Protein AF-0000000087361160 (afdb_homodimer)

InterPro domains:
  IPR002110 Ankyrin repeat [PF12796] (3-65)
  IPR002110 Ankyrin repeat [PF12796] (71-126)
  IPR002110 Ankyrin repeat [PS50088] (37-69)
  IPR002110 Ankyrin repeat [PS50088] (69-101)
  IPR002110 Ankyrin repeat [SM00248] (5-33)
  IPR002110 Ankyrin repeat [SM00248] (37-68)
  IPR002110 Ankyrin repeat [SM00248] (69-98)
  IPR002110 Ankyrin repeat [SM00248] (101-130)
  IPR011990 Tetratricopeptide-like helical domain superfamily [G3DSA:1.25.40.10] (140-247)
  IPR011990 Tetratricopeptide-like helical domain superfamily [SSF48452] (138-245)
  IPR019734 Tetratricopeptide repeat [PS50005] (136-169)
  IPR019734 Tetratricopeptide repeat [SM00028] (136-169)
  IPR019734 Tetratricopeptide repeat [SM00028] (170-203)
  IPR019734 Tetratricopeptide repeat [SM00028] (204-237)
  IPR036770 Ankyrin repeat-containing domain superfamily [G3DSA:1.25.40.20] (1-139)
  IPR036770 Ankyrin repeat-containing domain superfamily [SSF48403] (11-124)
  IPR051616 Cul2-RING E3 ligase substrate-recognition [PTHR46224] (4-124)

Radius of gyration: 32.35 Å; Cα contacts (8 Å, |Δi|>4): 793; chains: 2; bounding box: 73×97×70 Å

Nearest PDB structures (foldseek):
  2vyi-assembly2_B  TM=9.680E-01  e=2.340E-06  Homo sapiens
  4cgv-assembly3_C  TM=9.394E-01  e=8.529E-06  Homo sapiens
  6fd7-assembly1_A  TM=9.484E-01  e=1.775E-05  Homo sapiens
  6fdp-assembly1_A  TM=9.068E-01  e=1.700E-05  Homo sapiens
  6fdt-assembly1_A  TM=9.274E-01  e=2.852E-05  Homo sapiens

Structure (mmCIF, N/CA/C/O backbone):
data_AF-0000000087361160-model_v1
#
loop_
_entity.id
_entity.type
_entity.pdbx_description
1 polymer 'Uncharacterized protein'
#
loop_
_atom_site.group_PDB
_atom_site.id
_atom_site.type_symbol
_atom_site.label_atom_id
_atom_site.label_alt_id
_atom_site.label_comp_id
_atom_site.label_asym_id
_atom_site.label_entity_id
_atom_site.label_seq_id
_atom_site.pdbx_PDB_ins_code
_atom_site.Cartn_x
_atom_site.Cartn_y
_atom_site.Cartn_z
_atom_site.occupancy
_atom_site.B_iso_or_equiv
_atom_site.auth_seq_id
_atom_site.auth_comp_id
_atom_site.auth_asym_id
_atom_site.auth_atom_id
_atom_site.pdbx_PDB_model_num
ATOM 1 N N . MET A 1 1 ? 11.656 -35.938 -23.641 1 30.91 1 MET A N 1
ATOM 2 C CA . MET A 1 1 ? 12.805 -36.844 -23.531 1 30.91 1 MET A CA 1
ATOM 3 C C . MET A 1 1 ? 13.547 -36.625 -22.219 1 30.91 1 MET A C 1
ATOM 5 O O . MET A 1 1 ? 14.125 -35.562 -21.984 1 30.91 1 MET A O 1
ATOM 9 N N . VAL A 1 2 ? 13.07 -37.062 -21.062 1 40.62 2 VAL A N 1
ATOM 10 C CA . VAL A 1 2 ? 13.812 -37.25 -19.828 1 40.62 2 VAL A CA 1
ATOM 11 C C . VAL A 1 2 ? 14.984 -38.219 -20.062 1 40.62 2 VAL A C 1
ATOM 13 O O . VAL A 1 2 ? 14.945 -39.031 -20.969 1 40.62 2 VAL A O 1
ATOM 16 N N . ASP A 1 3 ? 16.234 -37.688 -19.812 1 45.03 3 ASP A N 1
ATOM 17 C CA . ASP A 1 3 ? 17.25 -38.719 -19.875 1 45.03 3 ASP A CA 1
ATOM 18 C C . ASP A 1 3 ? 16.844 -39.938 -19.031 1 45.03 3 ASP A C 1
ATOM 20 O O . ASP A 1 3 ? 15.812 -39.906 -18.359 1 45.03 3 ASP A O 1
ATOM 24 N N . LYS A 1 4 ? 17.5 -41.094 -19.281 1 45.28 4 LYS A N 1
ATOM 25 C CA . LYS A 1 4 ? 17.234 -42.406 -18.703 1 45.28 4 LYS A CA 1
ATOM 26 C C . LYS A 1 4 ? 16.953 -42.281 -17.203 1 45.28 4 LYS A C 1
ATOM 28 O O . LYS A 1 4 ? 16.422 -43.219 -16.609 1 45.28 4 LYS A O 1
ATOM 33 N N . GLU A 1 5 ? 17.781 -41.406 -16.531 1 41.84 5 GLU A N 1
ATOM 34 C CA . GLU A 1 5 ? 17.672 -41.375 -15.078 1 41.84 5 GLU A CA 1
ATOM 35 C C . GLU A 1 5 ? 16.484 -40.531 -14.641 1 41.84 5 GLU A C 1
ATOM 37 O O . GLU A 1 5 ? 16.281 -40.312 -13.445 1 41.84 5 GLU A O 1
ATOM 42 N N . GLY A 1 6 ? 15.539 -40.25 -15.453 1 39.59 6 GLY A N 1
ATOM 43 C CA . GLY A 1 6 ? 14.32 -39.5 -15.18 1 39.59 6 GLY A CA 1
ATOM 44 C C . GLY A 1 6 ? 14.562 -38 -15.031 1 39.59 6 GLY A C 1
ATOM 45 O O . GLY A 1 6 ? 13.695 -37.281 -14.555 1 39.59 6 GLY A O 1
ATOM 46 N N . ARG A 1 7 ? 15.898 -37.719 -14.938 1 46.28 7 ARG A N 1
ATOM 47 C CA . ARG A 1 7 ? 16.266 -36.312 -14.836 1 46.28 7 ARG A CA 1
ATOM 48 C C . ARG A 1 7 ? 15.945 -35.562 -16.125 1 46.28 7 ARG A C 1
ATOM 50 O O . ARG A 1 7 ? 16.234 -36.062 -17.219 1 46.28 7 ARG A O 1
ATOM 57 N N . THR A 1 8 ? 14.992 -34.906 -16.109 1 44.41 8 THR A N 1
ATOM 58 C CA . THR A 1 8 ? 15.016 -33.969 -17.219 1 44.41 8 THR A CA 1
ATOM 59 C C . THR A 1 8 ? 16.422 -33.375 -17.375 1 44.41 8 THR A C 1
ATOM 61 O O . THR A 1 8 ? 17.047 -32.969 -16.406 1 44.41 8 THR A O 1
ATOM 64 N N . PRO A 1 9 ? 17.266 -33.5 -18.297 1 42.47 9 PRO A N 1
ATOM 65 C CA . PRO A 1 9 ? 18.578 -32.875 -18.422 1 42.47 9 PRO A CA 1
ATOM 66 C C . PRO A 1 9 ? 18.609 -31.469 -17.797 1 42.47 9 PRO A C 1
ATOM 68 O O . PRO A 1 9 ? 17.594 -30.781 -17.781 1 42.47 9 PRO A O 1
ATOM 71 N N . PRO A 1 10 ? 19.391 -31.281 -16.766 1 45.06 10 PRO A N 1
ATOM 72 C CA . PRO A 1 10 ? 19.578 -29.891 -16.312 1 45.06 10 PRO A CA 1
ATOM 73 C C . PRO A 1 10 ? 19.484 -28.891 -17.453 1 45.06 10 PRO A C 1
ATOM 75 O O . PRO A 1 10 ? 20.328 -28.891 -18.359 1 45.06 10 PRO A O 1
ATOM 78 N N . LEU A 1 11 ? 18.359 -28.703 -17.953 1 44.84 11 LEU A N 1
ATOM 79 C CA . LEU A 1 11 ? 18.031 -27.906 -19.125 1 44.84 11 LEU A CA 1
ATOM 80 C C . LEU A 1 11 ? 18.938 -26.672 -19.203 1 44.84 11 LEU A C 1
ATOM 82 O O . LEU A 1 11 ? 19.281 -26.219 -20.312 1 44.84 11 LEU A O 1
ATOM 86 N N . PHE A 1 12 ? 19.297 -26.031 -18.094 1 46.62 12 PHE A N 1
ATOM 87 C CA . PHE A 1 12 ? 19.578 -24.594 -18.109 1 46.62 12 PHE A CA 1
ATOM 88 C C . PHE A 1 12 ? 21.016 -24.328 -18.562 1 46.62 12 PHE A C 1
ATOM 90 O O . PHE A 1 12 ? 21.266 -23.344 -19.266 1 46.62 12 PHE A O 1
ATOM 97 N N . ALA A 1 13 ? 21.906 -24.891 -17.938 1 43.59 13 ALA A N 1
ATOM 98 C CA . ALA A 1 13 ? 23.266 -24.578 -18.344 1 43.59 13 ALA A CA 1
ATOM 99 C C . ALA A 1 13 ? 23.422 -24.656 -19.859 1 43.59 13 ALA A C 1
ATOM 101 O O . ALA A 1 13 ? 24.141 -23.859 -20.453 1 43.59 13 ALA A O 1
ATOM 102 N N . LYS A 1 14 ? 22.906 -25.719 -20.422 1 43.97 14 LYS A N 1
ATOM 103 C CA . LYS A 1 14 ? 23.156 -25.984 -21.828 1 43.97 14 LYS A CA 1
ATOM 104 C C . LYS A 1 14 ? 22.312 -25.094 -22.734 1 43.97 14 LYS A C 1
ATOM 106 O O . LYS A 1 14 ? 22.531 -25.031 -23.938 1 43.97 14 LYS A O 1
ATOM 111 N N . TYR A 1 15 ? 21.312 -24.438 -22.25 1 48.5 15 TYR A N 1
ATOM 112 C CA . TYR A 1 15 ? 20.453 -23.703 -23.188 1 48.5 15 TYR A CA 1
ATOM 113 C C . TYR A 1 15 ? 20.906 -22.25 -23.312 1 48.5 15 TYR A C 1
ATOM 115 O O . TYR A 1 15 ? 20.156 -21.328 -22.969 1 48.5 15 TYR A O 1
ATOM 123 N N . HIS A 1 16 ? 21.984 -22.062 -22.953 1 51.66 16 HIS A N 1
ATOM 124 C CA . HIS A 1 16 ? 22.422 -20.719 -23.328 1 51.66 16 HIS A CA 1
ATOM 125 C C . HIS A 1 16 ? 21.828 -20.297 -24.656 1 51.66 16 HIS A C 1
ATOM 127 O O . HIS A 1 16 ? 21.719 -19.109 -24.953 1 51.66 16 HIS A O 1
ATOM 133 N N . ASN A 1 17 ? 21.609 -21.359 -25.484 1 52.5 17 ASN A N 1
ATOM 134 C CA . ASN A 1 17 ? 21.125 -20.953 -26.797 1 52.5 17 ASN A CA 1
ATOM 135 C C . ASN A 1 17 ? 19.609 -20.922 -26.875 1 52.5 17 ASN A C 1
ATOM 137 O O . ASN A 1 17 ? 18.953 -21.922 -26.594 1 52.5 17 ASN A O 1
ATOM 141 N N . GLY A 1 18 ? 18.875 -19.859 -26.703 1 59.22 18 GLY A N 1
ATOM 142 C CA . GLY A 1 18 ? 17.469 -19.594 -26.922 1 59.22 18 GLY A CA 1
ATOM 143 C C . GLY A 1 18 ? 16.797 -20.609 -27.828 1 59.22 18 GLY A C 1
ATOM 144 O O . GLY A 1 18 ? 15.633 -20.953 -27.625 1 59.22 18 GLY A O 1
ATOM 145 N N . GLY A 1 19 ? 17.5 -21.234 -28.594 1 65.56 19 GLY A N 1
ATOM 146 C CA . GLY A 1 19 ? 16.938 -22.109 -29.609 1 65.56 19 GLY A CA 1
ATOM 147 C C . GLY A 1 19 ? 16.453 -23.438 -29.047 1 65.56 19 GLY A C 1
ATOM 148 O O . GLY A 1 19 ? 15.375 -23.906 -29.391 1 65.56 19 GLY A O 1
ATOM 149 N N . THR A 1 20 ? 17.156 -24 -28.141 1 72.88 20 THR A N 1
ATOM 150 C CA . THR A 1 20 ? 16.797 -25.297 -27.578 1 72.88 20 THR A CA 1
ATOM 151 C C . THR A 1 20 ? 15.547 -25.188 -26.719 1 72.88 20 THR A C 1
ATOM 153 O O . THR A 1 20 ? 14.648 -26.031 -26.812 1 72.88 20 THR A O 1
ATOM 156 N N . VAL A 1 21 ? 15.398 -24.188 -25.922 1 76.12 21 VAL A N 1
ATOM 157 C CA . VAL A 1 21 ? 14.227 -24 -25.078 1 76.12 21 VAL A CA 1
ATOM 158 C C . VAL A 1 21 ? 12.984 -23.812 -25.938 1 76.12 21 VAL A C 1
ATOM 160 O O . VAL A 1 21 ? 11.938 -24.406 -25.672 1 76.12 21 VAL A O 1
ATOM 163 N N . GLU A 1 22 ? 13.25 -23.094 -26.953 1 78.75 22 GLU A N 1
ATOM 164 C CA . GLU A 1 22 ? 12.141 -22.875 -27.875 1 78.75 22 GLU A CA 1
ATOM 165 C C . GLU A 1 22 ? 11.648 -24.172 -28.484 1 78.75 22 GLU A C 1
ATOM 167 O O . GLU A 1 22 ? 10.445 -24.406 -28.594 1 78.75 22 GLU A O 1
ATOM 172 N N . TYR A 1 23 ? 12.617 -24.953 -28.812 1 76.94 23 TYR A N 1
ATOM 173 C CA . TYR A 1 23 ? 12.281 -26.234 -29.422 1 76.94 23 TYR A CA 1
ATOM 174 C C . TYR A 1 23 ? 11.477 -27.094 -28.453 1 76.94 23 TYR A C 1
ATOM 176 O O . TYR A 1 23 ? 10.453 -27.672 -28.828 1 76.94 23 TYR A O 1
ATOM 184 N N . LEU A 1 24 ? 11.93 -27.125 -27.234 1 74.5 24 LEU A N 1
ATOM 185 C CA . LEU A 1 24 ? 11.273 -27.953 -26.234 1 74.5 24 LEU A CA 1
ATOM 186 C C . LEU A 1 24 ? 9.859 -27.453 -25.953 1 74.5 24 LEU A C 1
ATOM 188 O O . LEU A 1 24 ? 8.93 -28.25 -25.844 1 74.5 24 LEU A O 1
ATOM 192 N N . LEU A 1 25 ? 9.734 -26.25 -26.016 1 79.06 25 LEU A N 1
ATOM 193 C CA . LEU A 1 25 ? 8.43 -25.656 -25.766 1 79.06 25 LEU A CA 1
ATOM 194 C C . LEU A 1 25 ? 7.484 -25.906 -26.938 1 79.06 25 LEU A C 1
ATOM 196 O O . LEU A 1 25 ? 6.297 -26.172 -26.734 1 79.06 25 LEU A O 1
ATOM 200 N N . ASP A 1 26 ? 8.086 -25.875 -28.062 1 78.5 26 ASP A N 1
ATOM 201 C CA . ASP A 1 26 ? 7.289 -26.094 -29.266 1 78.5 26 ASP A CA 1
ATOM 202 C C . ASP A 1 26 ? 6.828 -27.547 -29.359 1 78.5 26 ASP A C 1
ATOM 204 O O . ASP A 1 26 ? 5.875 -27.859 -30.062 1 78.5 26 ASP A O 1
ATOM 208 N N . HIS A 1 27 ? 7.438 -28.344 -28.578 1 76.88 27 HIS A N 1
ATOM 209 C CA . HIS A 1 27 ? 7.094 -29.766 -28.641 1 76.88 27 HIS A CA 1
ATOM 210 C C . HIS A 1 27 ? 6.359 -30.203 -27.375 1 76.88 27 HIS A C 1
ATOM 212 O O . HIS A 1 27 ? 6.426 -31.359 -26.969 1 76.88 27 HIS A O 1
ATOM 218 N N . GLY A 1 28 ? 5.906 -29.25 -26.656 1 70.06 28 GLY A N 1
ATOM 219 C CA . GLY A 1 28 ? 4.891 -29.562 -25.672 1 70.06 28 GLY A CA 1
ATOM 220 C C . GLY A 1 28 ? 5.426 -29.547 -24.25 1 70.06 28 GLY A C 1
ATOM 221 O O . GLY A 1 28 ? 4.727 -29.938 -23.312 1 70.06 28 GLY A O 1
ATOM 222 N N . ALA A 1 29 ? 6.676 -29.188 -24.125 1 72.69 29 ALA A N 1
ATOM 223 C CA . ALA A 1 29 ? 7.191 -29.078 -22.766 1 72.69 29 ALA A CA 1
ATOM 224 C C . ALA A 1 29 ? 6.418 -28.031 -21.953 1 72.69 29 ALA A C 1
ATOM 226 O O . ALA A 1 29 ? 6.074 -26.969 -22.484 1 72.69 29 ALA A O 1
ATOM 227 N N . ASN A 1 30 ? 6.039 -28.344 -20.672 1 74.25 30 ASN A N 1
ATOM 228 C CA . ASN A 1 30 ? 5.348 -27.422 -19.781 1 74.25 30 ASN A CA 1
ATOM 229 C C . ASN A 1 30 ? 6.285 -26.344 -19.25 1 74.25 30 ASN A C 1
ATOM 231 O O . ASN A 1 30 ? 7.211 -26.641 -18.484 1 74.25 30 ASN A O 1
ATOM 235 N N . PRO A 1 31 ? 5.977 -25.172 -19.641 1 77.25 31 PRO A N 1
ATOM 236 C CA . PRO A 1 31 ? 6.891 -24.109 -19.219 1 77.25 31 PRO A CA 1
ATOM 237 C C . PRO A 1 31 ? 6.84 -23.859 -17.703 1 77.25 31 PRO A C 1
ATOM 239 O O . PRO A 1 31 ? 7.727 -23.203 -17.156 1 77.25 31 PRO A O 1
ATOM 242 N N . ASP A 1 32 ? 5.914 -24.344 -17 1 78.25 32 ASP A N 1
ATOM 243 C CA . ASP A 1 32 ? 5.715 -24.062 -15.586 1 78.25 32 ASP A CA 1
ATOM 244 C C . ASP A 1 32 ? 6.254 -25.188 -14.711 1 78.25 32 ASP A C 1
ATOM 246 O O . ASP A 1 32 ? 6.148 -25.141 -13.484 1 78.25 32 ASP A O 1
ATOM 250 N N . LYS A 1 33 ? 6.77 -26.109 -15.398 1 74.88 33 LYS A N 1
ATOM 251 C CA . LYS A 1 33 ? 7.293 -27.234 -14.617 1 74.88 33 LYS A CA 1
ATOM 252 C C . LYS A 1 33 ? 8.641 -26.875 -13.984 1 74.88 33 LYS A C 1
ATOM 254 O O . LYS A 1 33 ? 9.531 -26.359 -14.656 1 74.88 33 LYS A O 1
ATOM 259 N N . ALA A 1 34 ? 8.633 -27.078 -12.617 1 70.56 34 ALA A N 1
ATOM 260 C CA . ALA A 1 34 ? 9.875 -26.828 -11.898 1 70.56 34 ALA A CA 1
ATOM 261 C C . ALA A 1 34 ? 10.875 -27.953 -12.125 1 70.56 34 ALA A C 1
ATOM 263 O O . ALA A 1 34 ? 10.484 -29.109 -12.305 1 70.56 34 ALA A O 1
ATOM 264 N N . ASN A 1 35 ? 12.148 -27.516 -12.219 1 66.19 35 ASN A N 1
ATOM 265 C CA . ASN A 1 35 ? 13.188 -28.531 -12.273 1 66.19 35 ASN A CA 1
ATOM 266 C C . ASN A 1 35 ? 13.43 -29.172 -10.906 1 66.19 35 ASN A C 1
ATOM 268 O O . ASN A 1 35 ? 12.711 -28.875 -9.945 1 66.19 35 ASN A O 1
ATOM 272 N N . ASN A 1 36 ? 14.352 -30.172 -10.891 1 60.22 36 ASN A N 1
ATOM 273 C CA . ASN A 1 36 ? 14.625 -30.938 -9.672 1 60.22 36 ASN A CA 1
ATOM 274 C C . ASN A 1 36 ? 15.078 -30.031 -8.531 1 60.22 36 ASN A C 1
ATOM 276 O O . ASN A 1 36 ? 14.93 -30.375 -7.359 1 60.22 36 ASN A O 1
ATOM 280 N N . ASP A 1 37 ? 15.586 -28.922 -8.898 1 58.59 37 ASP A N 1
ATOM 281 C CA . ASP A 1 37 ? 16.062 -28 -7.883 1 58.59 37 ASP A CA 1
ATOM 282 C C . ASP A 1 37 ? 14.953 -27.047 -7.441 1 58.59 37 ASP A C 1
ATOM 284 O O . ASP A 1 37 ? 15.18 -26.141 -6.629 1 58.59 37 ASP A O 1
ATOM 288 N N . GLY A 1 38 ? 13.852 -27.266 -8.039 1 65.19 38 GLY A N 1
ATOM 289 C CA . GLY A 1 38 ? 12.719 -26.438 -7.66 1 65.19 38 GLY A CA 1
ATOM 290 C C . GLY A 1 38 ? 12.664 -25.109 -8.406 1 65.19 38 GLY A C 1
ATOM 291 O O . GLY A 1 38 ? 11.844 -24.25 -8.086 1 65.19 38 GLY A O 1
ATOM 292 N N . ALA A 1 39 ? 13.578 -25 -9.32 1 72.5 39 ALA A N 1
ATOM 293 C CA . ALA A 1 39 ? 13.594 -23.75 -10.062 1 72.5 39 ALA A CA 1
ATOM 294 C C . ALA A 1 39 ? 12.805 -23.859 -11.359 1 72.5 39 ALA A C 1
ATOM 296 O O . ALA A 1 39 ? 12.805 -24.906 -12.008 1 72.5 39 ALA A O 1
ATOM 297 N N . PHE A 1 40 ? 12.125 -22.875 -11.641 1 85.56 40 PHE A N 1
ATOM 298 C CA . PHE A 1 40 ? 11.352 -22.734 -12.867 1 85.56 40 PHE A CA 1
ATOM 299 C C . PHE A 1 40 ? 12.188 -22.094 -13.969 1 85.56 40 PHE A C 1
ATOM 301 O O . PHE A 1 40 ? 13.141 -21.359 -13.688 1 85.56 40 PHE A O 1
ATOM 308 N N . LEU A 1 41 ? 11.961 -22.469 -15.18 1 86.38 41 LEU A N 1
ATOM 309 C CA . LEU A 1 41 ? 12.68 -21.906 -16.312 1 86.38 41 LEU A CA 1
ATOM 310 C C . LEU A 1 41 ? 12.648 -20.391 -16.281 1 86.38 41 LEU A C 1
ATOM 312 O O . LEU A 1 41 ? 13.648 -19.734 -16.594 1 86.38 41 LEU A O 1
ATOM 316 N N . LEU A 1 42 ? 11.609 -19.906 -15.883 1 92.62 42 LEU A N 1
ATOM 317 C CA . LEU A 1 42 ? 11.477 -18.453 -15.836 1 92.62 42 LEU A CA 1
ATOM 318 C C . LEU A 1 42 ? 12.406 -17.859 -14.789 1 92.62 42 LEU A C 1
ATOM 320 O O . LEU A 1 42 ? 12.961 -16.766 -14.992 1 92.62 42 LEU A O 1
ATOM 324 N N . HIS A 1 43 ? 12.609 -18.547 -13.664 1 94.38 43 HIS A N 1
ATOM 325 C CA . HIS A 1 43 ? 13.57 -18.094 -12.664 1 94.38 43 HIS A CA 1
ATOM 326 C C . HIS A 1 43 ? 14.977 -18.047 -13.242 1 94.38 43 HIS A C 1
ATOM 328 O O . HIS A 1 43 ? 15.711 -17.078 -13.023 1 94.38 43 HIS A O 1
ATOM 334 N N . TYR A 1 44 ? 15.289 -19.094 -13.891 1 90.75 44 TYR A N 1
ATOM 335 C CA . TYR A 1 44 ? 16.609 -19.188 -14.492 1 90.75 44 TYR A CA 1
ATOM 336 C C . TYR A 1 44 ? 16.844 -18.062 -15.484 1 90.75 44 TYR A C 1
ATOM 338 O O . TYR A 1 44 ? 17.891 -17.406 -15.461 1 90.75 44 TYR A O 1
ATOM 346 N N . ALA A 1 45 ? 15.898 -17.906 -16.391 1 92.75 45 ALA A N 1
ATOM 347 C CA . ALA A 1 45 ? 15.992 -16.828 -17.375 1 92.75 45 ALA A CA 1
ATOM 348 C C . ALA A 1 45 ? 16.125 -15.469 -16.688 1 92.75 45 ALA A C 1
ATOM 350 O O . ALA A 1 45 ? 16.891 -14.617 -17.125 1 92.75 45 ALA A O 1
ATOM 351 N N . ALA A 1 46 ? 15.383 -15.227 -15.664 1 96 46 ALA A N 1
ATOM 352 C CA . ALA A 1 46 ? 15.414 -13.969 -14.922 1 96 46 ALA A CA 1
ATOM 353 C C . ALA A 1 46 ? 16.766 -13.773 -14.234 1 96 46 ALA A C 1
ATOM 355 O O . ALA A 1 46 ? 17.281 -12.656 -14.18 1 96 46 ALA A O 1
ATOM 356 N N . GLU A 1 47 ? 17.312 -14.828 -13.664 1 94.94 47 GLU A N 1
ATOM 357 C CA . GLU A 1 47 ? 18.594 -14.789 -12.969 1 94.94 47 GLU A CA 1
ATOM 358 C C . GLU A 1 47 ? 19.719 -14.336 -13.898 1 94.94 47 GLU A C 1
ATOM 360 O O . GLU A 1 47 ? 20.578 -13.547 -13.508 1 94.94 47 GLU A O 1
ATOM 365 N N . LEU A 1 48 ? 19.625 -14.859 -15.078 1 94.25 48 LEU A N 1
ATOM 366 C CA . LEU A 1 48 ? 20.672 -14.57 -16.047 1 94.25 48 LEU A CA 1
ATOM 367 C C . LEU A 1 48 ? 20.344 -13.312 -16.844 1 94.25 48 LEU A C 1
ATOM 369 O O . LEU A 1 48 ? 21.188 -12.812 -17.594 1 94.25 48 LEU A O 1
ATOM 373 N N . GLY A 1 49 ? 19.219 -12.844 -16.719 1 95.75 49 GLY A N 1
ATOM 374 C CA . GLY A 1 49 ? 18.812 -11.641 -17.438 1 95.75 49 GLY A CA 1
ATOM 375 C C . GLY A 1 49 ? 18.609 -11.867 -18.922 1 95.75 49 GLY A C 1
ATOM 376 O O . GLY A 1 49 ? 18.922 -10.992 -19.734 1 95.75 49 GLY A O 1
ATOM 377 N N . ILE A 1 50 ? 18.203 -13.039 -19.266 1 94.5 50 ILE A N 1
ATOM 378 C CA . ILE A 1 50 ? 17.984 -13.359 -20.672 1 94.5 50 ILE A CA 1
ATOM 379 C C . ILE A 1 50 ? 16.594 -12.922 -21.109 1 94.5 50 ILE A C 1
ATOM 381 O O . ILE A 1 50 ? 15.648 -13.703 -21.047 1 94.5 50 ILE A O 1
ATOM 385 N N . CYS A 1 51 ? 16.469 -11.742 -21.656 1 96.12 51 CYS A N 1
ATOM 386 C CA . CYS A 1 51 ? 15.195 -11.094 -21.953 1 96.12 51 CYS A CA 1
ATOM 387 C C . CYS A 1 51 ? 14.43 -11.875 -23.031 1 96.12 51 CYS A C 1
ATOM 389 O O . CYS A 1 51 ? 13.219 -12.062 -22.906 1 96.12 51 CYS A O 1
ATOM 391 N N . GLU A 1 52 ? 15.133 -12.305 -24.016 1 93.69 52 GLU A N 1
ATOM 392 C CA . GLU A 1 52 ? 14.477 -13.031 -25.109 1 93.69 52 GLU A CA 1
ATOM 393 C C . GLU A 1 52 ? 13.812 -14.305 -24.594 1 93.69 52 GLU A C 1
ATOM 395 O O . GLU A 1 52 ? 12.711 -14.648 -25.016 1 93.69 52 GLU A O 1
ATOM 400 N N . MET A 1 53 ? 14.531 -14.969 -23.766 1 91.31 53 MET A N 1
ATOM 401 C CA . MET A 1 53 ? 14 -16.203 -23.188 1 91.31 53 MET A CA 1
ATOM 402 C C . MET A 1 53 ? 12.781 -15.922 -22.312 1 91.31 53 MET A C 1
ATOM 404 O O . MET A 1 53 ? 11.797 -16.656 -22.359 1 91.31 53 MET A O 1
ATOM 408 N N . ILE A 1 54 ? 12.805 -14.883 -21.516 1 95.12 54 ILE A N 1
ATOM 409 C CA . ILE A 1 54 ? 11.68 -14.492 -20.672 1 95.12 54 ILE A CA 1
ATOM 410 C C . ILE A 1 54 ? 10.453 -14.219 -21.531 1 95.12 54 ILE A C 1
ATOM 412 O O . ILE A 1 54 ? 9.375 -14.75 -21.281 1 95.12 54 ILE A O 1
ATOM 416 N N . GLU A 1 55 ? 10.664 -13.453 -22.562 1 95.06 55 GLU A N 1
ATOM 417 C CA . GLU A 1 55 ? 9.57 -13.117 -23.469 1 95.06 55 GLU A CA 1
ATOM 418 C C . GLU A 1 55 ? 8.977 -14.367 -24.109 1 95.06 55 GLU A C 1
ATOM 420 O O . GLU A 1 55 ? 7.758 -14.492 -24.219 1 95.06 55 GLU A O 1
ATOM 425 N N . LEU A 1 56 ? 9.852 -15.219 -24.516 1 90.25 56 LEU 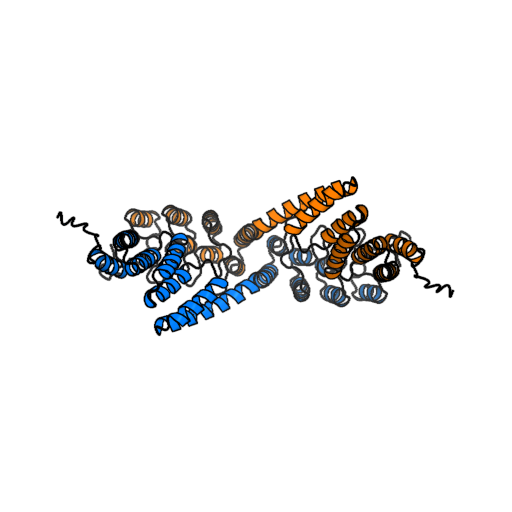A N 1
ATOM 426 C CA . LEU A 1 56 ? 9.406 -16.453 -25.156 1 90.25 56 LEU A CA 1
ATOM 427 C C . LEU A 1 56 ? 8.555 -17.281 -24.203 1 90.25 56 LEU A C 1
ATOM 429 O O . LEU A 1 56 ? 7.48 -17.75 -24.578 1 90.25 56 LEU A O 1
ATOM 433 N N . LEU A 1 57 ? 9.055 -17.484 -23 1 90.31 57 LEU A N 1
ATOM 434 C CA . LEU A 1 57 ? 8.344 -18.297 -22.016 1 90.31 57 LEU A CA 1
ATOM 435 C C . LEU A 1 57 ? 6.965 -17.719 -21.734 1 90.31 57 LEU A C 1
ATOM 437 O O . LEU A 1 57 ? 5.969 -18.438 -21.703 1 90.31 57 LEU A O 1
ATOM 441 N N . LEU A 1 58 ? 6.898 -16.422 -21.578 1 92.94 58 LEU A N 1
ATOM 442 C CA . LEU A 1 58 ? 5.637 -15.766 -21.266 1 92.94 58 LEU A CA 1
ATOM 443 C C . LEU A 1 58 ? 4.684 -15.812 -22.453 1 92.94 58 LEU A C 1
ATOM 445 O O . LEU A 1 58 ? 3.479 -16 -22.281 1 92.94 58 LEU A O 1
ATOM 449 N N . ALA A 1 59 ? 5.242 -15.656 -23.625 1 89.62 59 ALA A N 1
ATOM 450 C CA . ALA A 1 59 ? 4.434 -15.742 -24.844 1 89.62 59 ALA A CA 1
ATOM 451 C C . ALA A 1 59 ? 3.812 -17.125 -25 1 89.62 59 ALA A C 1
ATOM 453 O O . ALA A 1 59 ? 2.715 -17.266 -25.547 1 89.62 59 ALA A O 1
ATOM 454 N N . LYS A 1 60 ? 4.484 -18.094 -24.469 1 83.75 60 LYS A N 1
ATOM 455 C CA . LYS A 1 60 ? 4.012 -19.469 -24.578 1 83.75 60 LYS A CA 1
ATOM 456 C C . LYS A 1 60 ? 3.072 -19.828 -23.422 1 83.75 60 LYS A C 1
ATOM 458 O O . LYS A 1 60 ? 2.695 -20.984 -23.266 1 83.75 60 LYS A O 1
ATOM 463 N N . GLY A 1 61 ? 2.898 -18.859 -22.562 1 83.12 61 GLY A N 1
ATOM 464 C CA . GLY A 1 61 ? 1.847 -19.031 -21.578 1 83.12 61 GLY A CA 1
ATOM 465 C C . GLY A 1 61 ? 2.375 -19.406 -20.203 1 83.12 61 GLY A C 1
ATOM 466 O O . GLY A 1 61 ? 1.62 -19.844 -19.344 1 83.12 61 GLY A O 1
ATOM 467 N N . ALA A 1 62 ? 3.648 -19.266 -20 1 87.56 62 ALA A N 1
ATOM 468 C CA . ALA A 1 62 ? 4.207 -19.531 -18.688 1 87.56 62 ALA A CA 1
ATOM 469 C C . ALA A 1 62 ? 3.576 -18.641 -17.625 1 87.56 62 ALA A C 1
ATOM 471 O O . ALA A 1 62 ? 3.322 -17.453 -17.875 1 87.56 62 ALA A O 1
ATOM 472 N N . TYR A 1 63 ? 3.309 -19.234 -16.438 1 90.06 63 TYR A N 1
ATOM 473 C CA . TYR A 1 63 ? 2.859 -18.422 -15.312 1 90.06 63 TYR A CA 1
ATOM 474 C C . TYR A 1 63 ? 3.947 -17.453 -14.859 1 90.06 63 TYR A C 1
ATOM 476 O O . TYR A 1 63 ? 5.102 -17.859 -14.688 1 90.06 63 TYR A O 1
ATOM 484 N N . VAL A 1 64 ? 3.588 -16.234 -14.711 1 94 64 VAL A N 1
ATOM 485 C CA . VAL A 1 64 ? 4.59 -15.18 -14.578 1 94 64 VAL A CA 1
ATOM 486 C C . VAL A 1 64 ? 5.137 -15.156 -13.148 1 94 64 VAL A C 1
ATOM 488 O O . VAL A 1 64 ? 6.262 -14.711 -12.914 1 94 64 VAL A O 1
ATOM 491 N N . ASP A 1 65 ? 4.379 -15.711 -12.117 1 94 65 ASP A N 1
ATOM 492 C CA . ASP A 1 65 ? 4.777 -15.523 -10.727 1 94 65 ASP A CA 1
ATOM 493 C C . ASP A 1 65 ? 4.957 -16.859 -10.023 1 94 65 ASP A C 1
ATOM 495 O O . ASP A 1 65 ? 4.449 -17.062 -8.914 1 94 65 ASP A O 1
ATOM 499 N N . PRO A 1 66 ? 5.586 -17.797 -10.688 1 90.25 66 PRO A N 1
ATOM 500 C CA . PRO A 1 66 ? 5.895 -19 -9.906 1 90.25 66 PRO A CA 1
ATOM 501 C C . PRO A 1 66 ? 6.766 -18.703 -8.688 1 90.25 66 PRO A C 1
ATOM 503 O O . PRO A 1 66 ? 7.582 -17.766 -8.719 1 90.25 66 PRO A O 1
ATOM 506 N N . VAL A 1 67 ? 6.633 -19.469 -7.613 1 89.62 67 VAL A N 1
ATOM 507 C CA . VAL A 1 67 ? 7.371 -19.188 -6.387 1 89.62 67 VAL A CA 1
ATOM 508 C C . VAL A 1 67 ? 8.406 -20.281 -6.141 1 89.62 67 VAL A C 1
ATOM 510 O O . VAL A 1 67 ? 8.102 -21.469 -6.266 1 89.62 67 VAL A O 1
ATOM 513 N N . SER A 1 68 ? 9.594 -19.906 -5.953 1 89.19 68 SER A N 1
ATOM 514 C CA . SER A 1 68 ? 10.695 -20.766 -5.551 1 89.19 68 SER A CA 1
ATOM 515 C C . SER A 1 68 ? 11.312 -20.297 -4.234 1 89.19 68 SER A C 1
ATOM 517 O O . SER A 1 68 ? 10.766 -19.422 -3.562 1 89.19 68 SER A O 1
ATOM 519 N N . ALA A 1 69 ? 12.406 -20.891 -3.828 1 88 69 ALA A N 1
ATOM 520 C CA . ALA A 1 69 ? 13.109 -20.5 -2.607 1 88 69 ALA A CA 1
ATOM 521 C C . ALA A 1 69 ? 13.633 -19.078 -2.705 1 88 69 ALA A C 1
ATOM 523 O O . ALA A 1 69 ? 13.789 -18.391 -1.689 1 88 69 ALA A O 1
ATOM 524 N N . ARG A 1 70 ? 13.781 -18.641 -3.932 1 92.19 70 ARG A N 1
ATOM 525 C CA . ARG A 1 70 ? 14.328 -17.297 -4.152 1 92.19 70 ARG A CA 1
ATOM 526 C C . ARG A 1 70 ? 13.227 -16.297 -4.477 1 92.19 70 ARG A C 1
ATOM 528 O O . ARG A 1 70 ? 13.5 -15.18 -4.898 1 92.19 70 ARG A O 1
ATOM 535 N N . GLY A 1 71 ? 12.023 -16.781 -4.34 1 94.06 71 GLY A N 1
ATOM 536 C CA . GLY A 1 71 ? 10.891 -15.93 -4.664 1 94.06 71 GLY A CA 1
ATOM 537 C C . GLY A 1 71 ? 10.398 -16.094 -6.086 1 94.06 71 GLY A C 1
ATOM 538 O O . GLY A 1 71 ? 10.547 -17.172 -6.676 1 94.06 71 GLY A O 1
ATOM 539 N N . THR A 1 72 ? 9.789 -15.117 -6.59 1 96.12 72 THR A N 1
ATOM 540 C CA . THR A 1 72 ? 9.328 -15.125 -7.969 1 96.12 72 THR A CA 1
ATOM 541 C C . THR A 1 72 ? 10.445 -14.711 -8.922 1 96.12 72 THR A C 1
ATOM 543 O O . THR A 1 72 ? 11.5 -14.242 -8.484 1 96.12 72 THR A O 1
ATOM 546 N N . PRO A 1 73 ? 10.172 -14.898 -10.219 1 96.88 73 PRO A N 1
ATOM 547 C CA . PRO A 1 73 ? 11.172 -14.43 -11.18 1 96.88 73 PRO A CA 1
ATOM 548 C C . PRO A 1 73 ? 11.484 -12.938 -11.031 1 96.88 73 PRO A C 1
ATOM 550 O O . PRO A 1 73 ? 12.625 -12.523 -11.219 1 96.88 73 PRO A O 1
ATOM 553 N N . LEU A 1 74 ? 10.539 -12.164 -10.656 1 98.56 74 LEU A N 1
ATOM 554 C CA . LEU A 1 74 ? 10.766 -10.742 -10.461 1 98.56 74 LEU A CA 1
ATOM 555 C C . LEU A 1 74 ? 11.727 -10.5 -9.305 1 98.56 74 LEU A C 1
ATOM 557 O O . LEU A 1 74 ? 12.594 -9.625 -9.383 1 98.56 74 LEU A O 1
ATOM 561 N N . HIS A 1 75 ? 11.586 -11.258 -8.219 1 98.25 75 HIS A N 1
ATOM 562 C CA . HIS A 1 75 ? 12.555 -11.195 -7.129 1 98.25 75 HIS A CA 1
ATOM 563 C C . HIS A 1 75 ? 13.977 -11.422 -7.637 1 98.25 75 HIS A C 1
ATOM 565 O O . HIS A 1 75 ? 14.891 -10.664 -7.309 1 98.25 75 HIS A O 1
ATOM 571 N N . VAL A 1 76 ? 14.086 -12.5 -8.367 1 97.44 76 VAL A N 1
ATOM 572 C CA . VAL A 1 76 ? 15.398 -12.938 -8.844 1 97.44 76 VAL A CA 1
ATOM 573 C C . VAL A 1 76 ? 15.992 -11.867 -9.758 1 97.44 76 VAL A C 1
ATOM 575 O O . VAL A 1 76 ? 17.156 -11.492 -9.609 1 97.44 76 VAL A O 1
ATOM 578 N N . ALA A 1 77 ? 15.172 -11.406 -10.695 1 98.44 77 ALA A N 1
ATOM 579 C CA . ALA A 1 77 ? 15.641 -10.359 -11.602 1 98.44 77 ALA A CA 1
ATOM 580 C C . ALA A 1 77 ? 16.078 -9.117 -10.82 1 98.44 77 ALA A C 1
ATOM 582 O O . ALA A 1 77 ? 17.078 -8.492 -11.148 1 98.44 77 ALA A O 1
ATOM 583 N N . ALA A 1 78 ? 15.312 -8.719 -9.844 1 98.5 78 ALA A N 1
ATOM 584 C CA . ALA A 1 78 ? 15.625 -7.562 -9.008 1 98.5 78 ALA A CA 1
ATOM 585 C C . ALA A 1 78 ? 16.938 -7.77 -8.25 1 98.5 78 ALA A C 1
ATOM 587 O O . ALA A 1 78 ? 17.781 -6.879 -8.211 1 98.5 78 ALA A O 1
ATOM 588 N N . ALA A 1 79 ? 17.094 -8.898 -7.664 1 98 79 ALA A N 1
ATOM 589 C CA . ALA A 1 79 ? 18.281 -9.227 -6.883 1 98 79 ALA A CA 1
ATOM 590 C C . ALA A 1 79 ? 19.531 -9.211 -7.762 1 98 79 ALA A C 1
ATOM 592 O O . ALA A 1 79 ? 20.625 -8.844 -7.297 1 98 79 ALA A O 1
ATOM 593 N N . GLU A 1 80 ? 19.391 -9.625 -8.969 1 98.06 80 GLU A N 1
ATOM 594 C CA . GLU A 1 80 ? 20.516 -9.711 -9.891 1 98.06 80 GLU A CA 1
ATOM 595 C C . GLU A 1 80 ? 20.672 -8.422 -10.695 1 98.06 80 GLU A C 1
ATOM 597 O O . GLU A 1 80 ? 21.516 -8.344 -11.586 1 98.06 80 GLU A O 1
ATOM 602 N N . ARG A 1 81 ? 19.891 -7.438 -10.484 1 98.06 81 ARG A N 1
ATOM 603 C CA . ARG A 1 81 ? 19.984 -6.102 -11.062 1 98.06 81 ARG A CA 1
ATOM 604 C C . ARG A 1 81 ? 19.703 -6.129 -12.555 1 98.06 81 ARG A C 1
ATOM 606 O O . ARG A 1 81 ? 20.391 -5.461 -13.336 1 98.06 81 ARG A O 1
ATOM 613 N N . HIS A 1 82 ? 18.828 -6.965 -12.984 1 98.25 82 HIS A N 1
ATOM 614 C CA . HIS A 1 82 ? 18.453 -7.027 -14.398 1 98.25 82 HIS A CA 1
ATOM 615 C C . HIS A 1 82 ? 17.234 -6.16 -14.688 1 98.25 82 HIS A C 1
ATOM 617 O O . HIS A 1 82 ? 16.109 -6.656 -14.711 1 98.25 82 HIS A O 1
ATOM 623 N N . TYR A 1 83 ? 17.484 -4.973 -15.023 1 98.31 83 TYR A N 1
ATOM 624 C CA . TYR A 1 83 ? 16.438 -3.971 -15.242 1 98.31 83 TYR A CA 1
ATOM 625 C C . TYR A 1 83 ? 15.508 -4.391 -16.375 1 98.31 83 TYR A C 1
ATOM 627 O O . TYR A 1 83 ? 14.289 -4.379 -16.219 1 98.31 83 TYR A O 1
ATOM 635 N N . ASP A 1 84 ? 16.078 -4.727 -17.5 1 98.44 84 ASP A N 1
ATOM 636 C CA . ASP A 1 84 ? 15.289 -5.062 -18.672 1 98.44 84 ASP A CA 1
ATOM 637 C C . ASP A 1 84 ? 14.43 -6.293 -18.422 1 98.44 84 ASP A C 1
ATOM 639 O O . ASP A 1 84 ? 13.273 -6.348 -18.859 1 98.44 84 ASP A O 1
ATOM 643 N N . ALA A 1 85 ? 15 -7.25 -17.75 1 98.25 85 ALA A N 1
ATOM 644 C CA . ALA A 1 85 ? 14.234 -8.438 -17.406 1 98.25 85 ALA A CA 1
ATOM 645 C C . ALA A 1 85 ? 13.047 -8.078 -16.5 1 98.25 85 ALA A C 1
ATOM 647 O O . ALA A 1 85 ? 11.938 -8.562 -16.703 1 98.25 85 ALA A O 1
ATOM 648 N N . MET A 1 86 ? 13.281 -7.219 -15.531 1 98.62 86 MET A N 1
ATOM 649 C CA . MET A 1 86 ? 12.219 -6.77 -14.633 1 98.62 86 MET A CA 1
ATOM 650 C C . MET A 1 86 ? 11.102 -6.078 -15.414 1 98.62 86 MET A C 1
ATOM 652 O O . MET A 1 86 ? 9.922 -6.32 -15.156 1 98.62 86 MET A O 1
ATOM 656 N N . LYS A 1 87 ? 11.523 -5.246 -16.297 1 98.44 87 LYS A N 1
ATOM 657 C CA . LYS A 1 87 ? 10.555 -4.492 -17.094 1 98.44 87 LYS A CA 1
ATOM 658 C C . LYS A 1 87 ? 9.648 -5.434 -17.891 1 98.44 87 LYS A C 1
ATOM 660 O O . LYS A 1 87 ? 8.43 -5.23 -17.938 1 98.44 87 LYS A O 1
ATOM 665 N N . ILE A 1 88 ? 10.203 -6.422 -18.5 1 98.38 88 ILE A N 1
ATOM 666 C CA . ILE A 1 88 ? 9.422 -7.395 -19.266 1 98.38 88 ILE A CA 1
ATOM 667 C C . ILE A 1 88 ? 8.438 -8.102 -18.344 1 98.38 88 ILE A C 1
ATOM 669 O O . ILE A 1 88 ? 7.262 -8.25 -18.672 1 98.38 88 ILE A O 1
ATOM 673 N N . LEU A 1 89 ? 8.914 -8.547 -17.188 1 98.38 89 LEU A N 1
ATOM 674 C CA . LEU A 1 89 ? 8.062 -9.258 -16.234 1 98.38 89 LEU A CA 1
ATOM 675 C C . LEU A 1 89 ? 6.91 -8.367 -15.773 1 98.38 89 LEU A C 1
ATOM 677 O O . LEU A 1 89 ? 5.762 -8.812 -15.734 1 98.38 89 LEU A O 1
ATOM 681 N N . LEU A 1 90 ? 7.223 -7.133 -15.492 1 98.25 90 LEU A N 1
ATOM 682 C CA . LEU A 1 90 ? 6.207 -6.188 -15.031 1 98.25 90 LEU A CA 1
ATOM 683 C C . LEU A 1 90 ? 5.203 -5.891 -16.141 1 98.25 90 LEU A C 1
ATOM 685 O O . LEU A 1 90 ? 4.004 -5.758 -15.875 1 98.25 90 LEU A O 1
ATOM 689 N N . ASP A 1 91 ? 5.68 -5.809 -17.406 1 97.5 91 ASP A N 1
ATOM 690 C CA . ASP A 1 91 ? 4.801 -5.602 -18.547 1 97.5 91 ASP A CA 1
ATOM 691 C C . ASP A 1 91 ? 3.844 -6.777 -18.734 1 97.5 91 ASP A C 1
ATOM 693 O O . ASP A 1 91 ? 2.799 -6.641 -19.375 1 97.5 91 ASP A O 1
ATOM 697 N N . HIS A 1 92 ? 4.199 -7.867 -18.234 1 96.69 92 HIS A N 1
ATOM 698 C CA . HIS A 1 92 ? 3.352 -9.055 -18.312 1 96.69 92 HIS A CA 1
ATOM 699 C C . HIS A 1 92 ? 2.621 -9.289 -17 1 96.69 92 HIS A C 1
ATOM 701 O O . HIS A 1 92 ? 2.277 -10.43 -16.672 1 96.69 92 HIS A O 1
ATOM 707 N N . ASN A 1 93 ? 2.562 -8.281 -16.156 1 94.88 93 ASN A N 1
ATOM 708 C CA . ASN A 1 93 ? 1.708 -8.188 -14.984 1 94.88 93 ASN A CA 1
ATOM 709 C C . ASN A 1 93 ? 2.252 -9.031 -13.828 1 94.88 93 ASN A C 1
ATOM 711 O O . ASN A 1 93 ? 1.483 -9.609 -13.062 1 94.88 93 ASN A O 1
ATOM 715 N N . ALA A 1 94 ? 3.607 -9.188 -13.805 1 96.88 94 ALA A N 1
ATOM 716 C CA . ALA A 1 94 ? 4.184 -9.781 -12.602 1 96.88 94 ALA A CA 1
ATOM 717 C C . ALA A 1 94 ? 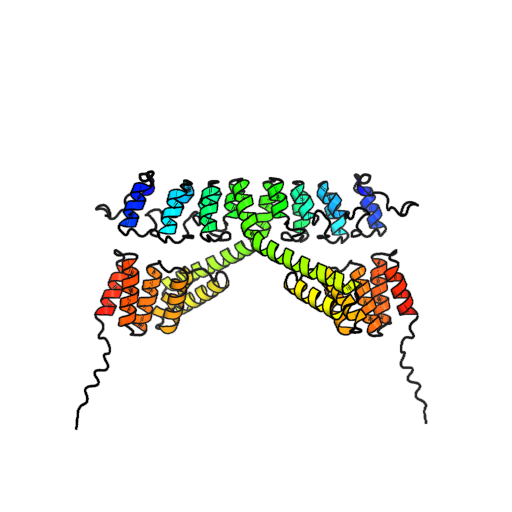3.752 -9.008 -11.359 1 96.88 94 ALA A C 1
ATOM 719 O O . ALA A 1 94 ? 3.656 -7.781 -11.383 1 96.88 94 ALA A O 1
ATOM 720 N N . ASP A 1 95 ? 3.508 -9.727 -10.297 1 95.56 95 ASP A N 1
ATOM 721 C CA . ASP A 1 95 ? 3.113 -9.102 -9.039 1 95.56 95 ASP A CA 1
ATOM 722 C C . ASP A 1 95 ? 4.297 -8.406 -8.383 1 95.56 95 ASP A C 1
ATOM 724 O O . ASP A 1 95 ? 5.156 -9.055 -7.777 1 95.56 95 ASP A O 1
ATOM 728 N N . TYR A 1 96 ? 4.316 -7.098 -8.492 1 96.69 96 TYR A N 1
ATOM 729 C CA . TYR A 1 96 ? 5.449 -6.312 -8.008 1 96.69 96 TYR A CA 1
ATOM 730 C C . TYR A 1 96 ? 5.492 -6.297 -6.484 1 96.69 96 TYR A C 1
ATOM 732 O O . TYR A 1 96 ? 6.512 -5.945 -5.891 1 96.69 96 TYR A O 1
ATOM 740 N N . ASN A 1 97 ? 4.465 -6.66 -5.801 1 93.44 97 ASN A N 1
ATOM 741 C CA . ASN A 1 97 ? 4.352 -6.582 -4.352 1 93.44 97 ASN A CA 1
ATOM 742 C C . ASN A 1 97 ? 4.297 -7.969 -3.715 1 93.44 97 ASN A C 1
ATOM 744 O O . ASN A 1 97 ? 3.934 -8.109 -2.547 1 93.44 97 ASN A O 1
ATOM 748 N N . LYS A 1 98 ? 4.621 -8.969 -4.48 1 93.94 98 LYS A N 1
ATOM 749 C CA . LYS A 1 98 ? 4.594 -10.328 -3.949 1 93.94 98 LYS A CA 1
ATOM 750 C C . LYS A 1 98 ? 5.645 -10.516 -2.857 1 93.94 98 LYS A C 1
ATOM 752 O O . LYS A 1 98 ? 6.82 -10.203 -3.061 1 93.94 98 LYS A O 1
ATOM 757 N N . MET A 1 99 ? 5.188 -10.938 -1.655 1 93.81 99 MET A N 1
ATOM 758 C CA . MET A 1 99 ? 6.137 -11.258 -0.592 1 93.81 99 MET A CA 1
ATOM 759 C C . MET A 1 99 ? 6.332 -12.766 -0.471 1 93.81 99 MET A C 1
ATOM 761 O O . MET A 1 99 ? 5.359 -13.516 -0.445 1 93.81 99 MET A O 1
ATOM 765 N N . VAL A 1 100 ? 7.527 -13.148 -0.53 1 92.44 100 VAL A N 1
ATOM 766 C CA . VAL A 1 100 ? 7.922 -14.539 -0.35 1 92.44 100 VAL A CA 1
ATOM 767 C C . VAL A 1 100 ? 9.047 -14.633 0.675 1 92.44 100 VAL A C 1
ATOM 769 O O . VAL A 1 100 ? 10.078 -13.969 0.529 1 92.44 100 VAL A O 1
ATOM 772 N N . ASN A 1 101 ? 8.789 -15.375 1.731 1 91.81 101 ASN A N 1
ATOM 773 C CA . ASN A 1 101 ? 9.789 -15.547 2.783 1 91.81 101 ASN A CA 1
ATOM 774 C C . ASN A 1 101 ? 10.242 -14.195 3.34 1 91.81 101 ASN A C 1
ATOM 776 O O . ASN A 1 101 ? 11.438 -13.977 3.543 1 91.81 101 ASN A O 1
ATOM 780 N N . GLY A 1 102 ? 9.305 -13.281 3.393 1 93.75 102 GLY A N 1
ATOM 781 C CA . GLY A 1 102 ? 9.555 -12 4.035 1 93.75 102 GLY A CA 1
ATOM 782 C C . GLY A 1 102 ? 10.227 -10.992 3.121 1 93.75 102 GLY A C 1
ATOM 783 O O . GLY A 1 102 ? 10.68 -9.938 3.574 1 93.75 102 GLY A O 1
ATOM 784 N N . VAL A 1 103 ? 10.344 -11.32 1.874 1 96.25 103 VAL A N 1
ATOM 785 C CA . VAL A 1 103 ? 11.07 -10.445 0.955 1 96.25 103 VAL A CA 1
ATOM 786 C C . VAL A 1 103 ? 10.18 -10.094 -0.233 1 96.25 103 VAL A C 1
ATOM 788 O O . VAL A 1 103 ? 9.555 -10.969 -0.83 1 96.25 103 VAL A O 1
ATOM 791 N N . THR A 1 104 ? 10.102 -8.82 -0.52 1 97.19 104 THR A N 1
ATOM 792 C CA . THR A 1 104 ? 9.445 -8.352 -1.736 1 97.19 104 THR A CA 1
ATOM 793 C C . THR A 1 104 ? 10.469 -8.07 -2.832 1 97.19 104 THR A C 1
ATOM 795 O O . THR A 1 104 ? 11.664 -7.973 -2.557 1 97.19 104 THR A O 1
ATOM 798 N N . PRO A 1 105 ? 9.953 -7.98 -4.105 1 98.06 105 PRO A N 1
ATOM 799 C CA . PRO A 1 105 ? 10.898 -7.605 -5.16 1 98.06 105 PRO A CA 1
ATOM 800 C C . PRO A 1 105 ? 11.602 -6.281 -4.875 1 98.06 105 PRO A C 1
ATOM 802 O O . PRO A 1 105 ? 12.797 -6.145 -5.145 1 98.06 105 PRO A O 1
ATOM 805 N N . LEU A 1 106 ? 10.93 -5.336 -4.297 1 97.94 106 LEU A N 1
ATOM 806 C CA . LEU A 1 106 ? 11.539 -4.051 -3.965 1 97.94 106 LEU A CA 1
ATOM 807 C C . LEU A 1 106 ? 12.633 -4.219 -2.918 1 97.94 106 LEU A C 1
ATOM 809 O O . LEU A 1 106 ? 13.703 -3.619 -3.031 1 97.94 106 LEU A O 1
ATOM 813 N N . MET A 1 107 ? 12.383 -4.992 -1.888 1 97.31 107 MET A N 1
ATOM 814 C CA . MET A 1 107 ? 13.414 -5.281 -0.889 1 97.31 107 MET A CA 1
ATOM 815 C C . MET A 1 107 ? 14.633 -5.918 -1.535 1 97.31 107 MET A C 1
ATOM 817 O O . MET A 1 107 ? 15.773 -5.574 -1.202 1 97.31 107 MET A O 1
ATOM 821 N N . ALA A 1 108 ? 14.391 -6.879 -2.445 1 97.69 108 ALA A N 1
ATOM 822 C CA . ALA A 1 108 ? 15.492 -7.543 -3.146 1 97.69 108 ALA A CA 1
ATOM 823 C C . ALA A 1 108 ? 16.328 -6.535 -3.938 1 97.69 108 ALA A C 1
ATOM 825 O O . ALA A 1 108 ? 17.547 -6.57 -3.895 1 97.69 108 ALA A O 1
ATOM 826 N N . ALA A 1 109 ? 15.633 -5.695 -4.688 1 97.88 109 ALA A N 1
ATOM 827 C CA . ALA A 1 109 ? 16.328 -4.668 -5.465 1 97.88 109 ALA A CA 1
ATOM 828 C C . ALA A 1 109 ? 17.125 -3.734 -4.555 1 97.88 109 ALA A C 1
ATOM 830 O O . ALA A 1 109 ? 18.234 -3.326 -4.895 1 97.88 109 ALA A O 1
ATOM 831 N N . THR A 1 110 ? 16.5 -3.314 -3.443 1 97.19 110 THR A N 1
ATOM 832 C CA . THR A 1 110 ? 17.156 -2.439 -2.477 1 97.19 110 THR A CA 1
ATOM 833 C C . THR A 1 110 ? 18.406 -3.102 -1.91 1 97.19 110 THR A C 1
ATOM 835 O O . THR A 1 110 ? 19.469 -2.467 -1.812 1 97.19 110 THR A O 1
ATOM 838 N N . ASP A 1 111 ? 18.344 -4.332 -1.538 1 96.31 111 ASP A N 1
ATOM 839 C CA . ASP A 1 111 ? 19.484 -5.07 -1.016 1 96.31 111 ASP A CA 1
ATOM 840 C C . ASP A 1 111 ? 20.609 -5.168 -2.059 1 96.31 111 ASP A C 1
ATOM 842 O O . ASP A 1 111 ? 21.781 -5.152 -1.716 1 96.31 111 ASP A O 1
ATOM 846 N N . ALA A 1 112 ? 20.219 -5.297 -3.279 1 96.81 112 ALA A N 1
ATOM 847 C CA . ALA A 1 112 ? 21.172 -5.387 -4.379 1 96.81 112 ALA A CA 1
ATOM 848 C C . ALA A 1 112 ? 21.734 -4.012 -4.73 1 96.81 112 ALA A C 1
ATOM 850 O O . ALA A 1 112 ? 22.625 -3.896 -5.566 1 96.81 112 ALA A O 1
ATOM 851 N N . ASN A 1 113 ? 21.172 -2.908 -4.168 1 94.94 113 ASN A N 1
ATOM 852 C CA . ASN A 1 113 ? 21.578 -1.525 -4.402 1 94.94 113 ASN A CA 1
ATOM 853 C C . ASN A 1 113 ? 21.5 -1.16 -5.883 1 94.94 113 ASN A C 1
ATOM 855 O O . ASN A 1 113 ? 22.406 -0.513 -6.414 1 94.94 113 ASN A O 1
ATOM 859 N N . SER A 1 114 ? 20.531 -1.667 -6.555 1 95.69 114 SER A N 1
ATOM 860 C CA . SER A 1 114 ? 20.312 -1.33 -7.957 1 95.69 114 SER A CA 1
ATOM 861 C C . SER A 1 114 ? 19.375 -0.134 -8.094 1 95.69 114 SER A C 1
ATOM 863 O O . SER A 1 114 ? 18.141 -0.29 -8.078 1 95.69 114 SER A O 1
ATOM 865 N N . THR A 1 115 ? 19.922 0.975 -8.414 1 93.75 115 THR A N 1
ATOM 866 C CA . THR A 1 115 ? 19.156 2.219 -8.438 1 93.75 115 THR A CA 1
ATOM 867 C C . THR A 1 115 ? 18.047 2.16 -9.492 1 93.75 115 THR A C 1
ATOM 869 O O . THR A 1 115 ? 16.906 2.527 -9.219 1 93.75 115 THR A O 1
ATOM 872 N N . GLU A 1 116 ? 18.406 1.691 -10.633 1 95.88 116 GLU A N 1
ATOM 873 C CA . GLU A 1 116 ? 17.438 1.659 -11.727 1 95.88 116 GLU A CA 1
ATOM 874 C C . GLU A 1 116 ? 16.297 0.71 -11.422 1 95.88 116 GLU A C 1
ATOM 876 O O . GLU A 1 116 ? 15.133 1.023 -11.695 1 95.88 116 GLU A O 1
ATOM 881 N N . CYS A 1 117 ? 16.625 -0.45 -10.859 1 98 117 CYS A N 1
ATOM 882 C CA . CYS A 1 117 ? 15.586 -1.421 -10.523 1 98 117 CYS A CA 1
ATOM 883 C C . CYS A 1 117 ? 14.68 -0.896 -9.414 1 98 117 CYS A C 1
ATOM 885 O O . CYS A 1 117 ? 13.469 -1.076 -9.461 1 98 117 CYS A O 1
ATOM 887 N N . ILE A 1 118 ? 15.297 -0.204 -8.445 1 97.94 118 ILE A N 1
ATOM 888 C CA . ILE A 1 118 ? 14.531 0.388 -7.355 1 97.94 118 ILE A CA 1
ATOM 889 C C . ILE A 1 118 ? 13.57 1.435 -7.91 1 97.94 118 ILE A C 1
ATOM 891 O O . ILE A 1 118 ? 12.375 1.41 -7.605 1 97.94 118 ILE A O 1
ATOM 895 N N . LYS A 1 119 ? 14.078 2.303 -8.758 1 97.25 119 LYS A N 1
ATOM 896 C CA . LYS A 1 119 ? 13.258 3.365 -9.328 1 97.25 119 LYS A CA 1
ATOM 897 C C . LYS A 1 119 ? 12.086 2.793 -10.125 1 97.25 119 LYS A C 1
ATOM 899 O O . LYS A 1 119 ? 10.969 3.291 -10.031 1 97.25 119 LYS A O 1
ATOM 904 N N . LEU A 1 120 ? 12.352 1.777 -10.852 1 97.75 120 LEU A N 1
ATOM 905 C CA . LEU A 1 120 ? 11.305 1.141 -11.648 1 97.75 120 LEU A CA 1
ATOM 906 C C . LEU A 1 120 ? 10.219 0.568 -10.75 1 97.75 120 LEU A C 1
ATOM 908 O O . LEU A 1 120 ? 9.023 0.8 -10.984 1 97.75 120 LEU A O 1
ATOM 912 N N . LEU A 1 121 ? 10.594 -0.181 -9.719 1 98.12 121 LEU A N 1
ATOM 913 C CA . LEU A 1 121 ? 9.625 -0.823 -8.828 1 98.12 121 LEU A CA 1
ATOM 914 C C . LEU A 1 121 ? 8.844 0.216 -8.039 1 98.12 121 LEU A C 1
ATOM 916 O O . LEU A 1 121 ? 7.637 0.07 -7.836 1 98.12 121 LEU A O 1
ATOM 920 N N . VAL A 1 122 ? 9.492 1.275 -7.594 1 97.06 122 VAL A N 1
ATOM 921 C CA . VAL A 1 122 ? 8.828 2.355 -6.871 1 97.06 122 VAL A CA 1
ATOM 922 C C . VAL A 1 122 ? 7.809 3.035 -7.777 1 97.06 122 VAL A C 1
ATOM 924 O O . VAL A 1 122 ? 6.684 3.312 -7.352 1 97.06 122 VAL A O 1
ATOM 927 N N . LYS A 1 123 ? 8.242 3.305 -8.984 1 96 123 LYS A N 1
ATOM 928 C CA . LYS A 1 123 ? 7.336 3.926 -9.945 1 96 123 LYS A CA 1
ATOM 929 C C . LYS A 1 123 ? 6.086 3.078 -10.148 1 96 123 LYS A C 1
ATOM 931 O O . LYS A 1 123 ? 4.965 3.594 -10.094 1 96 123 LYS A O 1
ATOM 936 N N . VAL A 1 124 ? 6.273 1.807 -10.359 1 96.44 124 VAL A N 1
ATOM 937 C CA . VAL A 1 124 ? 5.156 0.9 -10.594 1 96.44 124 VAL A CA 1
ATOM 938 C C . VAL A 1 124 ? 4.27 0.835 -9.352 1 96.44 124 VAL A C 1
ATOM 940 O O . VAL A 1 124 ? 3.041 0.885 -9.453 1 96.44 124 VAL A O 1
ATOM 943 N N . GLN A 1 125 ? 4.836 0.703 -8.195 1 94.81 125 GLN A N 1
ATOM 944 C CA . GLN A 1 125 ? 4.121 0.551 -6.93 1 94.81 125 GLN A CA 1
ATOM 945 C C . GLN A 1 125 ? 3.311 1.802 -6.602 1 94.81 125 GLN A C 1
ATOM 947 O O . GLN A 1 125 ? 2.217 1.709 -6.043 1 94.81 125 GLN A O 1
ATOM 952 N N . GLU A 1 126 ? 3.773 2.986 -6.93 1 94.38 126 GLU A N 1
ATOM 953 C CA . GLU A 1 126 ? 3.162 4.227 -6.461 1 94.38 126 GLU A CA 1
ATOM 954 C C . GLU A 1 126 ? 2.312 4.871 -7.555 1 94.38 126 GLU A C 1
ATOM 956 O O . GLU A 1 126 ? 1.667 5.895 -7.328 1 94.38 126 GLU A O 1
ATOM 961 N N . GLU A 1 127 ? 2.24 4.266 -8.766 1 94.69 127 GLU A N 1
ATOM 962 C CA . GLU A 1 127 ? 1.486 4.793 -9.898 1 94.69 127 GLU A CA 1
ATOM 963 C C . GLU A 1 127 ? 0.011 4.965 -9.555 1 94.69 127 GLU A C 1
ATOM 965 O O . GLU A 1 127 ? -0.583 6.004 -9.836 1 94.69 127 GLU A O 1
ATOM 970 N N . PRO A 1 128 ? -0.665 3.959 -8.914 1 93.25 128 PRO A N 1
ATOM 971 C CA . PRO A 1 128 ? -2.072 4.148 -8.555 1 93.25 128 PRO A CA 1
ATOM 972 C C . PRO A 1 128 ? -2.287 5.328 -7.609 1 93.25 128 PRO A C 1
ATOM 974 O O . PRO A 1 128 ? -3.281 6.047 -7.73 1 93.25 128 PRO A O 1
ATOM 977 N N . MET A 1 129 ? -1.401 5.438 -6.676 1 93.06 129 MET A N 1
ATOM 978 C CA . MET A 1 129 ? -1.481 6.562 -5.75 1 93.06 129 MET A CA 1
ATOM 979 C C . MET A 1 129 ? -1.339 7.887 -6.492 1 93.06 129 MET A C 1
ATOM 981 O O . MET A 1 129 ? -2.023 8.859 -6.168 1 93.06 129 MET A O 1
ATOM 985 N N . LEU A 1 130 ? -0.469 7.965 -7.418 1 94.56 130 LEU A N 1
ATOM 986 C CA . LEU A 1 130 ? -0.259 9.164 -8.219 1 94.56 130 LEU A CA 1
ATOM 987 C C . LEU A 1 130 ? -1.526 9.539 -8.984 1 94.56 130 LEU A C 1
ATOM 989 O O . LEU A 1 130 ? -1.923 10.711 -9 1 94.56 130 LEU A O 1
ATOM 993 N N . LYS A 1 131 ? -2.133 8.547 -9.57 1 94.44 131 LYS A N 1
ATOM 994 C CA . LYS A 1 131 ? -3.367 8.789 -10.312 1 94.44 131 LYS A CA 1
ATOM 995 C C . LYS A 1 131 ? -4.461 9.344 -9.406 1 94.44 131 LYS A C 1
ATOM 997 O O . LYS A 1 131 ? -5.168 10.281 -9.773 1 94.44 131 LYS A O 1
ATOM 1002 N N . ARG A 1 132 ? -4.617 8.828 -8.219 1 94.38 132 ARG A N 1
ATOM 1003 C CA . ARG A 1 132 ? -5.594 9.289 -7.242 1 94.38 132 ARG A CA 1
ATOM 1004 C C . ARG A 1 132 ? -5.297 10.727 -6.805 1 94.38 132 ARG A C 1
ATOM 1006 O O . ARG A 1 132 ? -6.215 11.531 -6.656 1 94.38 132 ARG A O 1
ATOM 1013 N N . GLU A 1 133 ? -3.992 10.953 -6.555 1 94.12 133 GLU A N 1
ATOM 1014 C CA . GLU A 1 133 ? -3.594 12.289 -6.129 1 94.12 133 GLU A CA 1
ATOM 1015 C C . GLU A 1 133 ? -3.914 13.328 -7.199 1 94.12 133 GLU A C 1
ATOM 1017 O O . GLU A 1 133 ? -4.387 14.43 -6.887 1 94.12 133 GLU A O 1
ATOM 1022 N N . ILE A 1 134 ? -3.646 12.992 -8.414 1 95 134 ILE A N 1
ATOM 1023 C CA . ILE A 1 134 ? -3.926 13.898 -9.523 1 95 134 ILE A CA 1
ATOM 1024 C C . ILE A 1 134 ? -5.426 14.18 -9.594 1 95 134 ILE A C 1
ATOM 1026 O O . ILE A 1 134 ? -5.844 15.336 -9.703 1 95 134 ILE A O 1
ATOM 1030 N N . ALA A 1 135 ? -6.215 13.18 -9.477 1 96.62 135 ALA A N 1
ATOM 1031 C CA . ALA A 1 135 ? -7.664 13.32 -9.523 1 96.62 135 ALA A CA 1
ATOM 1032 C C . ALA A 1 135 ? -8.172 14.164 -8.352 1 96.62 135 ALA A C 1
ATOM 1034 O O . ALA A 1 135 ? -9.008 15.055 -8.539 1 96.62 135 ALA A O 1
ATOM 1035 N N . ALA A 1 136 ? -7.703 13.867 -7.172 1 96 136 ALA A N 1
ATOM 1036 C CA . ALA A 1 136 ? -8.102 14.625 -5.988 1 96 136 ALA A CA 1
ATOM 1037 C C . ALA A 1 136 ? -7.73 16.094 -6.129 1 96 136 ALA A C 1
ATOM 1039 O O . ALA A 1 136 ? -8.523 16.984 -5.781 1 96 136 ALA A O 1
ATOM 1040 N N . SER A 1 137 ? -6.508 16.297 -6.598 1 95.19 137 SER A N 1
ATOM 1041 C CA . SER A 1 137 ? -6.023 17.656 -6.758 1 95.19 137 SER A CA 1
ATOM 1042 C C . SER A 1 137 ? -6.895 18.438 -7.734 1 95.19 137 SER A C 1
ATOM 1044 O O . SER A 1 137 ? -7.133 19.641 -7.543 1 95.19 137 SER A O 1
ATOM 1046 N N . GLU A 1 138 ? -7.312 17.828 -8.789 1 96.69 138 GLU A N 1
ATOM 1047 C CA . GLU A 1 138 ? -8.203 18.469 -9.758 1 96.69 138 GLU A CA 1
ATOM 1048 C C . GLU A 1 138 ? -9.531 18.844 -9.109 1 96.69 138 GLU A C 1
ATOM 1050 O O . GLU A 1 138 ? -10.031 19.953 -9.297 1 96.69 138 GLU A O 1
ATOM 1055 N N . LEU A 1 139 ? -10.078 17.953 -8.367 1 98 139 LEU A N 1
ATOM 1056 C CA . LEU A 1 139 ? -11.336 18.203 -7.672 1 98 139 LEU A CA 1
ATOM 1057 C C . LEU A 1 139 ? -11.195 19.344 -6.672 1 98 139 LEU A C 1
ATOM 1059 O O . LEU A 1 139 ? -12.078 20.188 -6.566 1 98 139 LEU A O 1
ATOM 1063 N N . ILE A 1 140 ? -10.117 19.328 -5.957 1 97.25 140 ILE A N 1
ATOM 1064 C CA . ILE A 1 140 ? -9.852 20.359 -4.961 1 97.25 140 ILE A CA 1
ATOM 1065 C C . ILE A 1 140 ? -9.75 21.719 -5.648 1 97.25 140 ILE A C 1
ATOM 1067 O O . ILE A 1 140 ? -10.32 22.703 -5.168 1 97.25 140 ILE A O 1
ATOM 1071 N N . SER A 1 141 ? -9 21.688 -6.73 1 97.25 141 SER A N 1
ATOM 1072 C CA . SER A 1 141 ? -8.844 22.922 -7.484 1 97.25 141 SER A CA 1
ATOM 1073 C C . SER A 1 141 ? -10.195 23.453 -7.957 1 97.25 141 SER A C 1
ATOM 1075 O O . SER A 1 141 ? -10.492 24.641 -7.805 1 97.25 141 SER A O 1
ATOM 1077 N N . LEU A 1 142 ? -10.969 22.625 -8.5 1 98 142 LEU A N 1
ATOM 1078 C CA . LEU A 1 142 ? -12.297 23.016 -8.953 1 98 142 LEU A CA 1
ATOM 1079 C C . LEU A 1 142 ? -13.164 23.453 -7.781 1 98 142 LEU A C 1
ATOM 1081 O O . LEU A 1 142 ? -13.93 24.406 -7.895 1 98 142 LEU A O 1
ATOM 1085 N N . GLY A 1 143 ? -13.062 22.719 -6.676 1 98.44 143 GLY A N 1
ATOM 1086 C CA . GLY A 1 143 ? -13.781 23.094 -5.477 1 98.44 143 GLY A CA 1
ATOM 1087 C C . GLY A 1 143 ? -13.414 24.484 -4.969 1 98.44 143 GLY A C 1
ATOM 1088 O O . GLY A 1 143 ? -14.281 25.266 -4.605 1 98.44 143 GLY A O 1
ATOM 1089 N N . SER A 1 144 ? -12.164 24.75 -4.98 1 97.75 144 SER A N 1
ATOM 1090 C CA . SER A 1 144 ? -11.672 26.062 -4.543 1 97.75 144 SER A CA 1
ATOM 1091 C C . SER A 1 144 ? -12.195 27.172 -5.438 1 97.75 144 SER A C 1
ATOM 1093 O O . SER A 1 144 ? -12.539 28.266 -4.949 1 97.75 144 SER A O 1
ATOM 1095 N N . ILE A 1 145 ? -12.156 26.906 -6.73 1 98 145 ILE A N 1
ATOM 1096 C CA . ILE A 1 145 ? -12.688 27.875 -7.684 1 98 145 ILE A CA 1
ATOM 1097 C C . ILE A 1 145 ? -14.164 28.125 -7.395 1 98 145 ILE A C 1
ATOM 1099 O O . ILE A 1 145 ? -14.609 29.266 -7.348 1 98 145 ILE A O 1
ATOM 1103 N N . SER A 1 146 ? -14.898 27.062 -7.18 1 98.56 146 SER A N 1
ATOM 1104 C CA . SER A 1 146 ? -16.328 27.172 -6.887 1 98.56 146 SER A CA 1
ATOM 1105 C C . SER A 1 146 ? -16.562 27.906 -5.582 1 98.56 146 SER A C 1
ATOM 1107 O O . SER A 1 146 ? 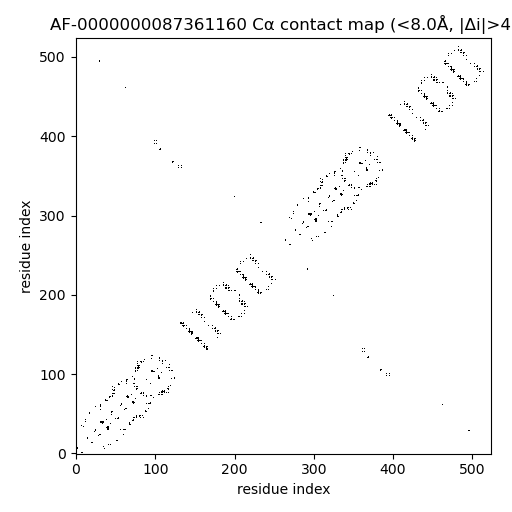-17.5 28.719 -5.477 1 98.56 146 SER A O 1
ATOM 1109 N N . LEU A 1 147 ? -15.797 27.641 -4.598 1 98.06 147 LEU A N 1
ATOM 1110 C CA . LEU A 1 147 ? -15.898 28.328 -3.309 1 98.06 147 LEU A CA 1
ATOM 1111 C C . LEU A 1 147 ? -15.703 29.828 -3.471 1 98.06 147 LEU A C 1
ATOM 1113 O O . LEU A 1 147 ? -16.453 30.625 -2.908 1 98.06 147 LEU A O 1
ATOM 1117 N N . LYS A 1 148 ? -14.719 30.156 -4.234 1 97.31 148 LYS A N 1
ATOM 1118 C CA . LYS A 1 148 ? -14.414 31.562 -4.477 1 97.31 148 LYS A CA 1
ATOM 1119 C C . LYS A 1 148 ? -15.555 32.25 -5.23 1 97.31 148 LYS A C 1
ATOM 1121 O O . LYS A 1 148 ? -15.828 33.438 -5.016 1 97.31 148 LYS A O 1
ATOM 1126 N N . LYS A 1 149 ? -16.219 31.516 -6.027 1 98 149 LYS A N 1
ATOM 1127 C CA . LYS A 1 149 ? -17.359 32.031 -6.789 1 98 149 LYS A CA 1
ATOM 1128 C C . LYS A 1 149 ? -18.641 31.984 -5.965 1 98 149 LYS A C 1
ATOM 1130 O O . LYS A 1 149 ? -19.719 32.312 -6.461 1 98 149 LYS A O 1
ATOM 1135 N N . LYS A 1 150 ? -18.547 31.469 -4.793 1 98 150 LYS A N 1
ATOM 1136 C CA . LYS A 1 150 ? -19.656 31.359 -3.836 1 98 150 LYS A CA 1
ATOM 1137 C C . LYS A 1 150 ? -20.672 30.328 -4.285 1 98 150 LYS A C 1
ATOM 1139 O O . LYS A 1 150 ? -21.859 30.453 -3.982 1 98 150 LYS A O 1
ATOM 1144 N N . ASP A 1 151 ? -20.25 29.484 -5.129 1 98.38 151 ASP A N 1
ATOM 1145 C CA . ASP A 1 151 ? -21.047 28.312 -5.441 1 98.38 151 ASP A CA 1
ATOM 1146 C C . ASP A 1 151 ? -20.797 27.203 -4.414 1 98.38 151 ASP A C 1
ATOM 1148 O O . ASP A 1 151 ? -20.188 26.172 -4.73 1 98.38 151 ASP A O 1
ATOM 1152 N N . TYR A 1 152 ? -21.391 27.281 -3.291 1 98.44 152 TYR A N 1
ATOM 1153 C CA . TYR A 1 152 ? -21.062 26.469 -2.129 1 98.44 152 TYR A CA 1
ATOM 1154 C C . TYR A 1 152 ? -21.547 25.031 -2.309 1 98.44 152 TYR A C 1
ATOM 1156 O O . TYR A 1 152 ? -20.891 24.094 -1.849 1 98.44 152 TYR A O 1
ATOM 1164 N N . VAL A 1 153 ? -22.656 24.906 -2.938 1 98.31 153 VAL A N 1
ATOM 1165 C CA . VAL A 1 153 ? -23.203 23.578 -3.156 1 98.31 153 VAL A CA 1
ATOM 1166 C C . VAL A 1 153 ? -22.25 22.766 -4.027 1 98.31 153 VAL A C 1
ATOM 1168 O O . VAL A 1 153 ? -21.891 21.625 -3.682 1 98.31 153 VAL A O 1
ATOM 1171 N N . VAL A 1 154 ? -21.828 23.422 -5.059 1 98.62 154 VAL A N 1
ATOM 1172 C CA . VAL A 1 154 ? -20.922 22.75 -5.992 1 98.62 154 VAL A CA 1
ATOM 1173 C C . VAL A 1 154 ? -19.578 22.5 -5.312 1 98.62 154 VAL A C 1
ATOM 1175 O O . VAL A 1 154 ? -19.016 21.406 -5.434 1 98.62 154 VAL A O 1
ATOM 1178 N N . ALA A 1 155 ? -19.047 23.453 -4.609 1 98.75 155 ALA A N 1
ATOM 1179 C CA . ALA A 1 155 ? -17.781 23.312 -3.906 1 98.75 155 ALA A CA 1
ATOM 1180 C C . ALA A 1 155 ? -17.812 22.141 -2.922 1 98.75 155 ALA A C 1
ATOM 1182 O O . ALA A 1 155 ? -16.906 21.312 -2.904 1 98.75 155 ALA A O 1
ATOM 1183 N N . ALA A 1 156 ? -18.906 22.094 -2.154 1 98.62 156 ALA A N 1
ATOM 1184 C CA . ALA A 1 156 ? -19.047 21.031 -1.162 1 98.62 156 ALA A CA 1
ATOM 1185 C C . ALA A 1 156 ? -19.047 19.656 -1.827 1 98.62 156 ALA A C 1
ATOM 1187 O O . ALA A 1 156 ? -18.438 18.703 -1.314 1 98.62 156 ALA A O 1
ATOM 1188 N N . LYS A 1 157 ? -19.766 19.578 -2.92 1 98.62 157 LYS A N 1
ATOM 1189 C CA . LYS A 1 157 ? -19.828 18.312 -3.654 1 98.62 157 LYS A CA 1
ATOM 1190 C C . LYS A 1 157 ? -18.438 17.906 -4.16 1 98.62 157 LYS A C 1
ATOM 1192 O O . LYS A 1 157 ? -18.047 16.75 -4.059 1 98.62 157 LYS A O 1
ATOM 1197 N N . LEU A 1 158 ? -17.766 18.859 -4.699 1 98.69 158 LEU A N 1
ATOM 1198 C CA . LEU A 1 158 ? -16.422 18.609 -5.227 1 98.69 158 LEU A CA 1
ATOM 1199 C C . LEU A 1 158 ? -15.469 18.203 -4.109 1 98.69 158 LEU A C 1
ATOM 1201 O O . LEU A 1 158 ? -14.703 17.25 -4.258 1 98.69 158 LEU A O 1
ATOM 1205 N N . TYR A 1 159 ? -15.477 18.844 -2.969 1 98.38 159 TYR A N 1
ATOM 1206 C CA . TYR A 1 159 ? -14.633 18.469 -1.834 1 98.38 159 TYR A CA 1
ATOM 1207 C C . TYR A 1 159 ? -15 17.094 -1.309 1 98.38 159 TYR A C 1
ATOM 1209 O O . TYR A 1 159 ? -14.117 16.312 -0.922 1 98.38 159 TYR A O 1
ATOM 1217 N N . SER A 1 160 ? -16.312 16.766 -1.313 1 98.44 160 SER A N 1
ATOM 1218 C CA . SER A 1 160 ? -16.75 15.445 -0.886 1 98.44 160 SER A CA 1
ATOM 1219 C C . SER A 1 160 ? -16.172 14.352 -1.78 1 98.44 160 SER A C 1
ATOM 1221 O O . SER A 1 160 ? -15.734 13.305 -1.291 1 98.44 160 SER A O 1
ATOM 1223 N N . GLN A 1 161 ? -16.203 14.633 -3.033 1 98.31 161 GLN A N 1
ATOM 1224 C CA . GLN A 1 161 ? -15.609 13.68 -3.965 1 98.31 161 GLN A CA 1
ATOM 1225 C C . GLN A 1 161 ? -14.102 13.547 -3.734 1 98.31 161 GLN A C 1
ATOM 1227 O O . GLN A 1 161 ? -13.562 12.438 -3.76 1 98.31 161 GLN A O 1
ATOM 1232 N N . ALA A 1 162 ? -13.422 14.664 -3.516 1 97.81 162 ALA A N 1
ATOM 1233 C CA . ALA A 1 162 ? -11.984 14.656 -3.24 1 97.81 162 ALA A CA 1
ATOM 1234 C C . ALA A 1 162 ? -11.68 13.859 -1.974 1 97.81 162 ALA A C 1
ATOM 1236 O O . ALA A 1 162 ? -10.68 13.141 -1.913 1 97.81 162 ALA A O 1
ATOM 1237 N N . MET A 1 163 ? -12.555 13.922 -1.009 1 97.06 163 MET A N 1
ATOM 1238 C CA . MET A 1 163 ? -12.359 13.266 0.282 1 97.06 163 MET A CA 1
ATOM 1239 C C . MET A 1 163 ? -12.477 11.75 0.148 1 97.06 163 MET A C 1
ATOM 1241 O O . MET A 1 163 ? -11.914 11.008 0.957 1 97.06 163 MET A O 1
ATOM 1245 N N . GLN A 1 164 ? -13.18 11.312 -0.832 1 96.81 164 GLN A N 1
ATOM 1246 C CA . GLN A 1 164 ? -13.25 9.875 -1.099 1 96.81 164 GLN A CA 1
ATOM 1247 C C . GLN A 1 164 ? -11.906 9.344 -1.593 1 96.81 164 GLN A C 1
ATOM 1249 O O . GLN A 1 164 ? -11.555 8.195 -1.327 1 96.81 164 GLN A O 1
ATOM 1254 N N . LEU A 1 165 ? -11.18 10.195 -2.256 1 94.12 165 LEU A N 1
ATOM 1255 C CA . LEU A 1 165 ? -9.883 9.82 -2.812 1 94.12 165 LEU A CA 1
ATOM 1256 C C . LEU A 1 165 ? -8.773 10.023 -1.786 1 94.12 165 LEU A C 1
ATOM 1258 O O . LEU A 1 165 ? -7.781 9.297 -1.792 1 94.12 165 LEU A O 1
ATOM 1262 N N . ASP A 1 166 ? -8.867 11.039 -0.945 1 88.81 166 ASP A N 1
ATOM 1263 C CA . ASP A 1 166 ? -7.926 11.336 0.13 1 88.81 166 ASP A CA 1
ATOM 1264 C C . ASP A 1 166 ? -8.656 11.656 1.43 1 88.81 166 ASP A C 1
ATOM 1266 O O . ASP A 1 166 ? -8.797 12.82 1.804 1 88.81 166 ASP A O 1
ATOM 1270 N N . PRO A 1 167 ? -8.977 10.641 2.174 1 90.75 167 PRO A N 1
ATOM 1271 C CA . PRO A 1 167 ? -9.844 10.836 3.344 1 90.75 167 PRO A CA 1
ATOM 1272 C C . PRO A 1 167 ? -9.086 11.414 4.539 1 90.75 167 PRO A C 1
ATOM 1274 O O . PRO A 1 167 ? -9.703 11.82 5.527 1 90.75 167 PRO A O 1
ATOM 1277 N N . ASP A 1 168 ? -7.812 11.547 4.504 1 87.25 168 ASP A N 1
ATOM 1278 C CA . ASP A 1 168 ? -7.051 11.953 5.68 1 87.25 168 ASP A CA 1
ATOM 1279 C C . ASP A 1 168 ? -6.547 13.391 5.539 1 87.25 168 ASP A C 1
ATOM 1281 O O . ASP A 1 168 ? -5.645 13.812 6.27 1 87.25 168 ASP A O 1
ATOM 1285 N N . ASP A 1 169 ? -7.09 14.086 4.637 1 90.62 169 ASP A N 1
ATOM 1286 C CA . ASP A 1 169 ? -6.703 15.477 4.453 1 90.62 169 ASP A CA 1
ATOM 1287 C C . ASP A 1 169 ? -7.578 16.406 5.293 1 90.62 169 ASP A C 1
ATOM 1289 O O . ASP A 1 169 ? -8.719 16.703 4.922 1 90.62 169 ASP A O 1
ATOM 1293 N N . ALA A 1 170 ? -7.039 16.938 6.367 1 93.19 170 ALA A N 1
ATOM 1294 C CA . ALA A 1 170 ? -7.777 17.812 7.281 1 93.19 170 ALA A CA 1
ATOM 1295 C C . ALA A 1 170 ? -8.25 19.078 6.574 1 93.19 170 ALA A C 1
ATOM 1297 O O . ALA A 1 170 ? -9.305 19.625 6.902 1 93.19 170 ALA A O 1
ATOM 1298 N N . VAL A 1 171 ? -7.488 19.531 5.656 1 93.69 171 VAL A N 1
ATOM 1299 C CA . VAL A 1 171 ? -7.793 20.781 4.969 1 93.69 171 VAL A CA 1
ATOM 1300 C C . VAL A 1 171 ? -9.117 20.656 4.215 1 93.69 171 VAL A C 1
ATOM 1302 O O . VAL A 1 171 ? -9.898 21.609 4.148 1 93.69 171 VAL A O 1
ATOM 1305 N N . LEU A 1 172 ? -9.328 19.516 3.691 1 96.31 172 LEU A N 1
ATOM 1306 C CA . LEU A 1 172 ? -10.562 19.281 2.953 1 96.31 172 LEU A CA 1
ATOM 1307 C C . LEU A 1 172 ? -11.773 19.359 3.875 1 96.31 172 LEU A C 1
ATOM 1309 O O . LEU A 1 172 ? -12.82 19.891 3.49 1 96.31 172 LEU A O 1
ATOM 1313 N N . PHE A 1 173 ? -11.641 18.891 5.082 1 97.56 173 PHE A N 1
ATOM 1314 C CA . PHE A 1 173 ? -12.703 19 6.066 1 97.56 173 PHE A CA 1
ATOM 1315 C C . PHE A 1 173 ? -12.961 20.469 6.422 1 97.56 173 PHE A C 1
ATOM 1317 O O . PHE A 1 173 ? -14.109 20.875 6.559 1 97.56 173 PHE A O 1
ATOM 1324 N N . SER A 1 174 ? -11.906 21.125 6.586 1 97.44 174 SER A N 1
ATOM 1325 C CA . SER A 1 174 ? -12.031 22.562 6.871 1 97.44 174 SER A CA 1
ATOM 1326 C C . SER A 1 174 ? -12.75 23.281 5.738 1 97.44 174 SER A C 1
ATOM 1328 O O . SER A 1 174 ? -13.688 24.047 5.98 1 97.44 174 SER A O 1
ATOM 1330 N N . ASP A 1 175 ? -12.336 23 4.492 1 97.69 175 ASP A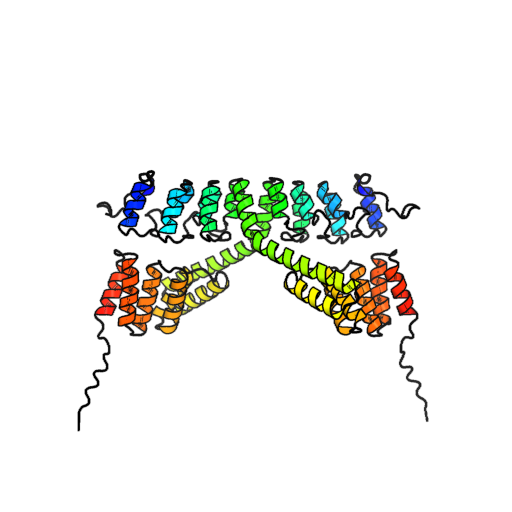 N 1
ATOM 1331 C CA . ASP A 1 175 ? -12.898 23.703 3.338 1 97.69 175 ASP A CA 1
ATOM 1332 C C . ASP A 1 175 ? -14.359 23.328 3.137 1 97.69 175 ASP A C 1
ATOM 1334 O O . ASP A 1 175 ? -15.188 24.188 2.82 1 97.69 175 ASP A O 1
ATOM 1338 N N . ARG A 1 176 ? -14.648 22.062 3.34 1 98.5 176 ARG A N 1
ATOM 1339 C CA . ARG A 1 176 ? -16.047 21.672 3.199 1 98.5 176 ARG A CA 1
ATOM 1340 C C . ARG A 1 176 ? -16.891 22.234 4.336 1 98.5 176 ARG A C 1
ATOM 1342 O O . ARG A 1 176 ? -18.047 22.594 4.129 1 98.5 176 ARG A O 1
ATOM 1349 N N . SER A 1 177 ? -16.344 22.297 5.535 1 98.69 177 SER A N 1
ATOM 1350 C CA . SER A 1 177 ? -17.031 22.953 6.645 1 98.69 177 SER A CA 1
ATOM 1351 C C . SER A 1 177 ? -17.422 24.391 6.285 1 98.69 177 SER A C 1
ATOM 1353 O O . SER A 1 177 ? -18.531 24.828 6.59 1 98.69 177 SER A O 1
ATOM 1355 N N . LEU A 1 178 ? -16.547 25.078 5.699 1 98.06 178 LEU A N 1
ATOM 1356 C CA . LEU A 1 178 ? -16.781 26.453 5.285 1 98.06 178 LEU A CA 1
ATOM 1357 C C . LEU A 1 178 ? -17.953 26.531 4.297 1 98.06 178 LEU A C 1
ATOM 1359 O O . LEU A 1 178 ? -18.75 27.469 4.359 1 98.06 178 LEU A O 1
ATOM 1363 N N . CYS A 1 179 ? -18.016 25.594 3.383 1 98.62 179 CYS A N 1
ATOM 1364 C CA . CYS A 1 179 ? -19.141 25.562 2.451 1 98.62 179 CYS A CA 1
ATOM 1365 C C . CYS A 1 179 ? -20.469 25.406 3.193 1 98.62 179 CYS A C 1
ATOM 1367 O O . CYS A 1 179 ? -21.422 26.141 2.922 1 98.62 179 CYS A O 1
ATOM 1369 N N . TRP A 1 180 ? -20.516 24.5 4.152 1 98.69 180 TRP A N 1
ATOM 1370 C CA . TRP A 1 180 ? -21.734 24.281 4.934 1 98.69 180 TRP A CA 1
ATOM 1371 C C . TRP A 1 180 ? -22.125 25.547 5.699 1 98.69 180 TRP A C 1
ATOM 1373 O O . TRP A 1 180 ? -23.297 25.891 5.777 1 98.69 180 TRP A O 1
ATOM 1383 N N . LEU A 1 181 ? -21.125 26.141 6.246 1 98.06 181 LEU A N 1
ATOM 1384 C CA . LEU A 1 181 ? -21.359 27.391 6.984 1 98.06 181 LEU A CA 1
ATOM 1385 C C . LEU A 1 181 ? -22.062 28.422 6.109 1 98.06 181 LEU A C 1
ATOM 1387 O O . LEU A 1 181 ? -23.062 29 6.52 1 98.06 181 LEU A O 1
ATOM 1391 N N . ASN A 1 182 ? -21.609 28.547 4.902 1 98 182 ASN A N 1
ATOM 1392 C CA . ASN A 1 182 ? -22.156 29.547 3.996 1 98 182 ASN A CA 1
ATOM 1393 C C . ASN A 1 182 ? -23.516 29.125 3.449 1 98 182 ASN A C 1
ATOM 1395 O O . ASN A 1 182 ? -24.281 29.953 2.975 1 98 182 ASN A O 1
ATOM 1399 N N . MET A 1 183 ? -23.766 27.844 3.582 1 98.12 183 MET A N 1
ATOM 1400 C CA . MET A 1 183 ? -25.062 27.328 3.16 1 98.12 183 MET A CA 1
ATOM 1401 C C . MET A 1 183 ? -26.047 27.312 4.324 1 98.12 183 MET A C 1
ATOM 1403 O O . MET A 1 183 ? -27.188 26.891 4.168 1 98.12 183 MET A O 1
ATOM 1407 N N . GLY A 1 184 ? -25.516 27.672 5.535 1 97.69 184 GLY A N 1
ATOM 1408 C CA . GLY A 1 184 ? -26.375 27.766 6.707 1 97.69 184 GLY A CA 1
ATOM 1409 C C . GLY A 1 184 ? -26.578 26.438 7.402 1 97.69 184 GLY A C 1
ATOM 1410 O O . GLY A 1 184 ? -27.484 26.297 8.227 1 97.69 184 GLY A O 1
ATOM 1411 N N . ASN A 1 185 ? -25.875 25.469 7.012 1 98.12 185 ASN A N 1
ATOM 1412 C CA . ASN A 1 185 ? -25.984 24.156 7.633 1 98.12 185 ASN A CA 1
ATOM 1413 C C . ASN A 1 185 ? -24.969 23.984 8.766 1 98.12 185 ASN A C 1
ATOM 1415 O O . ASN A 1 185 ? -23.906 23.391 8.555 1 98.12 185 ASN A O 1
ATOM 1419 N N . GLY A 1 186 ? -25.297 24.359 9.961 1 97.94 186 GLY A N 1
ATOM 1420 C CA . GLY A 1 186 ? -24.406 24.391 11.102 1 97.94 186 GLY A CA 1
ATOM 1421 C C . GLY A 1 186 ? -24 23 11.586 1 97.94 186 GLY A C 1
ATOM 1422 O O . GLY A 1 186 ? -22.875 22.797 12.008 1 97.94 186 GLY A O 1
ATOM 1423 N N . ARG A 1 187 ? -24.953 22.109 11.508 1 98.38 187 ARG A N 1
ATOM 1424 C CA . ARG A 1 187 ? -24.688 20.75 12 1 98.38 187 ARG A CA 1
ATOM 1425 C C . ARG A 1 187 ? -23.609 20.078 11.164 1 98.38 187 ARG A C 1
ATOM 1427 O O . ARG A 1 187 ? -22.656 19.516 11.711 1 98.38 187 ARG A O 1
ATOM 1434 N N . LYS A 1 188 ? -23.75 20.156 9.82 1 98.56 188 LYS A N 1
ATOM 1435 C CA . LYS A 1 188 ? -22.75 19.562 8.945 1 98.56 188 LYS A CA 1
ATOM 1436 C C . LYS A 1 188 ? -21.406 20.281 9.062 1 98.56 188 LYS A C 1
ATOM 1438 O O . LYS A 1 188 ? -20.344 19.641 9.023 1 98.56 188 LYS A O 1
ATOM 1443 N N . ALA A 1 189 ? -21.5 21.547 9.195 1 98.75 189 ALA A N 1
ATOM 1444 C CA . ALA A 1 189 ? -20.281 22.328 9.367 1 98.75 189 ALA A CA 1
ATOM 1445 C C . ALA A 1 189 ? -19.516 21.906 10.617 1 98.75 189 ALA A C 1
ATOM 1447 O O . ALA A 1 189 ? -18.297 21.75 10.586 1 98.75 189 ALA A O 1
ATOM 1448 N N . LEU A 1 190 ? -20.266 21.672 11.672 1 98.69 190 LEU A N 1
ATOM 1449 C CA . LEU A 1 190 ? -19.641 21.281 12.938 1 98.69 190 LEU A CA 1
ATOM 1450 C C . LEU A 1 190 ? -19.047 19.891 12.852 1 98.69 190 LEU A C 1
ATOM 1452 O O . LEU A 1 190 ? -17.969 19.625 13.398 1 98.69 190 LEU A O 1
ATOM 1456 N N . LEU A 1 191 ? -19.797 19.047 12.195 1 98.62 191 LEU A N 1
ATOM 1457 C CA . LEU A 1 191 ? -19.281 17.688 12.016 1 98.62 191 LEU A CA 1
ATOM 1458 C C . LEU A 1 191 ? -17.953 17.703 11.289 1 98.62 191 LEU A C 1
ATOM 1460 O O . LEU A 1 191 ? -17 17.047 11.719 1 98.62 191 LEU A O 1
ATOM 1464 N N . ASP A 1 192 ? -17.859 18.438 10.211 1 98.56 192 ASP A N 1
ATOM 1465 C CA . ASP A 1 192 ? -16.609 18.547 9.445 1 98.56 192 ASP A CA 1
ATOM 1466 C C . ASP A 1 192 ? -15.523 19.219 10.281 1 98.56 192 ASP A C 1
ATOM 1468 O O . ASP A 1 192 ? -14.367 18.781 10.266 1 98.56 192 ASP A O 1
ATOM 1472 N N . ALA A 1 193 ? -15.859 20.203 10.969 1 98.56 193 ALA A N 1
ATOM 1473 C CA . ALA A 1 193 ? -14.891 20.922 11.797 1 98.56 193 ALA A CA 1
ATOM 1474 C C . ALA A 1 193 ? -14.328 20.031 12.898 1 98.56 193 ALA A C 1
ATOM 1476 O O . ALA A 1 193 ? -13.133 20.078 13.188 1 98.56 193 ALA A O 1
ATOM 1477 N N . ASN A 1 194 ? -15.211 19.219 13.484 1 98.44 194 ASN A N 1
ATOM 1478 C CA . ASN A 1 194 ? -14.758 18.281 14.516 1 98.44 194 ASN A CA 1
ATOM 1479 C C . ASN A 1 194 ? -13.773 17.266 13.961 1 98.44 194 ASN A C 1
ATOM 1481 O O . ASN A 1 194 ? -12.773 16.953 14.602 1 98.44 194 ASN A O 1
ATOM 1485 N N . LYS A 1 195 ? -14.094 16.797 12.797 1 97.62 195 LYS A N 1
ATOM 1486 C CA . LYS A 1 195 ? -13.172 15.867 12.164 1 97.62 195 LYS A CA 1
ATOM 1487 C C . LYS A 1 195 ? -11.828 16.531 11.859 1 97.62 195 LYS A C 1
ATOM 1489 O O . LYS A 1 195 ? -10.773 15.938 12.078 1 97.62 195 LYS A O 1
ATOM 1494 N N . CYS A 1 196 ? -11.891 17.703 11.359 1 96.06 196 CYS A N 1
ATOM 1495 C CA . CYS A 1 196 ? -10.695 18.484 11.07 1 96.06 196 CYS A CA 1
ATOM 1496 C C . CYS A 1 196 ? -9.844 18.656 12.328 1 96.06 196 CYS A C 1
ATOM 1498 O O . CYS A 1 196 ? -8.633 18.406 12.297 1 96.06 196 CYS A O 1
ATOM 1500 N N . ARG A 1 197 ? -10.445 18.938 13.453 1 95.62 197 ARG A N 1
ATOM 1501 C CA . ARG A 1 197 ? -9.758 19.172 14.719 1 95.62 197 ARG A CA 1
ATOM 1502 C C . ARG A 1 197 ? -9.164 17.875 15.266 1 95.62 197 ARG A C 1
ATOM 1504 O O . ARG A 1 197 ? -8.086 17.891 15.852 1 95.62 197 ARG A O 1
ATOM 1511 N N . LYS A 1 198 ? -9.883 16.906 15.133 1 94.88 198 LYS A N 1
ATOM 1512 C CA . LYS A 1 198 ? -9.375 15.602 15.57 1 94.88 198 LYS A CA 1
ATOM 1513 C C . LYS A 1 198 ? -8.102 15.227 14.812 1 94.88 198 LYS A C 1
ATOM 1515 O O . LYS A 1 198 ? -7.168 14.672 15.391 1 94.88 198 LYS A O 1
ATOM 1520 N N . MET A 1 199 ? -8.078 15.562 13.57 1 90.56 199 MET A N 1
ATOM 1521 C CA . MET A 1 199 ? -6.938 15.242 12.719 1 90.56 199 MET A CA 1
ATOM 1522 C C . MET A 1 199 ? -5.754 16.156 13.023 1 90.56 199 MET A C 1
ATOM 1524 O O . MET A 1 199 ? -4.605 15.711 13 1 90.56 199 MET A O 1
ATOM 1528 N N . ARG A 1 200 ? -6.074 17.359 13.289 1 88.44 200 ARG A N 1
ATOM 1529 C CA . ARG A 1 200 ? -5.059 18.359 13.625 1 88.44 200 ARG A CA 1
ATOM 1530 C C . ARG A 1 200 ? -5.457 19.141 14.867 1 88.44 200 ARG A C 1
ATOM 1532 O O . ARG A 1 200 ? -5.965 20.266 14.766 1 88.44 200 ARG A O 1
ATOM 1539 N N . PRO A 1 201 ? -5.109 18.672 15.992 1 88.81 201 PRO A N 1
ATOM 1540 C CA . PRO A 1 201 ? -5.605 19.281 17.234 1 88.81 201 PRO A CA 1
ATOM 1541 C C . PRO A 1 201 ? -4.977 20.641 17.516 1 88.81 201 PRO A C 1
ATOM 1543 O O . PRO A 1 201 ? -5.547 21.453 18.25 1 88.81 201 PRO A O 1
ATOM 1546 N N . HIS A 1 202 ? -3.91 20.938 16.938 1 83.5 202 HIS A N 1
ATOM 1547 C CA . HIS A 1 202 ? -3.229 22.203 17.234 1 83.5 202 HIS A CA 1
ATOM 1548 C C . HIS A 1 202 ? -3.244 23.125 16.016 1 83.5 202 HIS A C 1
ATOM 1550 O O . HIS A 1 202 ? -2.303 23.891 15.812 1 83.5 202 HIS A O 1
ATOM 1556 N N . TRP A 1 203 ? -4.219 22.969 15.156 1 87.44 203 TRP A N 1
ATOM 1557 C CA . TRP A 1 203 ? -4.426 23.844 14.008 1 87.44 203 TRP A CA 1
ATOM 1558 C C . TRP A 1 203 ? -5.469 24.906 14.312 1 87.44 203 TRP A C 1
ATOM 1560 O O . TRP A 1 203 ? -6.656 24.609 14.438 1 87.44 203 TRP A O 1
ATOM 1570 N N . PRO A 1 204 ? -5.008 26.141 14.43 1 90.94 204 PRO A N 1
ATOM 1571 C CA . PRO A 1 204 ? -5.945 27.203 14.812 1 90.94 204 PRO A CA 1
ATOM 1572 C C . PRO A 1 204 ? -7.156 27.281 13.891 1 90.94 204 PRO A C 1
ATOM 1574 O O . PRO A 1 204 ? -8.266 27.578 14.344 1 90.94 204 PRO A O 1
ATOM 1577 N N . LYS A 1 205 ? -6.996 27.016 12.656 1 92.56 205 LYS A N 1
ATOM 1578 C CA . LYS A 1 205 ? -8.109 27.109 11.711 1 92.56 205 LYS A CA 1
ATOM 1579 C C . LYS A 1 205 ? -9.18 26.062 12.031 1 92.56 205 LYS A C 1
ATOM 1581 O O . LYS A 1 205 ? -10.367 26.297 11.781 1 92.56 205 LYS A O 1
ATOM 1586 N N . ALA A 1 206 ? -8.727 24.922 12.516 1 95.44 206 ALA A N 1
ATOM 1587 C CA . ALA A 1 206 ? -9.688 23.906 12.938 1 95.44 206 ALA A CA 1
ATOM 1588 C C . ALA A 1 206 ? -10.562 24.422 14.07 1 95.44 206 ALA A C 1
ATOM 1590 O O . ALA A 1 206 ? -11.773 24.188 14.086 1 95.44 206 ALA A O 1
ATOM 1591 N N . CYS A 1 207 ? -9.977 25.172 14.969 1 96.62 207 CYS A N 1
ATOM 1592 C CA . CYS A 1 207 ? -10.711 25.797 16.062 1 96.62 207 CYS A CA 1
ATOM 1593 C C . CYS A 1 207 ? -11.68 26.844 15.531 1 96.62 207 CYS A C 1
ATOM 1595 O O . CYS A 1 207 ? -12.82 26.938 15.992 1 96.62 207 CYS A O 1
ATOM 1597 N N . GLN A 1 208 ? -11.141 27.578 14.609 1 97.44 208 GLN A N 1
ATOM 1598 C CA . GLN A 1 208 ? -11.969 28.609 14 1 97.44 208 GLN A CA 1
ATOM 1599 C C . GLN A 1 208 ? -13.219 28 13.359 1 97.44 208 GLN A C 1
ATOM 1601 O O . GLN A 1 208 ? -14.32 28.516 13.531 1 97.44 208 GLN A O 1
ATOM 1606 N N . ARG A 1 209 ? -13.07 26.906 12.625 1 98.12 209 ARG A N 1
ATOM 1607 C CA . ARG A 1 209 ? -14.188 26.25 11.961 1 98.12 209 ARG A CA 1
ATOM 1608 C C . ARG A 1 209 ? -15.195 25.719 12.977 1 98.12 209 ARG A C 1
ATOM 1610 O O . ARG A 1 209 ? -16.406 25.812 12.758 1 98.12 209 ARG A O 1
ATOM 1617 N N . GLN A 1 210 ? -14.664 25.172 14.055 1 98.38 210 GLN A N 1
ATOM 1618 C CA . GLN A 1 210 ? -15.555 24.734 15.125 1 98.38 210 GLN A CA 1
ATOM 1619 C C . GLN A 1 210 ? -16.375 25.891 15.672 1 98.38 210 GLN A C 1
ATOM 1621 O O . GLN A 1 210 ? -17.594 25.797 15.789 1 98.38 210 GLN A O 1
ATOM 1626 N N . GLY A 1 211 ? -15.695 26.969 16.016 1 98.44 211 GLY A N 1
ATOM 1627 C CA . GLY A 1 211 ? -16.359 28.125 16.578 1 98.44 211 GLY A CA 1
ATOM 1628 C C . GLY A 1 211 ? -17.422 28.719 15.664 1 98.44 211 GLY A C 1
ATOM 1629 O O . GLY A 1 211 ? -18.531 29.031 16.094 1 98.44 211 GLY A O 1
ATOM 1630 N N . GLU A 1 212 ? -17.078 28.828 14.438 1 97.88 212 GLU A N 1
ATOM 1631 C CA . GLU A 1 212 ? -18 29.375 13.453 1 97.88 212 GLU A CA 1
ATOM 1632 C C . GLU A 1 212 ? -19.234 28.5 13.281 1 97.88 212 GLU A C 1
ATOM 1634 O O . GLU A 1 212 ? -20.344 29 13.164 1 97.88 212 GLU A O 1
ATOM 1639 N N . ALA A 1 213 ? -19.016 27.203 13.242 1 98.62 213 ALA A N 1
ATOM 1640 C CA . ALA A 1 213 ? -20.125 26.266 13.141 1 98.62 213 ALA A CA 1
ATOM 1641 C C . ALA A 1 213 ? -21.062 26.391 14.344 1 98.62 213 ALA A C 1
ATOM 1643 O O . ALA A 1 213 ? -22.281 26.406 14.203 1 98.62 213 ALA A O 1
ATOM 1644 N N . LEU A 1 214 ? -20.484 26.516 15.508 1 98.25 214 LEU A N 1
ATOM 1645 C CA . LEU A 1 214 ? -21.25 26.641 16.734 1 98.25 214 LEU A CA 1
ATOM 1646 C C . LEU A 1 214 ? -22.016 27.953 16.781 1 98.25 214 LEU A C 1
ATOM 1648 O O . LEU A 1 214 ? -23.141 28.016 17.297 1 98.25 214 LEU A O 1
ATOM 1652 N N . MET A 1 215 ? -21.422 28.984 16.266 1 97.12 215 MET A N 1
ATOM 1653 C CA . MET A 1 215 ? -22.125 30.25 16.172 1 97.12 215 MET A CA 1
ATOM 1654 C C . MET A 1 215 ? -23.359 30.141 15.281 1 97.12 215 MET A C 1
ATOM 1656 O O . MET A 1 215 ? -24.422 30.672 15.594 1 97.12 215 MET A O 1
ATOM 1660 N N . LEU A 1 216 ? -23.172 29.453 14.188 1 96.75 216 LEU A N 1
ATOM 1661 C CA . LEU A 1 216 ? -24.297 29.234 13.289 1 96.75 216 LEU A CA 1
ATOM 1662 C C . LEU A 1 216 ? -25.406 28.453 13.977 1 96.75 216 LEU A C 1
ATOM 1664 O O . LEU A 1 216 ? -26.578 28.656 13.68 1 96.75 216 LEU A O 1
ATOM 1668 N N . LEU A 1 217 ? -25 27.625 15 1 97.44 217 LEU A N 1
ATOM 1669 C CA . LEU A 1 217 ? -25.953 26.828 15.773 1 97.44 217 LEU A CA 1
ATOM 1670 C C . LEU A 1 217 ? -26.438 27.594 17 1 97.44 217 LEU A C 1
ATOM 1672 O O . LEU A 1 217 ? -27.141 27.031 17.844 1 97.44 217 LEU A O 1
ATOM 1676 N N . LYS A 1 218 ? -25.922 28.797 17.219 1 95.88 218 LYS A N 1
ATOM 1677 C CA . LYS A 1 218 ? -26.312 29.719 18.297 1 95.88 218 LYS A CA 1
ATOM 1678 C C . LYS A 1 218 ? -25.828 29.219 19.656 1 95.88 218 LYS A C 1
ATOM 1680 O O . LYS A 1 218 ? -26.422 29.516 20.688 1 95.88 218 LYS A O 1
ATOM 1685 N N . ASP A 1 219 ? -24.969 28.328 19.578 1 96.62 219 ASP A N 1
ATOM 1686 C CA . ASP A 1 219 ? -24.25 27.953 20.781 1 96.62 219 ASP A CA 1
ATOM 1687 C C . ASP A 1 219 ? -23.031 28.828 21.016 1 96.62 219 ASP A C 1
ATOM 1689 O O . ASP A 1 219 ? -21.891 28.391 20.844 1 96.62 219 ASP A O 1
ATOM 1693 N N . TYR A 1 220 ? -23.234 30.016 21.5 1 96.06 220 TYR A N 1
ATOM 1694 C CA . TYR A 1 220 ? -22.219 31.047 21.547 1 96.06 220 TYR A CA 1
ATOM 1695 C C . TYR A 1 220 ? -21.219 30.766 22.672 1 96.06 220 TYR A C 1
ATOM 1697 O O . TYR A 1 220 ? -20.031 31.125 22.562 1 96.06 220 TYR A O 1
ATOM 1705 N N . GLU A 1 221 ? -21.734 30.109 23.641 1 95.31 221 GLU A N 1
ATOM 1706 C CA . GLU A 1 221 ? -20.828 29.766 24.734 1 95.31 221 GLU A CA 1
ATOM 1707 C C . GLU A 1 221 ? -19.734 28.812 24.281 1 95.31 221 GLU A C 1
ATOM 1709 O O . GLU A 1 221 ? -18.547 29.109 24.422 1 95.31 221 GLU A O 1
ATOM 1714 N N . ASP A 1 222 ? -20.188 27.734 23.703 1 97.25 222 ASP A N 1
ATOM 1715 C CA . ASP A 1 222 ? -19.203 26.766 23.219 1 97.25 222 ASP A CA 1
ATOM 1716 C C . ASP A 1 222 ? -18.375 27.359 22.078 1 97.25 222 ASP A C 1
ATOM 1718 O O . ASP A 1 222 ? -17.203 27.031 21.922 1 97.25 222 ASP A O 1
ATOM 1722 N N . ALA A 1 223 ? -18.953 28.172 21.266 1 97.94 223 ALA A N 1
ATOM 1723 C CA . ALA A 1 223 ? -18.234 28.844 20.188 1 97.94 223 ALA A CA 1
ATOM 1724 C C . ALA A 1 223 ? -17.062 29.656 20.75 1 97.94 223 ALA A C 1
ATOM 1726 O O . ALA A 1 223 ? -15.938 29.562 20.25 1 97.94 223 ALA A O 1
ATOM 1727 N N . SER A 1 224 ? -17.391 30.406 21.797 1 97.19 224 SER A N 1
ATOM 1728 C CA . SER A 1 224 ? -16.375 31.266 22.406 1 97.19 224 SER A CA 1
ATOM 1729 C C . SER A 1 224 ? -15.227 30.422 22.953 1 97.19 224 SER A C 1
ATOM 1731 O O . SER A 1 224 ? -14.062 30.812 22.812 1 97.19 224 SER A O 1
ATOM 1733 N N . GLU A 1 225 ? -15.578 29.312 23.516 1 97.62 225 GLU A N 1
ATOM 1734 C CA . GLU A 1 225 ? -14.555 28.422 24.062 1 97.62 225 GLU A CA 1
ATOM 1735 C C . GLU A 1 225 ? -13.633 27.891 22.969 1 97.62 225 GLU A C 1
ATOM 1737 O O . GLU A 1 225 ? -12.414 27.844 23.141 1 97.62 225 GLU A O 1
ATOM 1742 N N . ARG A 1 226 ? -14.164 27.484 21.844 1 98.06 226 ARG A N 1
ATOM 1743 C CA . ARG A 1 226 ? -13.359 26.953 20.734 1 98.06 226 ARG A CA 1
ATOM 1744 C C . ARG A 1 226 ? -12.492 28.047 20.125 1 98.06 226 ARG A C 1
ATOM 1746 O O . ARG A 1 226 ? -11.336 27.797 19.766 1 98.06 226 ARG A O 1
ATOM 1753 N N . LEU A 1 227 ? -13.055 29.188 19.984 1 97.75 227 LEU A N 1
ATOM 1754 C CA . LEU A 1 227 ? -12.305 30.312 19.406 1 97.75 227 LEU A CA 1
ATOM 1755 C C . LEU A 1 227 ? -11.172 30.734 20.328 1 97.75 227 LEU A C 1
ATOM 1757 O O . LEU A 1 227 ? -10.086 31.078 19.859 1 97.75 227 LEU A O 1
ATOM 1761 N N . LEU A 1 228 ? -11.469 30.672 21.594 1 96.81 228 LEU A N 1
ATOM 1762 C CA . LEU A 1 228 ? -10.406 30.953 22.547 1 96.81 228 LEU A CA 1
ATOM 1763 C C . LEU A 1 228 ? -9.281 29.922 22.438 1 96.81 228 LEU A C 1
ATOM 1765 O O . LEU A 1 228 ? -8.102 30.266 22.547 1 96.81 228 LEU A O 1
ATOM 1769 N N . ASP A 1 229 ? -9.664 28.656 22.281 1 95.38 229 ASP A N 1
ATOM 1770 C CA . ASP A 1 229 ? -8.664 27.625 22.031 1 95.38 229 ASP A CA 1
ATOM 1771 C C . ASP A 1 229 ? -7.785 27.984 20.828 1 95.38 229 ASP A C 1
ATOM 1773 O O . ASP A 1 229 ? -6.566 27.797 20.875 1 95.38 229 ASP A O 1
ATOM 1777 N N . GLY A 1 230 ? -8.359 28.484 19.75 1 94.12 230 GLY A N 1
ATOM 1778 C CA . GLY A 1 230 ? -7.625 28.891 18.562 1 94.12 230 GLY A CA 1
ATOM 1779 C C . GLY A 1 230 ? -6.648 30.016 18.828 1 94.12 230 GLY A C 1
ATOM 1780 O O . GLY A 1 230 ? -5.52 30 18.328 1 94.12 230 GLY A O 1
ATOM 1781 N N . LEU A 1 231 ? -7.074 30.938 19.656 1 92.19 231 LEU A N 1
ATOM 1782 C CA . LEU A 1 231 ? -6.238 32.094 19.953 1 92.19 231 LEU A CA 1
ATOM 1783 C C . LEU A 1 231 ? -5.086 31.719 20.875 1 92.19 231 LEU A C 1
ATOM 1785 O O . LEU A 1 231 ? -4.031 32.344 20.844 1 92.19 231 LEU A O 1
ATOM 1789 N N . LYS A 1 232 ? -5.27 30.672 21.656 1 89.94 232 LYS A N 1
ATOM 1790 C CA . LYS A 1 232 ? -4.156 30.141 22.438 1 89.94 232 LYS A CA 1
ATOM 1791 C C . LYS A 1 232 ? -3.064 29.594 21.531 1 89.94 232 LYS A C 1
ATOM 1793 O O . LYS A 1 232 ? -1.876 29.703 21.828 1 89.94 232 LYS A O 1
ATOM 1798 N N . LEU A 1 233 ? -3.533 29.031 20.484 1 85.06 233 LEU A N 1
ATOM 1799 C CA . LEU A 1 233 ? -2.6 28.422 19.547 1 85.06 233 LEU A CA 1
ATOM 1800 C C . LEU A 1 233 ? -1.959 29.484 18.656 1 85.06 233 LEU A C 1
ATOM 1802 O O . LEU A 1 233 ? -0.798 29.359 18.266 1 85.06 233 LEU A O 1
ATOM 1806 N N . ASP A 1 234 ? -2.689 30.516 18.312 1 85.12 234 ASP A N 1
ATOM 1807 C CA . ASP A 1 234 ? -2.209 31.625 17.516 1 85.12 234 ASP A CA 1
ATOM 1808 C C . ASP A 1 234 ? -2.805 32.938 18 1 85.12 234 ASP A C 1
ATOM 1810 O O . ASP A 1 234 ? -3.803 33.438 17.453 1 85.12 234 ASP A O 1
ATOM 1814 N N . PRO A 1 235 ? -2.131 33.562 18.844 1 86.44 235 PRO A N 1
ATOM 1815 C CA . PRO A 1 235 ? -2.688 34.75 19.516 1 86.44 235 PRO A CA 1
ATOM 1816 C C . PRO A 1 235 ? -2.832 35.938 18.594 1 86.44 235 PRO A C 1
ATOM 1818 O O . PRO A 1 235 ? -3.551 36.875 18.922 1 86.44 235 PRO A O 1
ATOM 1821 N N . VAL A 1 236 ? -2.154 35.938 17.453 1 84.44 236 VAL A N 1
ATOM 1822 C CA . VAL A 1 236 ? -2.164 37.125 16.609 1 84.44 236 VAL A CA 1
ATOM 1823 C C . VAL A 1 236 ? -3.098 36.906 15.422 1 84.44 236 VAL A C 1
ATOM 1825 O O . VAL A 1 236 ? -3.104 37.719 14.477 1 84.44 236 VAL A O 1
ATOM 1828 N N . ASP A 1 237 ? -3.809 35.844 15.461 1 87.81 237 ASP A N 1
ATOM 1829 C CA . ASP A 1 237 ? -4.727 35.594 14.359 1 87.81 237 ASP A CA 1
ATOM 1830 C C . ASP A 1 237 ? -5.953 36.5 14.43 1 87.81 237 ASP A C 1
ATOM 1832 O O . ASP A 1 237 ? -6.848 36.281 15.25 1 87.81 237 ASP A O 1
ATOM 1836 N N . SER A 1 238 ? -6.059 37.438 13.523 1 92.88 238 SER A N 1
ATOM 1837 C CA . SER A 1 238 ? -7.102 38.438 13.57 1 92.88 238 SER A CA 1
ATOM 1838 C C . SER A 1 238 ? -8.461 37.844 13.203 1 92.88 238 SER A C 1
ATOM 1840 O O . SER A 1 238 ? -9.492 38.312 13.703 1 92.88 238 SER A O 1
ATOM 1842 N N . ASP A 1 239 ? -8.477 36.938 12.32 1 92.5 239 ASP A N 1
ATOM 1843 C CA . ASP A 1 239 ? -9.734 36.312 11.922 1 92.5 239 ASP A CA 1
ATOM 1844 C C . ASP A 1 239 ? -10.414 35.625 13.109 1 92.5 239 ASP A C 1
ATOM 1846 O O . ASP A 1 239 ? -11.625 35.75 13.297 1 92.5 239 ASP A O 1
ATOM 1850 N N . ILE A 1 240 ? -9.656 34.938 13.883 1 95.62 240 ILE A N 1
ATOM 1851 C CA . ILE A 1 240 ? -10.188 34.219 15.039 1 95.62 240 ILE A CA 1
ATOM 1852 C C . ILE A 1 240 ? -10.633 35.219 16.094 1 95.62 240 ILE A C 1
ATOM 1854 O O . ILE A 1 240 ? -11.672 35.062 16.734 1 95.62 240 ILE A O 1
ATOM 1858 N N . GLU A 1 241 ? -9.844 36.188 16.234 1 95.06 241 GLU A N 1
ATOM 1859 C CA . GLU A 1 241 ? -10.203 37.25 17.172 1 95.06 241 GLU A CA 1
ATOM 1860 C C . GLU A 1 241 ? -11.539 37.875 16.812 1 95.06 241 GLU A C 1
ATOM 1862 O O . GLU A 1 241 ? -12.375 38.125 17.688 1 95.06 241 GLU A O 1
ATOM 1867 N N . ASP A 1 242 ? -11.703 38.219 15.594 1 95.56 242 ASP A N 1
ATOM 1868 C CA . ASP A 1 242 ? -12.945 38.812 15.125 1 95.56 242 ASP A CA 1
ATOM 1869 C C . ASP A 1 242 ? -14.141 37.906 15.375 1 95.56 242 ASP A C 1
ATOM 1871 O O . ASP A 1 242 ? -15.195 38.344 15.828 1 95.56 242 ASP A O 1
ATOM 1875 N N . ALA A 1 243 ? -13.953 36.688 15.086 1 95.12 243 ALA A N 1
ATOM 1876 C CA . ALA A 1 243 ? -15.016 35.719 15.312 1 95.12 243 ALA A CA 1
ATOM 1877 C C . ALA A 1 243 ? -15.367 35.625 16.797 1 95.12 243 ALA A C 1
ATOM 1879 O O . ALA A 1 243 ? -16.547 35.5 17.156 1 95.12 243 ALA A O 1
ATOM 1880 N N . LEU A 1 244 ? -14.367 35.656 17.625 1 96.12 244 LEU A N 1
ATOM 1881 C CA . LEU A 1 244 ? -14.594 35.625 19.062 1 96.12 244 LEU A CA 1
ATOM 1882 C C . LEU A 1 244 ? -15.391 36.812 19.531 1 96.12 244 LEU A C 1
ATOM 1884 O O . LEU A 1 244 ? -16.312 36.688 20.344 1 96.12 244 LEU A O 1
ATOM 1888 N N . ARG A 1 245 ? -15.047 37.938 19.047 1 94.75 245 ARG A N 1
ATOM 1889 C CA . ARG A 1 245 ? -15.758 39.156 19.406 1 94.75 245 ARG A CA 1
ATOM 1890 C C . ARG A 1 245 ? -17.234 39.031 19.062 1 94.75 245 ARG A C 1
ATOM 1892 O O . ARG A 1 245 ? -18.094 39.469 19.844 1 94.75 245 ARG A O 1
ATOM 1899 N N . LEU A 1 246 ? -17.484 38.531 17.906 1 93.75 246 LEU A N 1
ATOM 1900 C CA . LEU A 1 246 ? -18.859 38.344 17.469 1 93.75 246 LEU A CA 1
ATOM 1901 C C . LEU A 1 246 ? -19.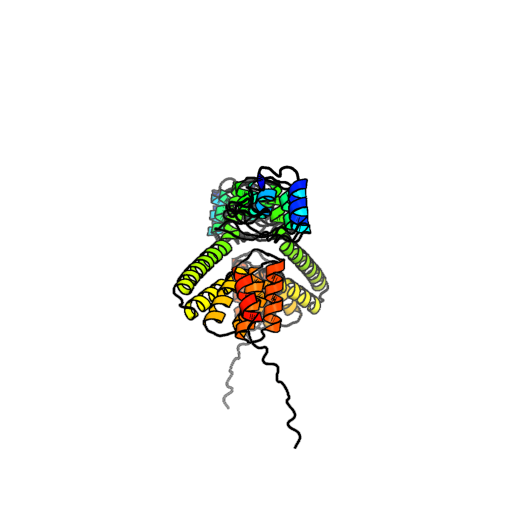594 37.344 18.375 1 93.75 246 LEU A C 1
ATOM 1903 O O . LEU A 1 246 ? -20.766 37.562 18.688 1 93.75 246 LEU A O 1
ATOM 1907 N N . ALA A 1 247 ? -18.953 36.344 18.781 1 93.81 247 ALA A N 1
ATOM 1908 C CA . ALA A 1 247 ? -19.578 35.312 19.609 1 93.81 247 ALA A CA 1
ATOM 1909 C C . ALA A 1 247 ? -19.922 35.875 21 1 93.81 247 ALA A C 1
ATOM 1911 O O . ALA A 1 247 ? -20.969 35.531 21.547 1 93.81 247 ALA A O 1
ATOM 1912 N N . ILE A 1 248 ? -19.125 36.688 21.547 1 92.19 248 ILE A N 1
ATOM 1913 C CA . ILE A 1 248 ? -19.281 37.188 22.906 1 92.19 248 ILE A CA 1
ATOM 1914 C C . ILE A 1 248 ? -20.406 38.219 22.953 1 92.19 248 ILE A C 1
ATOM 1916 O O . ILE A 1 248 ? -21.109 38.344 23.953 1 92.19 248 ILE A O 1
ATOM 1920 N N . HIS A 1 249 ? -20.594 38.938 21.891 1 89.06 249 HIS A N 1
ATOM 1921 C CA . HIS A 1 249 ? -21.562 40.031 21.891 1 89.06 249 HIS A CA 1
ATOM 1922 C C . HIS A 1 249 ? -22.969 39.531 21.562 1 89.06 249 HIS A C 1
ATOM 1924 O O . HIS A 1 249 ? -23.938 40.281 21.594 1 89.06 249 HIS A O 1
ATOM 1930 N N . GLN A 1 250 ? -23.031 38.312 21.266 1 83.38 250 GLN A N 1
ATOM 1931 C CA . GLN A 1 250 ? -24.359 37.781 20.984 1 83.38 250 GLN A CA 1
ATOM 1932 C C . GLN A 1 250 ? -25.062 37.344 22.266 1 83.38 250 GLN A C 1
ATOM 1934 O O . GLN A 1 250 ? -24.422 36.875 23.203 1 83.38 250 GLN A O 1
ATOM 1939 N N . PRO A 1 251 ? -26.328 37.875 22.547 1 65.44 251 PRO A N 1
ATOM 1940 C CA . PRO A 1 251 ? -27.078 37.562 23.766 1 65.44 251 PRO A CA 1
ATOM 1941 C C . PRO A 1 251 ? -27.25 36.062 23.984 1 65.44 251 PRO A C 1
ATOM 1943 O O . PRO A 1 251 ? -27.391 35.312 23.016 1 65.44 251 PRO A O 1
ATOM 1946 N N . THR A 1 252 ? -26.641 35.5 24.922 1 56.88 252 THR A N 1
ATOM 1947 C CA . THR A 1 252 ? -26.922 34.125 25.312 1 56.88 252 THR A CA 1
ATOM 1948 C C . THR A 1 252 ? -28.422 33.906 25.469 1 56.88 252 THR A C 1
ATOM 1950 O O . THR A 1 252 ? -29.125 34.75 26.031 1 56.88 252 THR A O 1
ATOM 1953 N N . LEU A 1 253 ? -29.172 33.375 24.594 1 48.41 253 LEU A N 1
ATOM 1954 C CA . LEU A 1 253 ? -30.547 33.062 24.906 1 48.41 253 LEU A CA 1
ATOM 1955 C C . LEU A 1 253 ? -30.672 32.469 26.312 1 48.41 253 LEU A C 1
ATOM 1957 O O . LEU A 1 253 ? -30.328 31.328 26.562 1 48.41 253 LEU A O 1
ATOM 1961 N N . THR A 1 254 ? -30.188 33.188 27.281 1 42.44 254 THR A N 1
ATOM 1962 C CA . THR A 1 254 ? -30.609 32.719 28.594 1 42.44 254 THR A CA 1
ATOM 1963 C C . THR A 1 254 ? -32.125 32.656 28.703 1 42.44 254 THR A C 1
ATOM 1965 O O . THR A 1 254 ? -32.812 33.594 28.328 1 42.44 254 THR A O 1
ATOM 1968 N N . TYR A 1 255 ? -32.812 31.5 28.484 1 38.88 255 TYR A N 1
ATOM 1969 C CA . TYR A 1 255 ? -34.156 31.25 28.984 1 38.88 255 TYR A CA 1
ATOM 1970 C C . TYR A 1 255 ? -34.344 31.828 30.391 1 38.88 255 TYR A C 1
ATOM 1972 O O . TYR A 1 255 ? -33.656 31.406 31.328 1 38.88 255 TYR A O 1
ATOM 1980 N N . SER A 1 256 ? -34.312 33.125 30.594 1 36.19 256 SER A N 1
ATOM 1981 C CA . SER A 1 256 ? -34.844 33.656 31.844 1 36.19 256 SER A CA 1
ATOM 1982 C C . SER A 1 256 ? -36.25 33.156 32.094 1 36.19 256 SER A C 1
ATOM 1984 O O . SER A 1 256 ? -37.156 33.375 31.312 1 36.19 256 SER A O 1
ATOM 1986 N N . ASN A 1 257 ? -36.5 31.938 32.75 1 37.62 257 ASN A N 1
ATOM 1987 C CA . ASN A 1 257 ? -37.688 31.5 33.469 1 37.62 257 ASN A CA 1
ATOM 1988 C C . ASN A 1 257 ? -38.219 32.625 34.344 1 37.62 257 ASN A C 1
ATOM 1990 O O . ASN A 1 257 ? -37.719 32.844 35.438 1 37.62 257 ASN A O 1
ATOM 1994 N N . SER A 1 258 ? -38.406 33.812 33.969 1 37 258 SER A N 1
ATOM 1995 C CA . SER A 1 258 ? -39.25 34.719 34.719 1 37 258 SER A CA 1
ATOM 1996 C C . SER A 1 258 ? -40.625 34.094 35 1 37 258 SER A C 1
ATOM 1998 O O . SER A 1 258 ? -41.375 33.844 34.062 1 37 258 SER A O 1
ATOM 2000 N N . VAL A 1 259 ? -40.812 33.25 36.125 1 36.75 259 VAL A N 1
ATOM 2001 C CA . VAL A 1 259 ? -41.969 32.844 36.906 1 36.75 259 VAL A CA 1
ATOM 2002 C C . VAL A 1 259 ? -42.812 34.062 37.25 1 36.75 259 VAL A C 1
ATOM 2004 O O . VAL A 1 259 ? -42.406 34.938 38 1 36.75 259 VAL A O 1
ATOM 2007 N N . ILE A 1 260 ? -43.5 34.594 36.406 1 33.53 260 ILE A N 1
ATOM 2008 C CA . ILE A 1 260 ? -44.719 35.375 36.719 1 33.53 260 ILE A CA 1
ATOM 2009 C C . ILE A 1 260 ? -45.688 34.5 37.531 1 33.53 260 ILE A C 1
ATOM 2011 O O . ILE A 1 260 ? -46.156 33.469 37.062 1 33.53 260 ILE A O 1
ATOM 2015 N N . CYS A 1 261 ? -45.531 34.5 38.906 1 32.12 261 CYS A N 1
ATOM 2016 C CA . CYS A 1 261 ? -46.5 34.094 39.906 1 32.12 261 CYS A CA 1
ATOM 2017 C C . CYS A 1 261 ? -47.844 34.719 39.625 1 32.12 261 CYS A C 1
ATOM 2019 O O . CYS A 1 261 ? -47.938 35.938 39.469 1 32.12 261 CYS A O 1
ATOM 2021 N N . PRO A 1 262 ? -48.812 33.875 39.344 1 29.44 262 PRO A N 1
ATOM 2022 C CA . PRO A 1 262 ? -50.125 34.438 39.719 1 29.44 262 PRO A CA 1
ATOM 2023 C C . PRO A 1 262 ? -50.281 34.562 41.25 1 29.44 262 PRO A C 1
ATOM 2025 O O . PRO A 1 262 ? -49.625 33.844 42 1 29.44 262 PRO A O 1
ATOM 2028 N N . MET B 1 1 ? 7.684 38.438 19.562 1 30.78 1 MET B N 1
ATOM 2029 C CA . MET B 1 1 ? 8.328 39.656 19.109 1 30.78 1 MET B CA 1
ATOM 2030 C C . MET B 1 1 ? 8.539 39.656 17.594 1 30.78 1 MET B C 1
ATOM 2032 O O . MET B 1 1 ? 9.328 38.875 17.078 1 30.78 1 MET B O 1
ATOM 2036 N N . VAL B 1 2 ? 7.516 39.844 16.766 1 40.22 2 VAL B N 1
ATOM 2037 C CA . VAL B 1 2 ? 7.625 40.219 15.359 1 40.22 2 VAL B CA 1
ATOM 2038 C C . VAL B 1 2 ? 8.438 41.5 15.227 1 40.22 2 VAL B C 1
ATOM 2040 O O . VAL B 1 2 ? 8.469 42.312 16.141 1 40.22 2 VAL B O 1
ATOM 2043 N N . ASP B 1 3 ? 9.547 41.469 14.516 1 45.25 3 ASP B N 1
ATOM 2044 C CA . ASP B 1 3 ? 10.102 42.781 14.312 1 45.25 3 ASP B CA 1
ATOM 2045 C C . ASP B 1 3 ? 9.031 43.781 13.82 1 45.25 3 ASP B C 1
ATOM 2047 O O . ASP B 1 3 ? 7.898 43.375 13.555 1 45.25 3 ASP B O 1
ATOM 2051 N N . LYS B 1 4 ? 9.266 45.031 13.852 1 44.31 4 LYS B N 1
ATOM 2052 C CA . LYS B 1 4 ? 8.383 46.125 13.547 1 44.31 4 LYS B CA 1
ATOM 2053 C C . LYS B 1 4 ? 7.609 45.875 12.258 1 44.31 4 LYS B C 1
ATOM 2055 O O . LYS B 1 4 ? 6.609 46.562 11.984 1 44.31 4 LYS B O 1
ATOM 2060 N N . GLU B 1 5 ? 8.359 45.312 11.227 1 42.66 5 GLU B N 1
ATOM 2061 C CA . GLU B 1 5 ? 7.73 45.188 9.914 1 42.66 5 GLU B CA 1
ATOM 2062 C C . GLU B 1 5 ? 6.84 43.938 9.844 1 42.66 5 GLU B C 1
ATOM 2064 O O . GLU B 1 5 ? 6.324 43.594 8.781 1 42.66 5 GLU B O 1
ATOM 2069 N N . GLY B 1 6 ? 6.5 43.312 10.898 1 41.62 6 GLY B N 1
ATOM 2070 C CA . GLY B 1 6 ? 5.59 42.188 11.016 1 41.62 6 GLY B CA 1
ATOM 2071 C C . GLY B 1 6 ? 6.219 40.844 10.625 1 41.62 6 GLY B C 1
ATOM 2072 O O . GLY B 1 6 ? 5.512 39.875 10.414 1 41.62 6 GLY B O 1
ATOM 2073 N N . ARG B 1 7 ? 7.512 40.938 10.023 1 42.78 7 ARG B N 1
ATOM 2074 C CA . ARG B 1 7 ? 8.281 39.781 9.586 1 42.78 7 ARG B CA 1
ATOM 2075 C C . ARG B 1 7 ? 8.805 38.969 10.781 1 42.78 7 ARG B C 1
ATOM 2077 O O . ARG B 1 7 ? 9.289 39.562 11.758 1 42.78 7 ARG B O 1
ATOM 2084 N N . THR B 1 8 ? 8.297 37.906 11.062 1 44.72 8 THR B N 1
ATOM 2085 C CA . THR B 1 8 ? 9.055 37.031 11.969 1 44.72 8 THR B CA 1
ATOM 2086 C C . THR B 1 8 ? 10.5 36.906 11.5 1 44.72 8 THR B C 1
ATOM 2088 O O . THR B 1 8 ? 10.75 36.656 10.32 1 44.72 8 THR B O 1
ATOM 2091 N N . PRO B 1 9 ? 11.633 37.469 11.984 1 42 9 PRO B N 1
ATOM 2092 C CA . PRO B 1 9 ? 13.016 37.281 11.531 1 42 9 PRO B CA 1
ATOM 2093 C C . PRO B 1 9 ? 13.234 35.906 10.875 1 42 9 PRO B C 1
ATOM 2095 O O . PRO B 1 9 ? 12.555 34.938 11.211 1 42 9 PRO B O 1
ATOM 2098 N N . PRO B 1 10 ? 13.641 35.906 9.586 1 45.16 10 PRO B N 1
ATOM 2099 C CA . PRO B 1 10 ? 14.086 34.594 9.055 1 45.16 10 PRO B CA 1
ATOM 2100 C C . PRO B 1 10 ? 14.734 33.719 10.125 1 45.16 10 PRO B C 1
ATOM 2102 O O . PRO B 1 10 ? 15.789 34.062 10.656 1 45.16 10 PRO B O 1
ATOM 2105 N N . LEU B 1 11 ? 13.969 33.281 10.992 1 44.41 11 LEU B N 1
ATOM 2106 C CA . LEU B 1 11 ? 14.367 32.531 12.18 1 44.41 11 LEU B CA 1
ATOM 2107 C C . LEU B 1 11 ? 15.562 31.625 11.883 1 44.41 11 LEU B C 1
ATOM 2109 O O . LEU B 1 11 ? 16.375 31.344 12.773 1 44.41 11 LEU B O 1
ATOM 2113 N N . PHE B 1 12 ? 15.695 31.031 10.688 1 46.19 12 PHE B N 1
ATOM 2114 C CA . PHE B 1 12 ? 16.375 29.75 10.531 1 46.19 12 PHE B CA 1
ATOM 2115 C C . PHE B 1 12 ? 17.891 29.953 10.43 1 46.19 12 PHE B C 1
ATOM 2117 O O . PHE B 1 12 ? 18.656 29.141 10.938 1 46.19 12 PHE B O 1
ATOM 2124 N N . ALA B 1 13 ? 18.266 30.703 9.547 1 42.72 13 ALA B N 1
ATOM 2125 C CA . ALA B 1 13 ? 19.719 30.828 9.406 1 42.72 13 ALA B CA 1
ATOM 2126 C C . ALA B 1 13 ? 20.391 31.016 10.766 1 42.72 13 ALA B C 1
ATOM 2128 O O . ALA B 1 13 ? 21.469 30.484 11.016 1 42.72 13 ALA B O 1
ATOM 2129 N N . LYS B 1 14 ? 19.875 31.938 11.531 1 43.5 14 LYS B N 1
ATOM 2130 C CA . LYS B 1 14 ? 20.562 32.344 12.75 1 43.5 14 LYS B CA 1
ATOM 2131 C C . LYS B 1 14 ? 20.391 31.297 13.852 1 43.5 14 LYS B C 1
ATOM 2133 O O . LYS B 1 14 ? 21.062 31.375 14.891 1 43.5 14 LYS B O 1
ATOM 2138 N N . TYR B 1 15 ? 19.484 30.359 13.758 1 48.03 15 TYR B N 1
ATOM 2139 C CA . TYR B 1 15 ? 19.281 29.5 14.914 1 48.03 15 TYR B CA 1
ATOM 2140 C C . TYR B 1 15 ? 20.141 28.234 14.812 1 48.03 15 TYR B C 1
ATOM 2142 O O . TYR B 1 15 ? 19.625 27.125 14.688 1 48.03 15 TYR B O 1
ATOM 2150 N N . HIS B 1 16 ? 21.031 28.328 14.102 1 51.22 16 HIS B N 1
ATOM 2151 C CA . HIS B 1 16 ? 21.938 27.203 14.227 1 51.22 16 HIS B CA 1
ATOM 2152 C C . HIS B 1 16 ? 22 26.703 15.664 1 51.22 16 HIS B C 1
ATOM 2154 O O . HIS B 1 16 ? 22.344 25.547 15.906 1 51.22 16 HIS B O 1
ATOM 2160 N N . ASN B 1 17 ? 21.797 27.688 16.562 1 52.03 17 ASN B N 1
ATOM 2161 C CA . ASN B 1 17 ? 21.969 27.25 17.938 1 52.03 17 ASN B CA 1
ATOM 2162 C C . ASN B 1 17 ? 20.656 26.781 18.547 1 52.03 17 ASN B C 1
ATOM 2164 O O . ASN B 1 17 ? 19.672 27.516 18.562 1 52.03 17 ASN B O 1
ATOM 2168 N N . GLY B 1 18 ? 20.281 25.516 18.594 1 58.97 18 GLY B N 1
ATOM 2169 C CA . GLY B 1 18 ? 19.188 24.844 19.281 1 58.97 18 GLY B CA 1
ATOM 2170 C C . GLY B 1 18 ? 18.609 25.672 20.422 1 58.97 18 GLY B C 1
ATOM 2171 O O . GLY B 1 18 ? 17.406 25.641 20.656 1 58.97 18 GLY B O 1
ATOM 2172 N N . GLY B 1 19 ? 19.312 26.547 20.906 1 65.25 19 GLY B N 1
ATOM 2173 C CA . GLY B 1 19 ? 18.906 27.281 22.094 1 65.25 19 GLY B CA 1
ATOM 2174 C C . GLY B 1 19 ? 17.875 28.359 21.812 1 65.25 19 GLY B C 1
ATOM 2175 O O . GLY B 1 19 ? 16.906 28.516 22.547 1 65.25 19 GLY B O 1
ATOM 2176 N N . THR B 1 20 ? 18 29.047 20.734 1 72.5 20 THR B N 1
ATOM 2177 C CA . THR B 1 20 ? 17.094 30.141 20.406 1 72.5 20 THR B CA 1
ATOM 2178 C C . THR B 1 20 ? 15.711 29.609 20.047 1 72.5 20 THR B C 1
ATOM 2180 O O . THR B 1 20 ? 14.695 30.156 20.484 1 72.5 20 THR B O 1
ATOM 2183 N N . VAL B 1 21 ? 15.594 28.578 19.312 1 75.88 21 VAL B N 1
ATOM 2184 C CA . VAL B 1 21 ? 14.312 27.984 18.938 1 75.88 21 VAL B CA 1
ATOM 2185 C C . VAL B 1 21 ? 13.578 27.484 20.172 1 75.88 21 VAL B C 1
ATOM 2187 O O . VAL B 1 21 ? 12.375 27.734 20.328 1 75.88 21 VAL B O 1
ATOM 2190 N N . GLU B 1 22 ? 14.383 26.938 20.984 1 78 22 GLU B N 1
ATOM 2191 C CA . GLU B 1 22 ? 13.797 26.453 22.219 1 78 22 GLU B CA 1
ATOM 2192 C C . GLU B 1 22 ? 13.188 27.594 23.031 1 78 22 GLU B C 1
ATOM 2194 O O . GLU B 1 22 ? 12.094 27.453 23.578 1 78 22 GLU B O 1
ATOM 2199 N N . TYR B 1 23 ? 13.922 28.641 23 1 76.56 23 TYR B N 1
ATOM 2200 C CA . TYR B 1 23 ? 13.461 29.797 23.75 1 76.56 23 TYR B CA 1
ATOM 2201 C C . TYR B 1 23 ? 12.148 30.328 23.188 1 76.56 23 TYR B C 1
ATOM 2203 O O . TYR B 1 23 ? 11.203 30.594 23.938 1 76.56 23 TYR B O 1
ATOM 2211 N N . LEU B 1 24 ? 12.125 30.406 21.891 1 74.25 24 LEU B N 1
ATOM 2212 C CA . LEU B 1 24 ? 10.938 30.953 21.234 1 74.25 24 LEU B CA 1
ATOM 2213 C C . LEU B 1 24 ? 9.734 30.031 21.453 1 74.25 24 LEU B C 1
ATOM 2215 O O . LEU B 1 24 ? 8.633 30.516 21.734 1 74.25 24 LEU B O 1
ATOM 2219 N N . LEU B 1 25 ? 9.992 28.844 21.5 1 78.69 25 LEU B N 1
ATOM 2220 C CA . LEU B 1 25 ? 8.914 27.875 21.688 1 78.69 25 LEU B CA 1
ATOM 2221 C C . LEU B 1 25 ? 8.422 27.906 23.141 1 78.69 25 LEU B C 1
ATOM 2223 O O . LEU B 1 25 ? 7.223 27.797 23.391 1 78.69 25 LEU B O 1
ATOM 2227 N N . ASP B 1 26 ? 9.375 28.141 23.984 1 78.06 26 ASP B N 1
ATOM 2228 C CA . ASP B 1 26 ? 9.023 28.188 25.406 1 78.06 26 ASP B CA 1
ATOM 2229 C C . ASP B 1 26 ? 8.211 29.438 25.719 1 78.06 26 ASP B C 1
ATOM 2231 O O . ASP B 1 26 ? 7.52 29.5 26.734 1 78.06 26 ASP B O 1
ATOM 2235 N N . HIS B 1 27 ? 8.258 30.344 24.844 1 76.44 27 HIS B N 1
ATOM 2236 C CA . HIS B 1 27 ? 7.551 31.594 25.078 1 76.44 27 HIS B CA 1
ATOM 2237 C C . HIS B 1 27 ? 6.32 31.719 24.188 1 76.44 27 HIS B C 1
ATOM 2239 O O . HIS B 1 27 ? 5.891 32.812 23.859 1 76.44 27 HIS B O 1
ATOM 2245 N N . GLY B 1 28 ? 5.941 30.625 23.641 1 69.88 28 GLY B N 1
ATOM 2246 C CA . GLY B 1 28 ? 4.598 30.562 23.094 1 69.88 28 GLY B CA 1
ATOM 2247 C C . GLY B 1 28 ? 4.57 30.609 21.578 1 69.88 28 GLY B C 1
ATOM 2248 O O . GLY B 1 28 ? 3.5 30.734 20.969 1 69.88 28 GLY B O 1
ATOM 2249 N N . ALA B 1 29 ? 5.734 30.641 20.984 1 72.44 29 ALA B N 1
ATOM 2250 C CA . ALA B 1 29 ? 5.734 30.609 19.531 1 72.44 29 ALA B CA 1
ATOM 2251 C C . ALA B 1 29 ? 5.082 29.328 19 1 72.44 29 ALA B C 1
ATOM 2253 O O . ALA B 1 29 ? 5.281 28.25 19.578 1 72.44 29 ALA B O 1
ATOM 2254 N N . ASN B 1 30 ? 4.176 29.422 17.953 1 74 30 ASN B N 1
ATOM 2255 C CA . ASN B 1 30 ? 3.52 28.281 17.328 1 74 30 ASN B CA 1
ATOM 2256 C C . ASN B 1 30 ? 4.48 27.5 16.438 1 74 30 ASN B C 1
ATOM 2258 O O . ASN B 1 30 ? 4.941 28.016 15.422 1 74 30 ASN B O 1
ATOM 2262 N N . PRO B 1 31 ? 4.707 26.312 16.859 1 77.06 31 PRO B N 1
ATOM 2263 C CA . PRO B 1 31 ? 5.676 25.547 16.078 1 77.06 31 PRO B CA 1
ATOM 2264 C C . PRO B 1 31 ? 5.168 25.219 14.68 1 77.06 31 PRO B C 1
ATOM 2266 O O . PRO B 1 31 ? 5.953 24.812 13.812 1 77.06 31 PRO B O 1
ATOM 2269 N N . ASP B 1 32 ? 3.957 25.344 14.375 1 77.88 32 ASP B N 1
ATOM 2270 C CA . ASP B 1 32 ? 3.363 24.938 13.102 1 77.88 32 ASP B CA 1
ATOM 2271 C C . ASP B 1 32 ? 3.197 26.125 12.164 1 77.88 32 ASP B C 1
ATOM 2273 O O . ASP B 1 32 ? 2.689 25.969 11.047 1 77.88 32 ASP B O 1
ATOM 2277 N N . LYS B 1 33 ? 3.607 27.203 12.664 1 74.75 33 LYS B N 1
ATOM 2278 C CA . LYS B 1 33 ? 3.459 28.375 11.805 1 74.75 33 LYS B CA 1
ATOM 2279 C C . LYS B 1 33 ? 4.531 28.391 10.719 1 74.75 33 LYS B C 1
ATOM 2281 O O . LYS B 1 33 ? 5.715 28.203 11.008 1 74.75 33 LYS B O 1
ATOM 2286 N N . ALA B 1 34 ? 3.992 28.5 9.469 1 70.5 34 ALA B N 1
ATOM 2287 C CA . ALA B 1 34 ? 4.914 28.594 8.336 1 70.5 34 ALA B CA 1
ATOM 2288 C C . ALA B 1 34 ? 5.547 29.969 8.258 1 70.5 34 ALA B C 1
ATOM 2290 O O . ALA B 1 34 ? 4.918 30.969 8.617 1 70.5 34 ALA B O 1
ATOM 2291 N N . ASN B 1 35 ? 6.844 29.953 7.875 1 65.75 35 ASN B N 1
ATOM 2292 C CA . ASN B 1 35 ? 7.48 31.234 7.609 1 65.75 35 ASN B CA 1
ATOM 2293 C C . ASN B 1 35 ? 7.02 31.828 6.281 1 65.75 35 ASN B C 1
ATOM 2295 O O . ASN B 1 35 ? 6.129 31.281 5.629 1 65.75 35 ASN B O 1
ATOM 2299 N N . ASN B 1 36 ? 7.531 33.062 6.004 1 59.66 36 ASN B N 1
ATOM 2300 C CA . ASN B 1 36 ? 7.121 33.812 4.816 1 59.66 36 ASN B CA 1
ATOM 2301 C C . ASN B 1 36 ? 7.383 33 3.541 1 59.66 36 ASN B C 1
ATOM 2303 O O . ASN B 1 36 ? 6.723 33.219 2.523 1 59.66 36 ASN B O 1
ATOM 2307 N N . ASP B 1 37 ? 8.281 32.125 3.635 1 58.06 37 ASP B N 1
ATOM 2308 C CA . ASP B 1 37 ? 8.617 31.312 2.465 1 58.06 37 ASP B CA 1
ATOM 2309 C C . ASP B 1 37 ? 7.762 30.047 2.396 1 58.06 37 ASP B C 1
ATOM 2311 O O . ASP B 1 37 ? 7.945 29.219 1.51 1 58.06 37 ASP B O 1
ATOM 2315 N N . GLY B 1 38 ? 6.945 29.984 3.354 1 64.69 38 GLY B N 1
ATOM 2316 C CA . GLY B 1 38 ? 6.047 28.828 3.359 1 64.69 38 GLY B CA 1
ATOM 2317 C C . GLY B 1 38 ? 6.656 27.594 4 1 64.69 38 GLY B C 1
ATOM 2318 O O . GLY B 1 38 ? 6.078 26.516 3.945 1 64.69 38 GLY B O 1
ATOM 2319 N N . ALA B 1 39 ? 7.82 27.828 4.523 1 72.19 39 ALA B N 1
ATOM 2320 C CA . ALA B 1 39 ? 8.477 26.672 5.141 1 72.19 39 ALA B CA 1
ATOM 2321 C C . ALA B 1 39 ? 8.203 26.625 6.641 1 72.19 39 ALA B C 1
ATOM 2323 O O . ALA B 1 39 ? 8.109 27.672 7.297 1 72.19 39 ALA B O 1
ATOM 2324 N N . PHE B 1 40 ? 8 25.484 7.09 1 85.25 40 PHE B N 1
ATOM 2325 C CA . PHE B 1 40 ? 7.789 25.203 8.5 1 85.25 40 PHE B CA 1
ATOM 2326 C C . PHE B 1 40 ? 9.109 24.891 9.203 1 85.25 40 PHE B C 1
ATOM 2328 O O . PHE B 1 40 ? 10.07 24.469 8.562 1 85.25 40 PHE B O 1
ATOM 2335 N N . LEU B 1 41 ? 9.234 25.266 10.43 1 86.12 41 LEU B N 1
ATOM 2336 C CA . LEU B 1 41 ? 10.438 25 11.211 1 86.12 41 LEU B CA 1
ATOM 2337 C C . LEU B 1 41 ? 10.852 23.531 11.094 1 86.12 41 LEU B C 1
ATOM 2339 O O . LEU B 1 41 ? 12.039 23.234 10.992 1 86.12 41 LEU B O 1
ATOM 2343 N N . LEU B 1 42 ? 9.938 22.75 11.062 1 92.69 42 LEU B N 1
ATOM 2344 C CA . LEU B 1 42 ? 10.234 21.328 10.984 1 92.69 42 LEU B CA 1
ATOM 2345 C C . LEU B 1 42 ? 10.867 20.969 9.641 1 92.69 42 LEU B C 1
ATOM 2347 O O . LEU B 1 42 ? 11.758 20.125 9.57 1 92.69 42 LEU B O 1
ATOM 2351 N N . HIS B 1 43 ? 10.422 21.625 8.562 1 94.44 43 HIS B N 1
ATOM 2352 C CA . HIS B 1 43 ? 11.055 21.422 7.262 1 94.44 43 HIS B CA 1
ATOM 2353 C C . HIS B 1 43 ? 12.523 21.844 7.293 1 94.44 43 HIS B C 1
ATOM 2355 O O . HIS B 1 43 ? 13.383 21.125 6.777 1 94.44 43 HIS B O 1
ATOM 2361 N N . TYR B 1 44 ? 12.719 22.969 7.84 1 90.94 44 TYR B N 1
ATOM 2362 C CA . TYR B 1 44 ? 14.078 23.5 7.934 1 90.94 44 TYR B CA 1
ATOM 2363 C C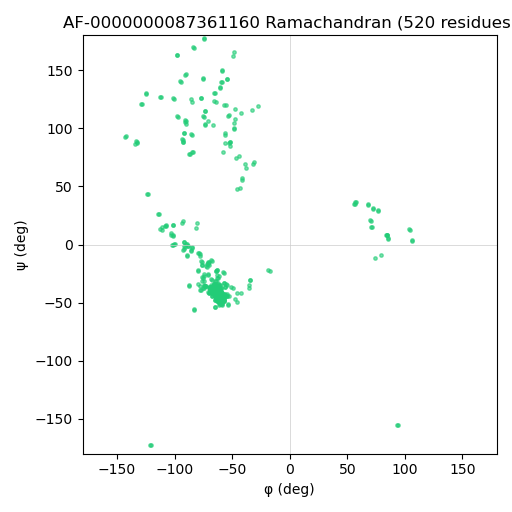 . TYR B 1 44 ? 14.977 22.547 8.719 1 90.94 44 TYR B C 1
ATOM 2365 O O . TYR B 1 44 ? 16.094 22.234 8.281 1 90.94 44 TYR B O 1
ATOM 2373 N N . ALA B 1 45 ? 14.523 22.141 9.883 1 92.75 45 ALA B N 1
ATOM 2374 C CA . ALA B 1 45 ? 15.273 21.203 10.711 1 92.75 45 ALA B CA 1
ATOM 2375 C C . ALA B 1 45 ? 15.555 19.906 9.953 1 92.75 45 ALA B C 1
ATOM 2377 O O . ALA B 1 45 ? 16.656 19.359 10.039 1 92.75 45 ALA B O 1
ATOM 2378 N N . ALA B 1 46 ? 14.594 19.406 9.266 1 96.06 46 ALA B N 1
ATOM 2379 C CA . ALA B 1 46 ? 14.742 18.172 8.484 1 96.06 46 ALA B CA 1
ATOM 2380 C C . ALA B 1 46 ? 15.742 18.359 7.355 1 96.06 46 ALA B C 1
ATOM 2382 O O . ALA B 1 46 ? 16.516 17.438 7.055 1 96.06 46 ALA B O 1
ATOM 2383 N N . GLU B 1 47 ? 15.703 19.484 6.684 1 95.06 47 GLU B N 1
ATOM 2384 C CA . GLU B 1 47 ? 16.594 19.797 5.578 1 95.06 47 GLU B CA 1
ATOM 2385 C C . GLU B 1 47 ? 18.062 19.75 6.02 1 95.06 47 GLU B C 1
ATOM 2387 O O . GLU B 1 47 ? 18.922 19.234 5.305 1 95.06 47 GLU B O 1
ATOM 2392 N N . LEU B 1 48 ? 18.25 20.297 7.184 1 94.38 48 LEU B N 1
ATOM 2393 C CA . LEU B 1 48 ? 19.609 20.391 7.691 1 94.38 48 LEU B CA 1
ATOM 2394 C C . LEU B 1 48 ? 19.984 19.141 8.484 1 94.38 48 LEU B C 1
ATOM 2396 O O . LEU B 1 48 ? 21.141 18.953 8.859 1 94.38 48 LEU B O 1
ATOM 2400 N N . GLY B 1 49 ? 19.078 18.344 8.734 1 95.81 49 GLY B N 1
ATOM 2401 C CA . GLY B 1 49 ? 19.344 17.109 9.477 1 95.81 49 GLY B CA 1
ATOM 2402 C C . GLY B 1 49 ? 19.609 17.344 10.945 1 95.81 49 GLY B C 1
ATOM 2403 O O . GLY B 1 49 ? 20.438 16.656 11.547 1 95.81 49 GLY B O 1
ATOM 2404 N N . ILE B 1 50 ? 19.016 18.375 11.5 1 94.5 50 ILE B N 1
ATOM 2405 C CA . ILE B 1 50 ? 19.25 18.688 12.898 1 94.5 50 ILE B CA 1
ATOM 2406 C C . ILE B 1 50 ? 18.297 17.875 13.773 1 94.5 50 ILE B C 1
ATOM 2408 O O . ILE B 1 50 ? 17.203 18.344 14.109 1 94.5 50 ILE B O 1
ATOM 2412 N N . CYS B 1 51 ? 18.734 16.75 14.266 1 96.12 51 CYS B N 1
ATOM 2413 C CA . CYS B 1 51 ? 17.922 15.773 14.969 1 96.12 51 CYS B CA 1
ATOM 2414 C C . CYS B 1 51 ? 17.375 16.344 16.281 1 96.12 51 CYS B C 1
ATOM 2416 O O . CYS B 1 51 ? 16.203 16.156 16.609 1 96.12 51 CYS B O 1
ATOM 2418 N N . GLU B 1 52 ? 18.219 17.031 16.984 1 93.88 52 GLU B N 1
ATOM 2419 C CA . GLU B 1 52 ? 17.812 17.578 18.266 1 93.88 52 GLU B CA 1
ATOM 2420 C C . GLU B 1 52 ? 16.672 18.578 18.094 1 93.88 52 GLU B C 1
ATOM 2422 O O . GLU B 1 52 ? 15.734 18.609 18.906 1 93.88 52 GLU B O 1
ATOM 2427 N N . MET B 1 53 ? 16.812 19.375 17.109 1 91.44 53 MET B N 1
ATOM 2428 C CA . MET B 1 53 ? 15.766 20.359 16.828 1 91.44 53 MET B CA 1
ATOM 2429 C C . MET B 1 53 ? 14.461 19.672 16.438 1 91.44 53 MET B C 1
ATOM 2431 O O . MET B 1 53 ? 13.383 20.094 16.859 1 91.44 53 MET B O 1
ATOM 2435 N N . ILE B 1 54 ? 14.492 18.656 15.609 1 95.25 54 ILE B N 1
ATOM 2436 C CA . ILE B 1 54 ? 13.312 17.891 15.203 1 95.25 54 ILE B CA 1
ATOM 2437 C C . ILE B 1 54 ? 12.617 17.312 16.422 1 95.25 54 ILE B C 1
ATOM 2439 O O . ILE B 1 54 ? 11.406 17.484 16.609 1 95.25 54 ILE B O 1
ATOM 2443 N N . GLU B 1 55 ? 13.391 16.703 17.266 1 95.06 55 GLU B N 1
ATOM 2444 C CA . GLU B 1 55 ? 12.844 16.109 18.484 1 95.06 55 GLU B CA 1
ATOM 2445 C C . GLU B 1 55 ? 12.18 17.172 19.359 1 95.06 55 GLU B C 1
ATOM 2447 O O . GLU B 1 55 ? 11.102 16.922 19.906 1 95.06 55 GLU B O 1
ATOM 2452 N N . LEU B 1 56 ? 12.844 18.266 19.484 1 90.25 56 LEU B N 1
ATOM 2453 C CA . LEU B 1 56 ? 12.312 19.344 20.312 1 90.25 56 LEU B CA 1
ATOM 2454 C C . LEU B 1 56 ? 10.969 19.828 19.766 1 90.25 56 LEU B C 1
ATOM 2456 O O . LEU B 1 56 ? 10.008 19.969 20.531 1 90.25 56 LEU B O 1
ATOM 2460 N N . LEU B 1 57 ? 10.93 20.109 18.484 1 90.31 57 LEU B N 1
ATOM 2461 C CA . LEU B 1 57 ? 9.711 20.609 17.859 1 90.31 57 LEU B CA 1
ATOM 2462 C C . LEU B 1 57 ? 8.562 19.625 18.047 1 90.31 57 LEU B C 1
ATOM 2464 O O . LEU B 1 57 ? 7.453 20.016 18.422 1 90.31 57 LEU B O 1
ATOM 2468 N N . LEU B 1 58 ? 8.836 18.359 17.859 1 92.88 58 LEU B N 1
ATOM 2469 C CA . LEU B 1 58 ? 7.809 17.344 17.969 1 92.88 58 LEU B CA 1
ATOM 2470 C C . LEU B 1 58 ? 7.375 17.172 19.422 1 92.88 58 LEU B C 1
ATOM 2472 O O . LEU B 1 58 ? 6.191 16.969 19.703 1 92.88 58 LEU B O 1
ATOM 2476 N N . ALA B 1 59 ? 8.32 17.266 20.328 1 89.56 59 ALA B N 1
ATOM 2477 C CA . ALA B 1 59 ? 8.016 17.172 21.75 1 89.56 59 ALA B CA 1
ATOM 2478 C C . ALA B 1 59 ? 7.105 18.312 22.188 1 89.56 59 ALA B C 1
ATOM 2480 O O . ALA B 1 59 ? 6.293 18.141 23.109 1 89.56 59 ALA B O 1
ATOM 2481 N N . LYS B 1 60 ? 7.219 19.406 21.5 1 83.62 60 LYS B N 1
ATOM 2482 C CA . LYS B 1 60 ? 6.426 20.578 21.844 1 83.62 60 LYS B CA 1
ATOM 2483 C C . LYS B 1 60 ? 5.082 20.562 21.125 1 83.62 60 LYS B C 1
ATOM 2485 O O . LYS B 1 60 ? 4.34 21.547 21.172 1 83.62 60 LYS B O 1
ATOM 2490 N N . GLY B 1 61 ? 4.906 19.547 20.328 1 83 61 GLY B N 1
ATOM 2491 C CA . GLY B 1 61 ? 3.57 19.344 19.797 1 83 61 GLY B CA 1
ATOM 2492 C C . GLY B 1 61 ? 3.443 19.766 18.344 1 83 61 GLY B C 1
ATOM 2493 O O . GLY B 1 61 ? 2.332 19.906 17.828 1 83 61 GLY B O 1
ATOM 2494 N N . ALA B 1 62 ? 4.543 20 17.688 1 87.38 62 ALA B N 1
ATOM 2495 C CA . ALA B 1 62 ? 4.488 20.344 16.281 1 87.38 62 ALA B CA 1
ATOM 2496 C C . ALA B 1 62 ? 3.824 19.234 15.469 1 87.38 62 ALA B C 1
ATOM 2498 O O . ALA B 1 62 ? 4.047 18.047 15.727 1 87.38 62 ALA B O 1
ATOM 2499 N N . TYR B 1 63 ? 2.982 19.656 14.484 1 89.88 63 TYR B N 1
ATOM 2500 C CA . TYR B 1 63 ? 2.422 18.688 13.547 1 89.88 63 TYR B CA 1
ATOM 2501 C C . TYR B 1 63 ? 3.514 18.062 12.688 1 89.88 63 TYR B C 1
ATOM 2503 O O . TYR B 1 63 ? 4.355 18.766 12.133 1 89.88 63 TYR B O 1
ATOM 2511 N N . VAL B 1 64 ? 3.514 16.781 12.602 1 94 64 VAL B N 1
ATOM 2512 C CA . VAL B 1 64 ? 4.668 16.062 12.062 1 94 64 VAL B CA 1
ATOM 2513 C C . VAL B 1 64 ? 4.648 16.125 10.539 1 94 64 VAL B C 1
ATOM 2515 O O . VAL B 1 64 ? 5.691 16.016 9.891 1 94 64 VAL B O 1
ATOM 2518 N N . ASP B 1 65 ? 3.439 16.359 9.875 1 93.94 65 ASP B N 1
ATOM 2519 C CA . ASP B 1 65 ? 3.352 16.219 8.422 1 93.94 65 ASP B CA 1
ATOM 2520 C C . ASP B 1 65 ? 2.857 17.516 7.773 1 93.94 65 ASP B C 1
ATOM 2522 O O . ASP B 1 65 ? 1.951 17.484 6.938 1 93.94 65 ASP B O 1
ATOM 2526 N N . PRO B 1 66 ? 3.381 18.625 8.227 1 90 66 PRO B N 1
ATOM 2527 C CA . PRO B 1 66 ? 3.018 19.828 7.449 1 90 66 PRO B CA 1
ATOM 2528 C C . PRO B 1 66 ? 3.445 19.719 5.984 1 90 66 PRO B C 1
ATOM 2530 O O . PRO B 1 66 ? 4.453 19.078 5.676 1 90 66 PRO B O 1
ATOM 2533 N N . VAL B 1 67 ? 2.709 20.359 5.074 1 89.5 67 VAL B N 1
ATOM 2534 C CA . VAL B 1 67 ? 3.014 20.234 3.65 1 89.5 67 VAL B CA 1
ATOM 2535 C C . VAL B 1 67 ? 3.518 21.578 3.117 1 89.5 67 VAL B C 1
ATOM 2537 O O . VAL B 1 67 ? 2.938 22.625 3.408 1 89.5 67 VAL B O 1
ATOM 2540 N N . SER B 1 68 ? 4.625 21.562 2.5 1 88.94 68 SER B N 1
ATOM 2541 C CA . SER B 1 68 ? 5.199 22.703 1.78 1 88.94 68 SER B CA 1
ATOM 2542 C C . SER B 1 68 ? 5.418 22.359 0.309 1 88.94 68 SER B C 1
ATOM 2544 O O . SER B 1 68 ? 4.957 21.328 -0.173 1 88.94 68 SER B O 1
ATOM 2546 N N . ALA B 1 69 ? 6.07 23.234 -0.418 1 87.75 69 ALA B N 1
ATOM 2547 C CA . ALA B 1 69 ? 6.375 23 -1.828 1 87.75 69 ALA B CA 1
ATOM 2548 C C . ALA B 1 69 ? 7.301 21.797 -2.002 1 87.75 69 ALA B C 1
ATOM 2550 O O . ALA B 1 69 ? 7.281 21.141 -3.045 1 87.75 69 ALA B O 1
ATOM 2551 N N . ARG B 1 70 ? 7.996 21.5 -0.939 1 92.19 70 ARG B N 1
ATOM 2552 C CA . ARG B 1 70 ? 8.961 20.406 -1 1 92.19 70 ARG B CA 1
ATOM 2553 C C . ARG B 1 70 ? 8.391 19.141 -0.361 1 92.19 70 ARG B C 1
ATOM 2555 O O . ARG B 1 70 ? 9.117 18.172 -0.129 1 92.19 70 ARG B O 1
ATOM 2562 N N . GLY B 1 71 ? 7.137 19.219 -0.04 1 94 71 GLY B N 1
ATOM 2563 C CA . GLY B 1 71 ? 6.512 18.094 0.617 1 94 71 GLY B CA 1
ATOM 2564 C C . GLY B 1 71 ? 6.527 18.188 2.131 1 94 71 GLY B C 1
ATOM 2565 O O . GLY B 1 71 ? 6.551 19.297 2.684 1 94 71 GLY B O 1
ATOM 2566 N N . THR B 1 72 ? 6.457 17.109 2.76 1 96.06 72 THR B N 1
ATOM 2567 C CA . THR B 1 72 ? 6.531 17.047 4.215 1 96.06 72 THR B CA 1
ATOM 2568 C C . THR B 1 72 ? 7.984 17.047 4.684 1 96.06 72 THR B C 1
ATOM 2570 O O . THR B 1 72 ? 8.898 16.875 3.875 1 96.06 72 THR B O 1
ATOM 2573 N N . PRO B 1 73 ? 8.156 17.219 6 1 96.81 73 PRO B N 1
ATOM 2574 C CA . PRO B 1 73 ? 9.523 17.125 6.52 1 96.81 73 PRO B CA 1
ATOM 2575 C C . PRO B 1 73 ? 10.18 15.789 6.188 1 96.81 73 PRO B C 1
ATOM 2577 O O . PRO B 1 73 ? 11.391 15.734 5.934 1 96.81 73 PRO B O 1
ATOM 2580 N N . LEU B 1 74 ? 9.438 14.75 6.129 1 98.56 74 LEU B N 1
ATOM 2581 C CA . LEU B 1 74 ? 9.992 13.445 5.781 1 98.56 74 LEU B CA 1
ATOM 2582 C C . LEU B 1 74 ? 10.508 13.438 4.348 1 98.56 74 LEU B C 1
ATOM 2584 O O . LEU B 1 74 ? 11.562 12.867 4.066 1 98.56 74 LEU B O 1
ATOM 2588 N N . HIS B 1 75 ? 9.766 14.047 3.434 1 98.19 75 HIS B N 1
ATOM 2589 C CA . HIS B 1 75 ? 10.25 14.219 2.068 1 98.19 75 HIS B CA 1
ATOM 2590 C C . HIS B 1 75 ? 11.625 14.891 2.053 1 98.19 75 HIS B C 1
ATOM 2592 O O . HIS B 1 75 ? 12.539 14.414 1.378 1 98.19 75 HIS B O 1
ATOM 2598 N N . VAL B 1 76 ? 11.664 15.992 2.748 1 97.44 76 VAL B N 1
ATOM 2599 C CA . VAL B 1 76 ? 12.859 16.828 2.756 1 97.44 76 VAL B CA 1
ATOM 2600 C C . VAL B 1 76 ? 14.031 16.031 3.338 1 97.44 76 VAL B C 1
ATOM 2602 O O . VAL B 1 76 ? 15.125 16.031 2.764 1 97.44 76 VAL B O 1
ATOM 2605 N N . ALA B 1 77 ? 13.789 15.414 4.48 1 98.44 77 ALA B N 1
ATOM 2606 C CA . ALA B 1 77 ? 14.836 14.609 5.098 1 98.44 77 ALA B CA 1
ATOM 2607 C C . ALA B 1 77 ? 15.312 13.508 4.152 1 98.44 77 ALA B C 1
ATOM 2609 O O . ALA B 1 77 ? 16.516 13.227 4.066 1 98.44 77 ALA B O 1
ATOM 2610 N N . ALA B 1 78 ? 14.414 12.836 3.494 1 98.44 78 ALA B N 1
ATOM 2611 C CA . ALA B 1 78 ? 14.742 11.781 2.541 1 98.44 78 ALA B CA 1
ATOM 2612 C C . ALA B 1 78 ? 15.562 12.32 1.378 1 98.44 78 ALA B C 1
ATOM 2614 O O . ALA B 1 78 ? 16.578 11.727 0.997 1 98.44 78 ALA B O 1
ATOM 2615 N N . ALA B 1 79 ? 15.148 13.422 0.828 1 98 79 ALA B N 1
ATOM 2616 C CA . ALA B 1 79 ? 15.836 14.047 -0.305 1 98 79 ALA B CA 1
ATOM 2617 C C . ALA B 1 79 ? 17.25 14.453 0.065 1 98 79 ALA B C 1
ATOM 2619 O O . ALA B 1 79 ? 18.156 14.406 -0.772 1 98 79 ALA B O 1
ATOM 2620 N N . GLU B 1 80 ? 17.422 14.867 1.276 1 98.06 80 GLU B N 1
ATOM 2621 C CA . GLU B 1 80 ? 18.719 15.344 1.742 1 98.06 80 GLU B CA 1
ATOM 2622 C C . GLU B 1 80 ? 19.531 14.211 2.369 1 98.06 80 GLU B C 1
ATOM 2624 O O . GLU B 1 80 ? 20.625 14.438 2.891 1 98.06 80 GLU B O 1
ATOM 2629 N N . ARG B 1 81 ? 19.062 13.023 2.393 1 98 81 ARG B N 1
ATOM 2630 C CA . ARG B 1 81 ? 19.766 11.812 2.824 1 98 81 ARG B CA 1
ATOM 2631 C C . ARG B 1 81 ? 20.031 11.844 4.324 1 98 81 ARG B C 1
ATOM 2633 O O . ARG B 1 81 ? 21.125 11.469 4.773 1 98 81 ARG B O 1
ATOM 2640 N N . HIS B 1 82 ? 19.156 12.414 5.082 1 98.25 82 HIS B N 1
ATOM 2641 C CA . HIS B 1 82 ? 19.312 12.445 6.531 1 98.25 82 HIS B CA 1
ATOM 2642 C C . HIS B 1 82 ? 18.609 11.273 7.191 1 98.25 82 HIS B C 1
ATOM 2644 O O . HIS B 1 82 ? 17.469 11.406 7.645 1 98.25 82 HIS B O 1
ATOM 2650 N N . TYR B 1 83 ? 19.297 10.227 7.344 1 98.31 83 TYR B N 1
ATOM 2651 C CA . TYR B 1 83 ? 18.75 8.977 7.863 1 98.31 83 TYR B CA 1
ATOM 2652 C C . TYR B 1 83 ? 18.203 9.156 9.273 1 98.31 83 TYR B C 1
ATOM 2654 O O . TYR B 1 83 ? 17.078 8.773 9.562 1 98.31 83 TYR B O 1
ATOM 2662 N N . ASP B 1 84 ? 19.016 9.727 10.133 1 98.44 84 ASP B N 1
ATOM 2663 C CA . ASP B 1 84 ? 18.625 9.875 11.531 1 98.44 84 ASP B CA 1
ATOM 2664 C C . ASP B 1 84 ? 17.406 10.773 11.672 1 98.44 84 ASP B C 1
ATOM 2666 O O . ASP B 1 84 ? 16.516 10.5 12.492 1 98.44 84 ASP B O 1
ATOM 2670 N N . ALA B 1 85 ? 17.391 11.812 10.906 1 98.25 85 ALA B N 1
ATOM 2671 C CA . ALA B 1 85 ? 16.219 12.695 10.914 1 98.25 85 ALA B CA 1
ATOM 2672 C C . ALA B 1 85 ? 14.961 11.945 10.477 1 98.25 85 ALA B C 1
ATOM 2674 O O . ALA B 1 85 ? 13.906 12.086 11.094 1 98.25 85 ALA B O 1
ATOM 2675 N N . MET B 1 86 ? 15.078 11.148 9.438 1 98.62 86 MET B N 1
ATOM 2676 C CA . MET B 1 86 ? 13.961 10.344 8.945 1 98.62 86 MET B CA 1
ATOM 2677 C C . MET B 1 86 ? 13.453 9.398 10.031 1 98.62 86 MET B C 1
ATOM 2679 O O . MET B 1 86 ? 12.25 9.258 10.227 1 98.62 86 MET B O 1
ATOM 2683 N N . LYS B 1 87 ? 14.398 8.781 10.664 1 98.38 87 LYS B N 1
ATOM 2684 C CA . LYS B 1 87 ? 14.055 7.824 11.711 1 98.38 87 LYS B CA 1
ATOM 2685 C C . LYS B 1 87 ? 13.242 8.492 12.82 1 98.38 87 LYS B C 1
ATOM 2687 O O . LYS B 1 87 ? 12.242 7.938 13.281 1 98.38 87 LYS B O 1
ATOM 2692 N N . ILE B 1 88 ? 13.648 9.633 13.258 1 98.38 88 ILE B N 1
ATOM 2693 C CA . ILE B 1 88 ? 12.945 10.375 14.297 1 98.38 88 ILE B CA 1
ATOM 2694 C C . ILE B 1 88 ? 11.531 10.703 13.828 1 98.38 88 ILE B C 1
ATOM 2696 O O . ILE B 1 88 ? 10.562 10.508 14.562 1 98.38 88 ILE B O 1
ATOM 2700 N N . LEU B 1 89 ? 11.414 11.203 12.617 1 98.38 89 LEU B N 1
ATOM 2701 C CA . LEU B 1 89 ? 10.109 11.562 12.07 1 98.38 89 LEU B CA 1
ATOM 2702 C C . LEU B 1 89 ? 9.188 10.352 12.008 1 98.38 89 LEU B C 1
ATOM 2704 O O . LEU B 1 89 ? 8.023 10.43 12.398 1 98.38 89 LEU B O 1
ATOM 2708 N N . LEU B 1 90 ? 9.734 9.242 11.547 1 98.25 90 LEU B N 1
ATOM 2709 C CA . LEU B 1 90 ? 8.961 8.016 11.422 1 98.25 90 LEU B CA 1
ATOM 2710 C C . LEU B 1 90 ? 8.547 7.496 12.797 1 98.25 90 LEU B C 1
ATOM 2712 O O . LEU B 1 90 ? 7.438 6.996 12.969 1 98.25 90 LEU B O 1
ATOM 2716 N N . ASP B 1 91 ? 9.445 7.637 13.812 1 97.5 91 ASP B N 1
ATOM 2717 C CA . ASP B 1 91 ? 9.141 7.238 15.18 1 97.5 91 ASP B CA 1
ATOM 2718 C C . ASP B 1 91 ? 8 8.086 15.758 1 97.5 91 ASP B C 1
ATOM 2720 O O . ASP B 1 91 ? 7.348 7.68 16.719 1 97.5 91 ASP B O 1
ATOM 2724 N N . HIS B 1 92 ? 7.805 9.203 15.227 1 96.56 92 HIS B N 1
ATOM 2725 C CA . HIS B 1 92 ? 6.727 10.086 15.664 1 96.56 92 HIS B CA 1
ATOM 2726 C C . HIS B 1 92 ? 5.539 10.016 14.711 1 96.56 92 HIS B C 1
ATOM 2728 O O . HIS B 1 92 ? 4.777 10.977 14.586 1 96.56 92 HIS B O 1
ATOM 2734 N N . ASN B 1 93 ? 5.488 8.984 13.891 1 94.81 93 ASN B N 1
ATOM 2735 C CA . ASN B 1 93 ? 4.34 8.578 13.094 1 94.81 93 ASN B CA 1
ATOM 2736 C C . ASN B 1 93 ? 4.16 9.477 11.875 1 94.81 93 ASN B C 1
ATOM 2738 O O . ASN B 1 93 ? 3.033 9.75 11.461 1 94.81 93 ASN B O 1
ATOM 2742 N N . ALA B 1 94 ? 5.316 10.023 11.367 1 96.81 94 ALA B N 1
ATOM 2743 C CA . ALA B 1 94 ? 5.223 10.68 10.07 1 96.81 94 ALA B CA 1
ATOM 2744 C C . ALA B 1 94 ? 4.629 9.75 9.016 1 96.81 94 ALA B C 1
ATOM 2746 O O . ALA B 1 94 ? 4.918 8.555 9.008 1 96.81 94 ALA B O 1
ATOM 2747 N N . ASP B 1 95 ? 3.82 10.32 8.148 1 95.56 95 ASP B N 1
ATOM 2748 C CA . ASP B 1 95 ? 3.211 9.539 7.074 1 95.56 95 ASP B CA 1
ATOM 2749 C C . ASP B 1 95 ? 4.234 9.188 6 1 95.56 95 ASP B C 1
ATOM 2751 O O . ASP B 1 95 ? 4.582 10.023 5.168 1 95.56 95 ASP B O 1
ATOM 2755 N N . TYR B 1 96 ? 4.68 7.941 6.031 1 96.62 96 TYR B N 1
ATOM 2756 C CA . TYR B 1 96 ? 5.746 7.508 5.137 1 96.62 96 TYR B CA 1
ATOM 2757 C C . TYR B 1 96 ? 5.25 7.414 3.701 1 96.62 96 TYR B C 1
ATOM 2759 O O . TYR B 1 96 ? 6.047 7.328 2.764 1 96.62 96 TYR B O 1
ATOM 2767 N N . ASN B 1 97 ? 3.986 7.395 3.445 1 93.44 97 ASN B N 1
ATOM 2768 C CA . ASN B 1 97 ? 3.4 7.211 2.121 1 93.44 97 ASN B CA 1
ATOM 2769 C C . ASN B 1 97 ? 2.727 8.484 1.625 1 93.44 97 ASN B C 1
ATOM 2771 O O . ASN B 1 97 ? 1.972 8.453 0.65 1 93.44 97 ASN B O 1
ATOM 2775 N N . LYS B 1 98 ? 2.967 9.586 2.283 1 93.69 98 LYS B N 1
ATOM 2776 C CA . LYS B 1 98 ? 2.35 10.844 1.877 1 93.69 98 LYS B CA 1
ATOM 2777 C C . LYS B 1 98 ? 2.832 11.273 0.494 1 93.69 98 LYS B C 1
ATOM 2779 O O . LYS B 1 98 ? 4.039 11.344 0.246 1 93.69 98 LYS B O 1
ATOM 2784 N N . MET B 1 99 ? 1.873 11.453 -0.439 1 93.81 99 MET B N 1
ATOM 2785 C CA . MET B 1 99 ? 2.236 11.984 -1.752 1 93.81 99 MET B CA 1
ATOM 2786 C C . MET B 1 99 ? 1.915 13.469 -1.852 1 93.81 99 MET B C 1
ATOM 2788 O O . MET B 1 99 ? 0.82 13.898 -1.484 1 93.81 99 MET B O 1
ATOM 2792 N N . VAL B 1 100 ? 2.889 14.203 -2.182 1 92.38 100 VAL B N 1
ATOM 2793 C CA . VAL B 1 100 ? 2.758 15.633 -2.416 1 92.38 100 VAL B CA 1
ATOM 2794 C C . VAL B 1 100 ? 3.367 15.992 -3.77 1 92.38 100 VAL B C 1
ATOM 2796 O O . VAL B 1 100 ? 4.531 15.688 -4.035 1 92.38 100 VAL B O 1
ATOM 2799 N N . ASN B 1 101 ? 2.535 16.562 -4.625 1 91.75 101 ASN B N 1
ATOM 2800 C CA . ASN B 1 101 ? 2.996 16.969 -5.949 1 91.75 101 ASN B CA 1
ATOM 2801 C C . ASN B 1 101 ? 3.6 15.781 -6.707 1 91.75 101 ASN B C 1
ATOM 2803 O O . ASN B 1 101 ? 4.652 15.914 -7.336 1 91.75 101 ASN B O 1
ATOM 2807 N N . GLY B 1 102 ? 3.027 14.633 -6.469 1 93.75 102 GLY B N 1
ATOM 2808 C CA . GLY B 1 102 ? 3.393 13.445 -7.223 1 93.75 102 GLY B CA 1
ATOM 2809 C C . GLY B 1 102 ? 4.613 12.734 -6.664 1 93.75 102 GLY B C 1
ATOM 2810 O O . GLY B 1 102 ? 5.168 11.844 -7.309 1 93.75 102 GLY B O 1
ATOM 2811 N N . VAL B 1 103 ? 5.066 13.148 -5.535 1 96.19 103 VAL B N 1
ATOM 2812 C CA . VAL B 1 103 ? 6.297 12.594 -4.988 1 96.19 103 VAL B CA 1
ATOM 2813 C C . VAL B 1 103 ? 6.043 12.062 -3.578 1 96.19 103 VAL B C 1
ATOM 2815 O O . VAL B 1 103 ? 5.438 12.742 -2.75 1 96.19 103 VAL B O 1
ATOM 2818 N N . THR B 1 104 ? 6.453 10.836 -3.359 1 97.12 104 THR B N 1
ATOM 2819 C CA . THR B 1 104 ? 6.441 10.266 -2.016 1 97.12 104 THR B CA 1
ATOM 2820 C C . THR B 1 104 ? 7.824 10.367 -1.375 1 97.12 104 THR B C 1
ATOM 2822 O O . THR B 1 104 ? 8.82 10.609 -2.064 1 97.12 104 THR B O 1
ATOM 2825 N N . PRO B 1 105 ? 7.855 10.203 -0.006 1 98.06 105 PRO B N 1
ATOM 2826 C CA . PRO B 1 105 ? 9.18 10.188 0.619 1 98.06 105 PRO B CA 1
ATOM 2827 C C . PRO B 1 105 ? 10.102 9.125 0.027 1 98.06 105 PRO B C 1
ATOM 2829 O O . PRO B 1 105 ? 11.297 9.359 -0.152 1 98.06 105 PRO B O 1
ATOM 2832 N N . LEU B 1 106 ? 9.562 7.984 -0.324 1 97.94 106 LEU B N 1
ATOM 2833 C CA . LEU B 1 106 ? 10.367 6.926 -0.922 1 97.94 106 LEU B CA 1
ATOM 2834 C C . LEU B 1 106 ? 10.914 7.355 -2.281 1 97.94 106 LEU B C 1
ATOM 2836 O O . LEU B 1 106 ? 12.078 7.109 -2.59 1 97.94 106 LEU B O 1
ATOM 2840 N N . MET B 1 107 ? 10.102 7.957 -3.105 1 97.31 107 MET B N 1
ATOM 2841 C CA . MET B 1 107 ? 10.562 8.477 -4.387 1 97.31 107 MET B CA 1
ATOM 2842 C C . MET B 1 107 ? 11.688 9.492 -4.184 1 97.31 107 MET B C 1
ATOM 2844 O O . MET B 1 107 ? 12.68 9.477 -4.918 1 97.31 107 MET B O 1
ATOM 2848 N N . ALA B 1 108 ? 11.516 10.391 -3.197 1 97.69 108 ALA B N 1
ATOM 2849 C CA . ALA B 1 108 ? 12.531 11.391 -2.896 1 97.69 108 ALA B CA 1
ATOM 2850 C C . ALA B 1 108 ? 13.852 10.727 -2.51 1 97.69 108 ALA B C 1
ATOM 2852 O O . ALA B 1 108 ? 14.922 11.117 -2.988 1 97.69 108 ALA B O 1
ATOM 2853 N N . ALA B 1 109 ? 13.766 9.758 -1.607 1 97.88 109 ALA B N 1
ATOM 2854 C CA . ALA B 1 109 ? 14.961 9.031 -1.188 1 97.88 109 ALA B CA 1
ATOM 2855 C C . ALA B 1 109 ? 15.617 8.328 -2.371 1 97.88 109 ALA B C 1
ATOM 2857 O O . ALA B 1 109 ? 16.844 8.289 -2.473 1 97.88 109 ALA B O 1
ATOM 2858 N N . THR B 1 110 ? 14.797 7.688 -3.209 1 97.19 110 THR B N 1
ATOM 2859 C CA . THR B 1 110 ? 15.297 6.996 -4.391 1 97.19 110 THR B CA 1
ATOM 2860 C C . THR B 1 110 ? 16 7.969 -5.332 1 97.19 110 THR B C 1
ATOM 2862 O O . THR B 1 110 ? 17.094 7.672 -5.832 1 97.19 110 THR B O 1
ATOM 2865 N N . ASP B 1 111 ? 15.445 9.102 -5.586 1 96.25 111 ASP B N 1
ATOM 2866 C CA . ASP B 1 111 ? 16.047 10.117 -6.441 1 96.25 111 ASP B CA 1
ATOM 2867 C C . ASP B 1 111 ? 17.375 10.602 -5.855 1 96.25 111 ASP B C 1
ATOM 2869 O O . ASP B 1 111 ? 18.312 10.93 -6.598 1 96.25 111 ASP B O 1
ATOM 2873 N N . ALA B 1 112 ? 17.438 10.672 -4.57 1 96.81 112 ALA B N 1
ATOM 2874 C CA . ALA B 1 112 ? 18.641 11.109 -3.883 1 96.81 112 ALA B CA 1
ATOM 2875 C C . ALA B 1 112 ? 19.688 9.984 -3.826 1 96.81 112 ALA B C 1
ATOM 2877 O O . ALA B 1 112 ? 20.812 10.195 -3.369 1 96.81 112 ALA B O 1
ATOM 2878 N N . ASN B 1 113 ? 19.328 8.742 -4.227 1 94.94 113 ASN B N 1
ATOM 2879 C CA . ASN B 1 113 ? 20.188 7.566 -4.227 1 94.94 113 ASN B CA 1
ATOM 2880 C C . ASN B 1 113 ? 20.75 7.277 -2.838 1 94.94 113 ASN B C 1
ATOM 2882 O O . ASN B 1 113 ? 21.922 6.965 -2.693 1 94.94 113 ASN B O 1
ATOM 2886 N N . SER B 1 114 ? 19.969 7.504 -1.837 1 95.69 114 SER B N 1
ATOM 2887 C CA . SER B 1 114 ? 20.359 7.199 -0.467 1 95.69 114 SER B CA 1
ATOM 2888 C C . SER B 1 114 ? 19.953 5.785 -0.073 1 95.69 114 SER B C 1
ATOM 2890 O O . SER B 1 114 ? 18.812 5.562 0.35 1 95.69 114 SER B O 1
ATOM 2892 N N . THR B 1 115 ? 20.891 4.914 -0.044 1 93.81 115 THR B N 1
ATOM 2893 C CA . THR B 1 115 ? 20.594 3.502 0.181 1 93.81 115 THR B CA 1
ATOM 2894 C C . THR B 1 115 ? 19.984 3.287 1.562 1 93.81 115 THR B C 1
ATOM 2896 O O . THR B 1 115 ? 18.984 2.578 1.701 1 93.81 115 THR B O 1
ATOM 2899 N N . GLU B 1 116 ? 20.562 3.92 2.533 1 95.88 116 GLU B N 1
ATOM 2900 C CA . GLU B 1 116 ? 20.094 3.725 3.9 1 95.88 116 GLU B CA 1
ATOM 2901 C C . GLU B 1 116 ? 18.672 4.262 4.078 1 95.88 116 GLU B C 1
ATOM 2903 O O . GLU B 1 116 ? 17.844 3.627 4.73 1 95.88 116 GLU B O 1
ATOM 2908 N N . CYS B 1 117 ? 18.391 5.422 3.508 1 98 117 CYS B N 1
ATOM 2909 C CA . CYS B 1 117 ? 17.078 6.016 3.619 1 98 117 CYS B CA 1
ATOM 2910 C C . CYS B 1 117 ? 16.031 5.18 2.875 1 98 117 CYS B C 1
ATOM 2912 O O . CYS B 1 117 ? 14.922 4.988 3.361 1 98 117 CYS B O 1
ATOM 2914 N N . ILE B 1 118 ? 16.453 4.648 1.724 1 97.94 118 ILE B N 1
ATOM 2915 C CA . ILE B 1 118 ? 15.562 3.793 0.944 1 97.94 118 ILE B CA 1
ATOM 2916 C C . ILE B 1 118 ? 15.219 2.539 1.747 1 97.94 118 ILE B C 1
ATOM 2918 O O . ILE B 1 118 ? 14.047 2.188 1.887 1 97.94 118 ILE B O 1
ATOM 2922 N N . LYS B 1 119 ? 16.234 1.907 2.289 1 97.19 119 LYS B N 1
ATOM 2923 C CA . LYS B 1 119 ? 16.031 0.683 3.061 1 97.19 119 LYS B CA 1
ATOM 2924 C C . LYS B 1 119 ? 15.102 0.925 4.246 1 97.19 119 LYS B C 1
ATOM 2926 O O . LYS B 1 119 ? 14.227 0.11 4.531 1 97.19 119 LYS B O 1
ATOM 2931 N N . LEU B 1 120 ? 15.297 2.018 4.895 1 97.75 120 LEU B N 1
ATOM 2932 C CA . LEU B 1 120 ? 14.461 2.357 6.043 1 97.75 120 LEU B CA 1
ATOM 2933 C C . LEU B 1 120 ? 13.008 2.527 5.625 1 97.75 120 LEU B C 1
ATOM 2935 O O . LEU B 1 120 ? 12.109 1.968 6.258 1 97.75 120 LEU B O 1
ATOM 2939 N N . LEU B 1 121 ? 12.75 3.285 4.57 1 98.12 121 LEU B N 1
ATOM 2940 C CA . LEU B 1 121 ? 11.383 3.559 4.125 1 98.12 121 LEU B CA 1
ATOM 2941 C C . LEU B 1 121 ? 10.719 2.289 3.602 1 98.12 121 LEU B C 1
ATOM 2943 O O . LEU B 1 121 ? 9.539 2.055 3.855 1 98.12 121 LEU B O 1
ATOM 2947 N N . VAL B 1 122 ? 11.445 1.454 2.898 1 97.06 122 VAL B N 1
ATOM 2948 C CA . VAL B 1 122 ? 10.922 0.186 2.396 1 97.06 122 VAL B CA 1
ATOM 2949 C C . VAL B 1 122 ? 10.547 -0.717 3.568 1 97.06 122 VAL B C 1
ATOM 2951 O O . VAL B 1 122 ? 9.477 -1.34 3.561 1 97.06 122 VAL B O 1
ATOM 2954 N N . LYS B 1 123 ? 11.43 -0.776 4.523 1 95.94 123 LYS B N 1
ATOM 2955 C CA . LYS B 1 123 ? 11.164 -1.583 5.711 1 95.94 123 LYS B CA 1
ATOM 2956 C C . LYS B 1 123 ? 9.867 -1.141 6.395 1 95.94 123 LYS B C 1
ATOM 2958 O O . LYS B 1 123 ? 9.016 -1.969 6.715 1 95.94 123 LYS B O 1
ATOM 2963 N N . VAL B 1 124 ? 9.742 0.133 6.594 1 96.44 124 VAL B N 1
ATOM 2964 C CA . VAL B 1 124 ? 8.562 0.676 7.266 1 96.44 124 VAL B CA 1
ATOM 2965 C C . VAL B 1 124 ? 7.32 0.404 6.426 1 96.44 124 VAL B C 1
ATOM 2967 O O . VAL B 1 124 ? 6.281 -0.005 6.953 1 96.44 124 VAL B O 1
ATOM 2970 N N . GLN B 1 125 ? 7.371 0.639 5.152 1 94.75 125 GLN B N 1
ATOM 2971 C CA . GLN B 1 125 ? 6.242 0.501 4.234 1 94.75 125 GLN B CA 1
ATOM 2972 C C . GLN B 1 125 ? 5.781 -0.95 4.145 1 94.75 125 GLN B C 1
ATOM 2974 O O . GLN B 1 125 ? 4.586 -1.221 4.02 1 94.75 125 GLN B O 1
ATOM 2979 N N . GLU B 1 126 ? 6.664 -1.912 4.207 1 94.38 126 GLU B N 1
ATOM 2980 C CA . GLU B 1 126 ? 6.328 -3.303 3.916 1 94.38 126 GLU B CA 1
ATOM 2981 C C . GLU B 1 126 ? 6.16 -4.109 5.199 1 94.38 126 GLU B C 1
ATOM 2983 O O . GLU B 1 126 ? 5.809 -5.289 5.156 1 94.38 126 GLU B O 1
ATOM 2988 N N . GLU B 1 127 ? 6.34 -3.494 6.391 1 94.5 127 GLU B N 1
ATOM 2989 C CA . GLU B 1 127 ? 6.238 -4.16 7.684 1 94.5 127 GLU B CA 1
ATOM 2990 C C . GLU B 1 127 ? 4.855 -4.781 7.875 1 94.5 127 GLU B C 1
ATOM 2992 O O . GLU B 1 127 ? 4.746 -5.938 8.289 1 94.5 127 GLU B O 1
ATOM 2997 N N . PRO B 1 128 ? 3.736 -4.062 7.59 1 93.19 128 PRO B N 1
ATOM 2998 C CA . PRO B 1 128 ? 2.42 -4.684 7.754 1 93.19 128 PRO B CA 1
ATOM 2999 C C . PRO B 1 128 ? 2.24 -5.922 6.875 1 93.19 128 PRO B C 1
ATOM 3001 O O . PRO B 1 128 ? 1.62 -6.898 7.301 1 93.19 128 PRO B O 1
ATOM 3004 N N . MET B 1 129 ? 2.727 -5.82 5.684 1 93.19 129 MET B N 1
ATOM 3005 C CA . MET B 1 129 ? 2.656 -6.969 4.785 1 93.19 129 MET B CA 1
ATOM 3006 C C . MET B 1 129 ? 3.443 -8.148 5.348 1 93.19 129 MET B C 1
ATOM 3008 O O . MET B 1 129 ? 3.01 -9.297 5.238 1 93.19 129 MET B O 1
ATOM 3012 N N . LEU B 1 130 ? 4.57 -7.898 5.895 1 94.5 130 LEU B N 1
ATOM 3013 C CA . LEU B 1 130 ? 5.398 -8.938 6.496 1 94.5 130 LEU B CA 1
ATOM 3014 C C . LEU B 1 130 ? 4.664 -9.633 7.637 1 94.5 130 LEU B C 1
ATOM 3016 O O . LEU B 1 130 ? 4.664 -10.867 7.723 1 94.5 130 LEU B O 1
ATOM 3020 N N . LYS B 1 131 ? 4.039 -8.844 8.469 1 94.38 131 LYS B N 1
ATOM 3021 C CA . LYS B 1 131 ? 3.287 -9.406 9.594 1 94.38 131 LYS B CA 1
ATOM 3022 C C . LYS B 1 131 ? 2.16 -10.312 9.094 1 94.38 131 LYS B C 1
ATOM 3024 O O . LYS B 1 131 ? 1.949 -11.398 9.641 1 94.38 131 LYS B O 1
ATOM 3029 N N . ARG B 1 132 ? 1.443 -9.93 8.094 1 94.12 132 ARG B N 1
ATOM 3030 C CA . ARG B 1 132 ? 0.366 -10.719 7.504 1 94.12 132 ARG B CA 1
ATOM 3031 C C . ARG B 1 132 ? 0.901 -12.016 6.906 1 94.12 132 ARG B C 1
ATOM 3033 O O . ARG B 1 132 ? 0.283 -13.07 7.051 1 94.12 132 ARG B O 1
ATOM 3040 N N . GLU B 1 133 ? 2.027 -11.859 6.176 1 94.06 133 GLU B N 1
ATOM 3041 C CA . GLU B 1 133 ? 2.629 -13.031 5.555 1 94.06 133 GLU B CA 1
ATOM 3042 C C . GLU B 1 133 ? 3.043 -14.062 6.605 1 94.06 133 GLU B C 1
ATOM 3044 O O . GLU B 1 133 ? 2.844 -15.266 6.418 1 94.06 133 GLU B O 1
ATOM 3049 N N . ILE B 1 134 ? 3.615 -13.586 7.664 1 94.94 134 ILE B N 1
ATOM 3050 C CA . ILE B 1 134 ? 4.035 -14.477 8.742 1 94.94 134 ILE B CA 1
ATOM 3051 C C . ILE B 1 134 ? 2.82 -15.188 9.328 1 94.94 134 ILE B C 1
ATOM 3053 O O . ILE B 1 134 ? 2.834 -16.406 9.508 1 94.94 134 ILE B O 1
ATOM 3057 N N . ALA B 1 135 ? 1.784 -14.469 9.562 1 96.62 135 ALA B N 1
ATOM 3058 C CA . ALA B 1 135 ? 0.557 -15.039 10.117 1 96.62 135 ALA B CA 1
ATOM 3059 C C . ALA B 1 135 ? -0.053 -16.062 9.164 1 96.62 135 ALA B C 1
ATOM 3061 O O . ALA B 1 135 ? -0.457 -17.156 9.578 1 96.62 135 ALA B O 1
ATOM 3062 N N . ALA B 1 136 ? -0.15 -15.711 7.914 1 96 13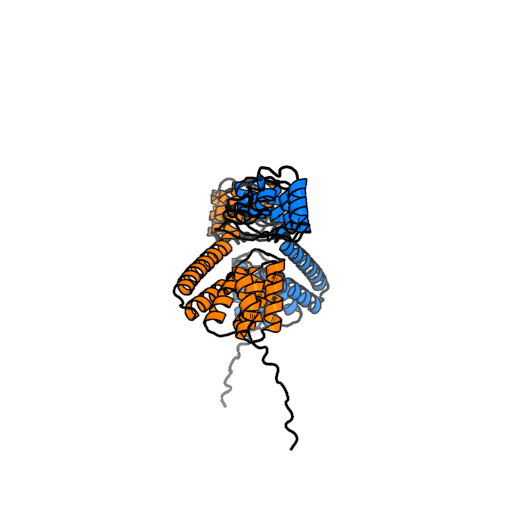6 ALA B N 1
ATOM 3063 C CA . ALA B 1 136 ? -0.701 -16.609 6.906 1 96 136 ALA B CA 1
ATOM 3064 C C . ALA B 1 136 ? 0.119 -17.906 6.816 1 96 136 ALA B C 1
ATOM 3066 O O . ALA B 1 136 ? -0.44 -19 6.727 1 96 136 ALA B O 1
ATOM 3067 N N . SER B 1 137 ? 1.426 -17.688 6.797 1 95.12 137 SER B N 1
ATOM 3068 C CA . SER B 1 137 ? 2.32 -18.844 6.691 1 95.12 137 SER B CA 1
ATOM 3069 C C . SER B 1 137 ? 2.137 -19.797 7.867 1 95.12 137 SER B C 1
ATOM 3071 O O . SER B 1 137 ? 2.209 -21.016 7.703 1 95.12 137 SER B O 1
ATOM 3073 N N . GLU B 1 138 ? 1.955 -19.266 9.047 1 96.75 138 GLU B N 1
ATOM 3074 C CA . GLU B 1 138 ? 1.706 -20.094 10.227 1 96.75 138 GLU B CA 1
ATOM 3075 C C . GLU B 1 138 ? 0.411 -20.891 10.078 1 96.75 138 GLU B C 1
ATOM 3077 O O . GLU B 1 138 ? 0.374 -22.078 10.367 1 96.75 138 GLU B O 1
ATOM 3082 N N . LEU B 1 139 ? -0.605 -20.234 9.641 1 98 139 LEU B N 1
ATOM 3083 C CA . LEU B 1 139 ? -1.895 -20.891 9.438 1 98 139 LEU B CA 1
ATOM 3084 C C . LEU B 1 139 ? -1.787 -21.984 8.383 1 98 139 LEU B C 1
ATOM 3086 O O . LEU B 1 139 ? -2.346 -23.062 8.555 1 98 139 LEU B O 1
ATOM 3090 N N . ILE B 1 140 ? -1.083 -21.688 7.336 1 97.25 140 ILE B N 1
ATOM 3091 C CA . ILE B 1 140 ? -0.902 -22.641 6.254 1 97.25 140 ILE B CA 1
ATOM 3092 C C . ILE B 1 140 ? -0.156 -23.875 6.773 1 97.25 140 ILE B C 1
ATOM 3094 O O . ILE B 1 140 ? -0.535 -25 6.48 1 97.25 140 ILE B O 1
ATOM 3098 N N . SER B 1 141 ? 0.881 -23.562 7.512 1 97.25 141 SER B N 1
ATOM 3099 C CA . SER B 1 141 ? 1.657 -24.656 8.086 1 97.25 141 SER B CA 1
ATOM 3100 C C . SER B 1 141 ? 0.792 -25.531 8.977 1 97.25 141 SER B C 1
ATOM 3102 O O . SER B 1 141 ? 0.828 -26.766 8.867 1 97.25 141 SER B O 1
ATOM 3104 N N . LEU B 1 142 ? 0.077 -24.938 9.812 1 98 142 LEU B N 1
ATOM 3105 C CA . LEU B 1 142 ? -0.82 -25.688 10.695 1 98 142 LEU B CA 1
ATOM 3106 C C . LEU B 1 142 ? -1.879 -26.422 9.891 1 98 142 LEU B C 1
ATOM 3108 O O . LEU B 1 142 ? -2.225 -27.562 10.211 1 98 142 LEU B O 1
ATOM 3112 N N . GLY B 1 143 ? -2.408 -25.75 8.867 1 98.44 143 GLY B N 1
ATOM 3113 C CA . GLY B 1 143 ? -3.365 -26.406 7.988 1 98.44 143 GLY B CA 1
ATOM 3114 C C . GLY B 1 143 ? -2.801 -27.641 7.301 1 98.44 143 GLY B C 1
ATOM 3115 O O . GLY B 1 143 ? -3.463 -28.672 7.23 1 98.44 143 GLY B O 1
ATOM 3116 N N . SER B 1 144 ? -1.617 -27.531 6.836 1 97.81 144 SER B N 1
ATOM 3117 C CA . SER B 1 144 ? -0.947 -28.641 6.184 1 97.81 144 SER B CA 1
ATOM 3118 C C . SER B 1 144 ? -0.756 -29.812 7.141 1 97.81 144 SER B C 1
ATOM 3120 O O . SER B 1 144 ? -0.907 -30.984 6.754 1 97.81 144 SER B O 1
ATOM 3122 N N . ILE B 1 145 ? -0.335 -29.469 8.352 1 98.06 145 ILE B N 1
ATOM 3123 C CA . ILE B 1 145 ? -0.167 -30.5 9.375 1 98.06 145 ILE B CA 1
ATOM 3124 C C . ILE B 1 145 ? -1.501 -31.203 9.625 1 98.06 145 ILE B C 1
ATOM 3126 O O . ILE B 1 145 ? -1.562 -32.438 9.672 1 98.06 145 ILE B O 1
ATOM 3130 N N . SER B 1 146 ? -2.535 -30.406 9.758 1 98.56 146 SER B N 1
ATOM 3131 C CA . SER B 1 146 ? -3.867 -30.953 9.992 1 98.56 146 SER B CA 1
ATOM 3132 C C . SER B 1 146 ? -4.328 -31.828 8.82 1 98.56 146 SER B C 1
ATOM 3134 O O . SER B 1 146 ? -4.945 -32.875 9.023 1 98.56 146 SER B O 1
ATOM 3136 N N . LEU B 1 147 ? -4.086 -31.391 7.645 1 98.06 147 LEU B N 1
ATOM 3137 C CA . LEU B 1 147 ? -4.438 -32.156 6.445 1 98.06 147 LEU B CA 1
ATOM 3138 C C . LEU B 1 147 ? -3.752 -33.5 6.438 1 98.06 147 LEU B C 1
ATOM 3140 O O . LEU B 1 147 ? -4.387 -34.531 6.148 1 98.06 147 LEU B O 1
ATOM 3144 N N . LYS B 1 148 ? -2.514 -33.5 6.773 1 97.38 148 LYS B N 1
ATOM 3145 C CA . LYS B 1 148 ? -1.738 -34.719 6.812 1 97.38 148 LYS B CA 1
ATOM 3146 C C . LYS B 1 148 ? -2.27 -35.688 7.887 1 97.38 148 LYS B C 1
ATOM 3148 O O . LYS B 1 148 ? -2.232 -36.906 7.715 1 97.38 148 LYS B O 1
ATOM 3153 N N . LYS B 1 149 ? -2.785 -35.125 8.914 1 98.06 149 LYS B N 1
ATOM 3154 C CA . LYS B 1 149 ? -3.361 -35.906 10.008 1 98.06 149 LYS B CA 1
ATOM 3155 C C . LYS B 1 149 ? -4.805 -36.281 9.711 1 98.06 149 LYS B C 1
ATOM 3157 O O . LYS B 1 149 ? -5.484 -36.875 10.547 1 98.06 149 LYS B O 1
ATOM 3162 N N . LYS B 1 150 ? -5.305 -35.844 8.617 1 98.06 150 LYS B N 1
ATOM 3163 C CA . LYS B 1 150 ? -6.648 -36.125 8.125 1 98.06 150 LYS B CA 1
ATOM 3164 C C . LYS B 1 150 ? -7.703 -35.438 8.977 1 98.06 150 LYS B C 1
ATOM 3166 O O . LYS B 1 150 ? -8.828 -35.906 9.109 1 98.06 150 LYS B O 1
ATOM 3171 N N . ASP B 1 151 ? -7.277 -34.469 9.648 1 98.38 151 ASP B N 1
ATOM 3172 C CA . ASP B 1 151 ? -8.227 -33.562 10.289 1 98.38 151 ASP B CA 1
ATOM 3173 C C . ASP B 1 151 ? -8.703 -32.469 9.312 1 98.38 151 ASP B C 1
ATOM 3175 O O . ASP B 1 151 ? -8.352 -31.312 9.438 1 98.38 151 ASP B O 1
ATOM 3179 N N . TYR B 1 152 ? -9.609 -32.812 8.477 1 98.44 152 TYR B N 1
ATOM 3180 C CA . TYR B 1 152 ? -9.969 -32 7.316 1 98.44 152 TYR B CA 1
ATOM 3181 C C . TYR B 1 152 ? -10.766 -30.766 7.734 1 98.44 152 TYR B C 1
ATOM 3183 O O . TYR B 1 152 ? -10.648 -29.703 7.125 1 98.44 152 TYR B O 1
ATOM 3191 N N . VAL B 1 153 ? -11.578 -30.953 8.734 1 98.31 153 VAL B N 1
ATOM 3192 C CA . VAL B 1 153 ? -12.383 -29.828 9.203 1 98.31 153 VAL B CA 1
ATOM 3193 C C . VAL B 1 153 ? -11.469 -28.719 9.719 1 98.31 153 VAL B C 1
ATOM 3195 O O . VAL B 1 153 ? -11.617 -27.562 9.328 1 98.31 153 VAL B O 1
ATOM 3198 N N . VAL B 1 154 ? -10.523 -29.141 10.492 1 98.62 154 VAL B N 1
ATOM 3199 C CA . VAL B 1 154 ? -9.594 -28.188 11.07 1 98.62 154 VAL B CA 1
ATOM 3200 C C . VAL B 1 154 ? -8.727 -27.578 9.969 1 98.62 154 VAL B C 1
ATOM 3202 O O . VAL B 1 154 ? -8.516 -26.359 9.93 1 98.62 154 VAL B O 1
ATOM 3205 N N . ALA B 1 155 ? -8.227 -28.359 9.062 1 98.75 155 ALA B N 1
ATOM 3206 C CA . ALA B 1 155 ? -7.395 -27.891 7.961 1 98.75 155 ALA B CA 1
ATOM 3207 C C . ALA B 1 155 ? -8.133 -26.859 7.125 1 98.75 155 ALA B C 1
ATOM 3209 O O . ALA B 1 155 ? -7.59 -25.781 6.828 1 98.75 155 ALA B O 1
ATOM 3210 N N . ALA B 1 156 ? -9.383 -27.188 6.805 1 98.69 156 ALA B N 1
ATOM 3211 C CA . ALA B 1 156 ? -10.18 -26.266 5.984 1 98.69 156 ALA B CA 1
ATOM 3212 C C . ALA B 1 156 ? -10.352 -24.922 6.68 1 98.69 156 ALA B C 1
ATOM 3214 O O . ALA B 1 156 ? -10.281 -23.875 6.035 1 98.69 156 ALA B O 1
ATOM 3215 N N . LYS B 1 157 ? -10.625 -25 7.965 1 98.62 157 LYS B N 1
ATOM 3216 C CA . LYS B 1 157 ? -10.789 -23.766 8.734 1 98.62 157 LYS B CA 1
ATOM 3217 C C . LYS B 1 157 ? -9.508 -22.938 8.734 1 98.62 157 LYS B C 1
ATOM 3219 O O . LYS B 1 157 ? -9.555 -21.719 8.57 1 98.62 157 LYS B O 1
ATOM 3224 N N . LEU B 1 158 ? -8.422 -23.609 8.938 1 98.69 158 LEU B N 1
ATOM 3225 C CA . LEU B 1 158 ? -7.133 -22.938 8.961 1 98.69 158 LEU B CA 1
ATOM 3226 C C . LEU B 1 158 ? -6.809 -22.328 7.598 1 98.69 158 LEU B C 1
ATOM 3228 O O . LEU B 1 158 ? -6.367 -21.172 7.516 1 98.69 158 LEU B O 1
ATOM 3232 N N . TYR B 1 159 ? -7.023 -23 6.512 1 98.44 159 TYR B N 1
ATOM 3233 C CA . TYR B 1 159 ? -6.801 -22.469 5.172 1 98.44 159 TYR B CA 1
ATOM 3234 C C . TYR B 1 159 ? -7.727 -21.297 4.891 1 98.44 159 TYR B C 1
ATOM 3236 O O . TYR B 1 159 ? -7.324 -20.312 4.262 1 98.44 159 TYR B O 1
ATOM 3244 N N . SER B 1 160 ? -8.984 -21.375 5.387 1 98.44 160 SER B N 1
ATOM 3245 C CA . SER B 1 160 ? -9.93 -20.281 5.223 1 98.44 160 SER B CA 1
ATOM 3246 C C . SER B 1 160 ? -9.422 -19.016 5.906 1 98.44 160 SER B C 1
ATOM 3248 O O . SER B 1 160 ? -9.531 -17.906 5.352 1 98.44 160 SER B O 1
ATOM 3250 N N . GLN B 1 161 ? -8.922 -19.203 7.074 1 98.31 161 GLN B N 1
ATOM 3251 C CA . GLN B 1 161 ? -8.352 -18.062 7.781 1 98.31 161 GLN B CA 1
ATOM 3252 C C . GLN B 1 161 ? -7.148 -17.5 7.035 1 98.31 161 GLN B C 1
ATOM 3254 O O . GLN B 1 161 ? -6.996 -16.281 6.926 1 98.31 161 GLN B O 1
ATOM 3259 N N . ALA B 1 162 ? -6.293 -18.375 6.516 1 97.81 162 ALA B N 1
ATOM 3260 C CA . ALA B 1 162 ? -5.129 -17.953 5.746 1 97.81 162 ALA B CA 1
ATOM 3261 C C . ALA B 1 162 ? -5.551 -17.172 4.5 1 97.81 162 ALA B C 1
ATOM 3263 O O . ALA B 1 162 ? -4.906 -16.188 4.129 1 97.81 162 ALA B O 1
ATOM 3264 N N . MET B 1 163 ? -6.645 -17.547 3.916 1 97 163 MET B N 1
ATOM 3265 C CA . MET B 1 163 ? -7.133 -16.953 2.682 1 97 163 MET B CA 1
ATOM 3266 C C . MET B 1 163 ? -7.641 -15.531 2.936 1 97 163 MET B C 1
ATOM 3268 O O . MET B 1 163 ? -7.66 -14.703 2.025 1 97 163 MET B O 1
ATOM 3272 N N . GLN B 1 164 ? -8.055 -15.266 4.121 1 96.75 164 GLN B N 1
ATOM 3273 C CA . GLN B 1 164 ? -8.453 -13.914 4.48 1 96.75 164 GLN B CA 1
ATOM 3274 C C . GLN B 1 164 ? -7.254 -12.969 4.484 1 96.75 164 GLN B C 1
ATOM 3276 O O . GLN B 1 164 ? -7.387 -11.781 4.184 1 96.75 164 GLN B O 1
ATOM 3281 N N . LEU B 1 165 ? -6.121 -13.523 4.789 1 94.12 165 LEU B N 1
ATOM 3282 C CA . LEU B 1 165 ? -4.887 -12.742 4.855 1 94.12 165 LEU B CA 1
ATOM 3283 C C . LEU B 1 165 ? -4.219 -12.656 3.488 1 94.12 165 LEU B C 1
ATOM 3285 O O . LEU B 1 165 ? -3.57 -11.664 3.172 1 94.12 165 LEU B O 1
ATOM 3289 N N . ASP B 1 166 ? -4.281 -13.695 2.689 1 88.62 166 ASP B N 1
ATOM 3290 C CA . ASP B 1 166 ? -3.754 -13.766 1.33 1 88.62 166 ASP B CA 1
ATOM 3291 C C . ASP B 1 166 ? -4.777 -14.367 0.372 1 88.62 166 ASP B C 1
ATOM 3293 O O . ASP B 1 166 ? -4.68 -15.547 0.017 1 88.62 166 ASP B O 1
ATOM 3297 N N . PRO B 1 167 ? -5.625 -13.555 -0.166 1 90.31 167 PRO B N 1
ATOM 3298 C CA . PRO B 1 167 ? -6.746 -14.078 -0.949 1 90.31 167 PRO B CA 1
ATOM 3299 C C . PRO B 1 167 ? -6.34 -14.477 -2.365 1 90.31 167 PRO B C 1
ATOM 3301 O O . PRO B 1 167 ? -7.117 -15.117 -3.076 1 90.31 167 PRO B O 1
ATOM 3304 N N . ASP B 1 168 ? -5.164 -14.211 -2.793 1 87.19 168 ASP B N 1
ATOM 3305 C CA . ASP B 1 168 ? -4.797 -14.445 -4.188 1 87.19 168 ASP B CA 1
ATOM 3306 C C . ASP B 1 168 ? -3.865 -15.648 -4.316 1 87.19 168 ASP B C 1
ATOM 3308 O O . ASP B 1 168 ? -3.195 -15.812 -5.34 1 87.19 168 ASP B O 1
ATOM 3312 N N . ASP B 1 169 ? -3.822 -16.406 -3.334 1 90.56 169 ASP B N 1
ATOM 3313 C CA . ASP B 1 169 ? -2.988 -17.609 -3.383 1 90.56 169 ASP B CA 1
ATOM 3314 C C . ASP B 1 169 ? -3.779 -18.812 -3.9 1 90.56 169 ASP B C 1
ATOM 3316 O O . ASP B 1 169 ? -4.57 -19.406 -3.162 1 90.56 169 ASP B O 1
ATOM 3320 N N . ALA B 1 170 ? -3.51 -19.219 -5.109 1 93.25 170 ALA B N 1
ATOM 3321 C CA . ALA B 1 170 ? -4.227 -20.328 -5.742 1 93.25 170 ALA B CA 1
ATOM 3322 C C . ALA B 1 170 ? -4 -21.625 -4.984 1 93.25 170 ALA B C 1
ATOM 3324 O O . ALA B 1 170 ? -4.887 -22.484 -4.941 1 93.25 170 ALA B O 1
ATOM 3325 N N . VAL B 1 171 ? -2.861 -21.781 -4.438 1 93.75 171 VAL B N 1
ATOM 3326 C CA . VAL B 1 171 ? -2.504 -23.016 -3.752 1 93.75 171 VAL B CA 1
ATOM 3327 C C . VAL B 1 171 ? -3.445 -23.25 -2.57 1 93.75 171 VAL B C 1
ATOM 3329 O O . VAL B 1 171 ? -3.824 -24.391 -2.279 1 93.75 171 VAL B O 1
ATOM 3332 N N . LEU B 1 172 ? -3.787 -22.203 -1.942 1 96.25 172 LEU B N 1
ATOM 3333 C CA . LEU B 1 172 ? -4.688 -22.297 -0.798 1 96.25 172 LEU B CA 1
ATOM 3334 C C . LEU B 1 172 ? -6.059 -22.812 -1.229 1 96.25 172 LEU B C 1
ATOM 3336 O O . LEU B 1 172 ? -6.68 -23.609 -0.526 1 96.25 172 LEU B O 1
ATOM 3340 N N . PHE B 1 173 ? -6.52 -22.391 -2.373 1 97.62 173 PHE B N 1
ATOM 3341 C CA . PHE B 1 173 ? -7.781 -22.875 -2.912 1 97.62 173 PHE B CA 1
ATOM 3342 C C . PHE B 1 173 ? -7.688 -24.359 -3.232 1 97.62 173 PHE B C 1
ATOM 3344 O O . PHE B 1 173 ? -8.625 -25.125 -2.967 1 97.62 173 PHE B O 1
ATOM 3351 N N . SER B 1 174 ? -6.609 -24.688 -3.801 1 97.44 174 SER B N 1
ATOM 3352 C CA . SER B 1 174 ? -6.391 -26.094 -4.098 1 97.44 174 SER B CA 1
ATOM 3353 C C . SER B 1 174 ? -6.402 -26.938 -2.826 1 97.44 174 SER B C 1
ATOM 3355 O O . SER B 1 174 ? -7.086 -27.953 -2.758 1 97.44 174 SER B O 1
ATOM 3357 N N . ASP B 1 175 ? -5.672 -26.484 -1.806 1 97.69 175 ASP B N 1
ATOM 3358 C CA . ASP B 1 175 ? -5.547 -27.234 -0.566 1 97.69 175 ASP B CA 1
ATOM 3359 C C . ASP B 1 175 ? -6.883 -27.312 0.168 1 97.69 175 ASP B C 1
ATOM 3361 O O . ASP B 1 175 ? -7.238 -28.359 0.713 1 97.69 175 ASP B O 1
ATOM 3365 N N . ARG B 1 176 ? -7.582 -26.203 0.152 1 98.5 176 ARG B N 1
ATOM 3366 C CA . ARG B 1 176 ? -8.891 -26.234 0.807 1 98.5 176 ARG B CA 1
ATOM 3367 C C . ARG B 1 176 ? -9.875 -27.109 0.022 1 98.5 176 ARG B C 1
ATOM 3369 O O . ARG B 1 176 ? -10.711 -27.797 0.611 1 98.5 176 ARG B O 1
ATOM 3376 N N . SER B 1 177 ? -9.805 -27.078 -1.289 1 98.69 177 SER B N 1
ATOM 3377 C CA . SER B 1 177 ? -10.609 -27.984 -2.109 1 98.69 177 SER B CA 1
ATOM 3378 C C . SER B 1 177 ? -10.391 -29.438 -1.714 1 98.69 177 SER B C 1
ATOM 3380 O O . SER B 1 177 ? -11.344 -30.203 -1.614 1 98.69 177 SER B O 1
ATOM 3382 N N . LEU B 1 178 ? -9.211 -29.797 -1.52 1 98.06 178 LEU B N 1
ATOM 3383 C CA . LEU B 1 178 ? -8.852 -31.156 -1.125 1 98.06 178 LEU B CA 1
ATOM 3384 C C . LEU B 1 178 ? -9.5 -31.516 0.206 1 98.06 178 LEU B C 1
ATOM 3386 O O . LEU B 1 178 ? -9.953 -32.656 0.389 1 98.06 178 LEU B O 1
ATOM 3390 N N . CYS B 1 179 ? -9.516 -30.594 1.128 1 98.62 179 CYS B N 1
ATOM 3391 C CA . CYS B 1 179 ? -10.18 -30.828 2.402 1 98.62 179 CYS B CA 1
ATOM 3392 C C . CYS B 1 179 ? -11.656 -31.141 2.195 1 98.62 179 CYS B C 1
ATOM 3394 O O . CYS B 1 179 ? -12.18 -32.125 2.748 1 98.62 179 CYS B O 1
ATOM 3396 N N . TRP B 1 180 ? -12.328 -30.344 1.371 1 98.69 180 TRP B N 1
ATOM 3397 C CA . TRP B 1 180 ? -13.75 -30.547 1.091 1 98.69 180 TRP B CA 1
ATOM 3398 C C . TRP B 1 180 ? -13.984 -31.906 0.449 1 98.69 180 TRP B C 1
ATOM 3400 O O . TRP B 1 180 ? -14.945 -32.594 0.785 1 98.69 180 TRP B O 1
ATOM 3410 N N . LEU B 1 181 ? -13.117 -32.219 -0.45 1 98.06 181 LEU B N 1
ATOM 3411 C CA . LEU B 1 181 ? -13.211 -33.5 -1.121 1 98.06 181 LEU B CA 1
ATOM 3412 C C . LEU B 1 181 ? -13.211 -34.656 -0.109 1 98.06 181 LEU B C 1
ATOM 3414 O O . LEU B 1 181 ? -14.07 -35.531 -0.165 1 98.06 181 LEU B O 1
ATOM 3418 N N . ASN B 1 182 ? -12.344 -34.562 0.835 1 98 182 ASN B N 1
ATOM 3419 C CA . ASN B 1 182 ? -12.203 -35.625 1.82 1 98 182 ASN B CA 1
ATOM 3420 C C . ASN B 1 182 ? -13.336 -35.594 2.842 1 98 182 ASN B C 1
ATOM 3422 O O . ASN B 1 182 ? -13.594 -36.594 3.518 1 98 182 ASN B O 1
ATOM 3426 N N . MET B 1 183 ? -13.969 -34.469 2.879 1 98.12 183 MET B N 1
ATOM 3427 C CA . MET B 1 183 ? -15.125 -34.344 3.764 1 98.12 183 MET B CA 1
ATOM 3428 C C . MET B 1 183 ? -16.406 -34.688 3.033 1 98.12 183 MET B C 1
ATOM 3430 O O . MET B 1 183 ? -17.5 -34.625 3.613 1 98.12 183 MET B O 1
ATOM 3434 N N . GLY B 1 184 ? -16.266 -34.969 1.704 1 97.69 184 GLY B N 1
ATOM 3435 C CA . GLY B 1 184 ? -17.422 -35.375 0.916 1 97.69 184 GLY B CA 1
ATOM 3436 C C . GLY B 1 184 ? -18.25 -34.219 0.416 1 97.69 184 GLY B C 1
ATOM 3437 O O . GLY B 1 184 ? -19.391 -34.406 -0.022 1 97.69 184 GLY B O 1
ATOM 3438 N N . ASN B 1 185 ? -17.781 -33.062 0.589 1 98.12 185 ASN B N 1
ATOM 3439 C CA . ASN B 1 185 ? -18.5 -31.875 0.123 1 98.12 185 ASN B CA 1
ATOM 3440 C C . ASN B 1 185 ? -18.062 -31.469 -1.28 1 98.12 185 ASN B C 1
ATOM 3442 O O . ASN B 1 185 ? -17.219 -30.594 -1.44 1 98.12 185 ASN B O 1
ATOM 3446 N N . GLY B 1 186 ? -18.672 -32 -2.297 1 97.94 186 GLY B N 1
ATOM 3447 C CA . GLY B 1 186 ? -18.281 -31.828 -3.688 1 97.94 186 GLY B CA 1
ATOM 3448 C C . GLY B 1 186 ? -18.516 -30.422 -4.203 1 97.94 186 GLY B C 1
ATOM 3449 O O . GLY B 1 186 ? -17.734 -29.906 -4.996 1 97.94 186 GLY B O 1
ATOM 3450 N N . ARG B 1 187 ? -19.594 -29.844 -3.748 1 98.38 187 ARG B N 1
ATOM 3451 C CA . ARG B 1 187 ? -19.953 -28.516 -4.23 1 98.38 187 ARG B CA 1
ATOM 3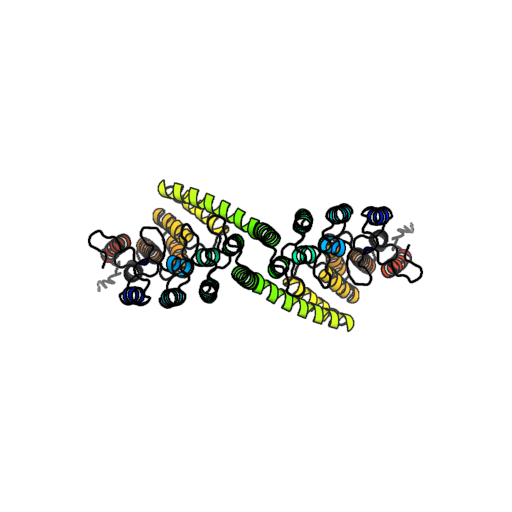452 C C . ARG B 1 187 ? -18.906 -27.484 -3.803 1 98.38 187 ARG B C 1
ATOM 3454 O O . ARG B 1 187 ? -18.406 -26.703 -4.625 1 98.38 187 ARG B O 1
ATOM 3461 N N . LYS B 1 188 ? -18.531 -27.531 -2.506 1 98.56 188 LYS B N 1
ATOM 3462 C CA . LYS B 1 188 ? -17.516 -26.609 -2.018 1 98.56 188 LYS B CA 1
ATOM 3463 C C . LYS B 1 188 ? -16.156 -26.906 -2.648 1 98.56 188 LYS B C 1
ATOM 3465 O O . LYS B 1 188 ? -15.398 -25.984 -2.963 1 98.56 188 LYS B O 1
ATOM 3470 N N . ALA B 1 189 ? -15.898 -28.141 -2.811 1 98.75 189 ALA B N 1
ATOM 3471 C CA . ALA B 1 189 ? -14.641 -28.531 -3.449 1 98.75 189 ALA B CA 1
ATOM 3472 C C . ALA B 1 189 ? -14.547 -27.969 -4.863 1 98.75 189 ALA B C 1
ATOM 3474 O O . ALA B 1 189 ? -13.5 -27.438 -5.262 1 98.75 189 ALA B O 1
ATOM 3475 N N . LEU B 1 190 ? -15.641 -28.031 -5.559 1 98.75 190 LEU B N 1
ATOM 3476 C CA . LEU B 1 190 ? -15.664 -27.562 -6.941 1 98.75 190 LEU B CA 1
ATOM 3477 C C . LEU B 1 190 ? -15.531 -26.047 -7 1 98.75 190 LEU B C 1
ATOM 3479 O O . LEU B 1 190 ? -14.852 -25.516 -7.875 1 98.75 190 LEU B O 1
ATOM 3483 N N . LEU B 1 191 ? -16.219 -25.438 -6.074 1 98.62 191 LEU B N 1
ATOM 3484 C CA . LEU B 1 191 ? -16.109 -23.984 -6.02 1 98.62 191 LEU B CA 1
ATOM 3485 C C . LEU B 1 191 ? -14.672 -23.547 -5.824 1 98.62 191 LEU B C 1
ATOM 3487 O O . LEU B 1 191 ? -14.18 -22.656 -6.535 1 98.62 191 LEU B O 1
ATOM 3491 N N . ASP B 1 192 ? -13.984 -24.141 -4.895 1 98.56 192 ASP B N 1
ATOM 3492 C CA . ASP B 1 192 ? -12.578 -23.828 -4.641 1 98.56 192 ASP B CA 1
ATOM 3493 C C . ASP B 1 192 ? -11.711 -24.188 -5.848 1 98.56 192 ASP B C 1
ATOM 3495 O O . ASP B 1 192 ? -10.82 -23.422 -6.223 1 98.56 192 ASP B O 1
ATOM 3499 N N . ALA B 1 193 ? -11.953 -25.266 -6.414 1 98.56 193 ALA B N 1
ATOM 3500 C CA . ALA B 1 193 ? -11.18 -25.719 -7.566 1 98.56 193 ALA B CA 1
ATOM 3501 C C . ALA B 1 193 ? -11.352 -24.766 -8.742 1 98.56 193 ALA B C 1
ATOM 3503 O O . ALA B 1 193 ? -10.383 -24.469 -9.453 1 98.56 193 ALA B O 1
ATOM 3504 N N . ASN B 1 194 ? -12.586 -24.281 -8.93 1 98.44 194 ASN B N 1
ATOM 3505 C CA . ASN B 1 194 ? -12.844 -23.328 -10 1 98.44 194 ASN B CA 1
ATOM 3506 C C . ASN B 1 194 ? -12.078 -22.031 -9.781 1 98.44 194 ASN B C 1
ATOM 3508 O O . ASN B 1 194 ? -11.523 -21.469 -10.727 1 98.44 194 ASN B O 1
ATOM 3512 N N . LYS B 1 195 ? -12.086 -21.609 -8.57 1 97.56 195 LYS B N 1
ATOM 3513 C CA . LYS B 1 195 ? -11.328 -20.406 -8.258 1 97.56 195 LYS B CA 1
ATOM 3514 C C . LYS B 1 195 ? -9.836 -20.625 -8.492 1 97.56 195 LYS B C 1
ATOM 3516 O O . LYS B 1 195 ? -9.156 -19.75 -9.047 1 97.56 195 LYS B O 1
ATOM 3521 N N . CYS B 1 196 ? -9.359 -21.719 -8.07 1 96.06 196 CYS B N 1
ATOM 3522 C CA . CYS B 1 196 ? -7.965 -22.078 -8.281 1 96.06 196 CYS B CA 1
ATOM 3523 C C . CYS B 1 196 ? -7.613 -22.062 -9.766 1 96.06 196 CYS B C 1
ATOM 3525 O O . CYS B 1 196 ? -6.605 -21.469 -10.156 1 96.06 196 CYS B O 1
ATOM 3527 N N . ARG B 1 197 ? -8.445 -22.594 -10.617 1 95.69 197 ARG B N 1
ATOM 3528 C CA . ARG B 1 197 ? -8.219 -22.672 -12.055 1 95.69 197 ARG B CA 1
ATOM 3529 C C . ARG B 1 197 ? -8.281 -21.297 -12.703 1 95.69 197 ARG B C 1
ATOM 3531 O O . ARG B 1 197 ? -7.535 -21.016 -13.641 1 95.69 197 ARG B O 1
ATOM 3538 N N . LYS B 1 198 ? -9.172 -20.578 -12.258 1 94.75 198 LYS B N 1
ATOM 3539 C CA . LYS B 1 198 ? -9.273 -19.203 -12.773 1 94.75 198 LYS B CA 1
ATOM 3540 C C . LYS B 1 198 ? -7.996 -18.422 -12.508 1 94.75 198 LYS B C 1
ATOM 3542 O O . LYS B 1 198 ? -7.547 -17.641 -13.352 1 94.75 198 LYS B O 1
ATOM 3547 N N . MET B 1 199 ? -7.43 -18.672 -11.383 1 90.44 199 MET B N 1
ATOM 3548 C CA . MET B 1 199 ? -6.215 -17.969 -10.977 1 90.44 199 MET B CA 1
ATOM 3549 C C . MET B 1 199 ? -5 -18.5 -11.734 1 90.44 199 MET B C 1
ATOM 3551 O O . MET B 1 199 ? -4.109 -17.734 -12.109 1 90.44 199 MET B O 1
ATOM 3555 N N . ARG B 1 200 ? -5.027 -19.75 -11.938 1 88.62 200 ARG B N 1
ATOM 3556 C CA . ARG B 1 200 ? -3.949 -20.406 -12.672 1 88.62 200 ARG B CA 1
ATOM 3557 C C . ARG B 1 200 ? -4.508 -21.359 -13.727 1 88.62 200 ARG B C 1
ATOM 3559 O O . ARG B 1 200 ? -4.582 -22.562 -13.5 1 88.62 200 ARG B O 1
ATOM 3566 N N . PRO B 1 201 ? -4.73 -20.859 -14.883 1 88.69 201 PRO B N 1
ATOM 3567 C CA . PRO B 1 201 ? -5.426 -21.656 -15.891 1 88.69 201 PRO B CA 1
ATOM 3568 C C . PRO B 1 201 ? -4.559 -22.781 -16.453 1 88.69 201 PRO B C 1
ATOM 3570 O O . PRO B 1 201 ? -5.082 -23.781 -16.969 1 88.69 201 PRO B O 1
ATOM 3573 N N . HIS B 1 202 ? -3.322 -22.719 -16.312 1 83.69 202 HIS B N 1
ATOM 3574 C CA . HIS B 1 202 ? -2.443 -23.719 -16.906 1 83.69 202 HIS B CA 1
ATOM 3575 C C . HIS B 1 202 ? -1.738 -24.531 -15.82 1 83.69 202 HIS B C 1
ATOM 3577 O O . HIS B 1 202 ? -0.595 -24.953 -16 1 83.69 202 HIS B O 1
ATOM 3583 N N . TRP B 1 203 ? -2.346 -24.641 -14.656 1 87.69 203 TRP B N 1
ATOM 3584 C CA . TRP B 1 203 ? -1.85 -25.453 -13.562 1 87.69 203 TRP B CA 1
ATOM 3585 C C . TRP B 1 203 ? -2.553 -26.812 -13.531 1 87.69 203 TRP B C 1
ATOM 3587 O O . TRP B 1 203 ? -3.74 -26.891 -13.203 1 87.69 203 TRP B O 1
ATOM 3597 N N . PRO B 1 204 ? -1.802 -27.844 -13.859 1 91.06 204 PRO B N 1
ATOM 3598 C CA . PRO B 1 204 ? -2.441 -29.156 -13.938 1 91.06 204 PRO B CA 1
ATOM 3599 C C . PRO B 1 204 ? -3.158 -29.547 -12.641 1 91.06 204 PRO B C 1
ATOM 3601 O O . PRO B 1 204 ? -4.207 -30.188 -12.68 1 91.06 204 PRO B O 1
ATOM 3604 N N . LYS B 1 205 ? -2.654 -29.156 -11.539 1 92.62 205 LYS B N 1
ATOM 3605 C CA . LYS B 1 205 ? -3.27 -29.516 -10.258 1 92.62 205 LYS B CA 1
ATOM 3606 C C . LYS B 1 205 ? -4.648 -28.875 -10.117 1 92.62 205 LYS B C 1
ATOM 3608 O O . LYS B 1 205 ? -5.539 -29.438 -9.477 1 92.62 205 LYS B O 1
ATOM 3613 N N . ALA B 1 206 ? -4.773 -27.688 -10.68 1 95.44 206 ALA B N 1
ATOM 3614 C CA . ALA B 1 206 ? -6.082 -27.047 -10.672 1 95.44 206 ALA B CA 1
ATOM 3615 C C . ALA B 1 206 ? -7.105 -27.875 -11.438 1 95.44 206 ALA B C 1
ATOM 3617 O O . ALA B 1 206 ? -8.25 -28.016 -11.008 1 95.44 206 ALA B O 1
ATOM 3618 N N . CYS B 1 207 ? -6.684 -28.469 -12.523 1 96.69 207 CYS B N 1
ATOM 3619 C CA . CYS B 1 207 ? -7.535 -29.344 -13.305 1 96.69 207 CYS B CA 1
ATOM 3620 C C . CYS B 1 207 ? -7.879 -30.609 -12.523 1 96.69 207 CYS B C 1
ATOM 3622 O O . CYS B 1 207 ? -9.023 -31.062 -12.547 1 96.69 207 CYS B O 1
ATOM 3624 N N . GLN B 1 208 ? -6.855 -31.062 -11.906 1 97.56 208 GLN B N 1
ATOM 3625 C CA . GLN B 1 208 ? -7.055 -32.25 -11.086 1 97.56 208 GLN B CA 1
ATOM 3626 C C . GLN B 1 208 ? -8.109 -32.031 -10.016 1 97.56 208 GLN B C 1
ATOM 3628 O O . GLN B 1 208 ? -8.992 -32.875 -9.805 1 97.56 208 GLN B O 1
ATOM 3633 N N . ARG B 1 209 ? -8.047 -30.906 -9.336 1 98.12 209 ARG B N 1
ATOM 3634 C CA . ARG B 1 209 ? -9 -30.578 -8.281 1 98.12 209 ARG B CA 1
ATOM 3635 C C . ARG B 1 209 ? -10.406 -30.438 -8.836 1 98.12 209 ARG B C 1
ATOM 3637 O O . ARG B 1 209 ? -11.375 -30.891 -8.203 1 98.12 209 ARG B O 1
ATOM 3644 N N . GLN B 1 210 ? -10.508 -29.812 -9.984 1 98.38 210 GLN B N 1
ATOM 3645 C CA . GLN B 1 210 ? -11.805 -29.734 -10.641 1 98.38 210 GLN B CA 1
ATOM 3646 C C . GLN B 1 210 ? -12.375 -31.125 -10.922 1 98.38 210 GLN B C 1
ATOM 3648 O O . GLN B 1 210 ? -13.531 -31.406 -10.594 1 98.38 210 GLN B O 1
ATOM 3653 N N . GLY B 1 211 ? -11.57 -31.953 -11.555 1 98.44 211 GLY B N 1
ATOM 3654 C CA . GLY B 1 211 ? -12.008 -33.281 -11.898 1 98.44 211 GLY B CA 1
ATOM 3655 C C . GLY B 1 211 ? -12.43 -34.094 -10.695 1 98.44 211 GLY B C 1
ATOM 3656 O O . GLY B 1 211 ? -13.469 -34.781 -10.719 1 98.44 211 GLY B O 1
ATOM 3657 N N . GLU B 1 212 ? -11.656 -34.031 -9.68 1 97.94 212 GLU B N 1
ATOM 3658 C CA . GLU B 1 212 ? -11.953 -34.781 -8.469 1 97.94 212 GLU B CA 1
ATOM 3659 C C . GLU B 1 212 ? -13.242 -34.312 -7.816 1 97.94 212 GLU B C 1
ATOM 3661 O O . GLU B 1 212 ? -14.039 -35.125 -7.328 1 97.94 212 GLU B O 1
ATOM 3666 N N . ALA B 1 213 ? -13.422 -33.031 -7.789 1 98.62 213 ALA B N 1
ATOM 3667 C CA . ALA B 1 213 ? -14.656 -32.469 -7.234 1 98.62 213 ALA B CA 1
ATOM 3668 C C . ALA B 1 213 ? -15.867 -32.938 -8.039 1 98.62 213 ALA B C 1
ATOM 3670 O O . ALA B 1 213 ? -16.891 -33.312 -7.461 1 98.62 213 ALA B O 1
ATOM 3671 N N . LEU B 1 214 ? -15.758 -32.969 -9.32 1 98.25 214 LEU B N 1
ATOM 3672 C CA . LEU B 1 214 ? -16.844 -33.375 -10.203 1 98.25 214 LEU B CA 1
ATOM 3673 C C . LEU B 1 214 ? -17.141 -34.844 -10.039 1 98.25 214 LEU B C 1
ATOM 3675 O O . LEU B 1 214 ? -18.297 -35.281 -10.109 1 98.25 214 LEU B O 1
ATOM 3679 N N . MET B 1 215 ? -16.109 -35.625 -9.828 1 97.19 215 MET B N 1
ATOM 3680 C CA . MET B 1 215 ? -16.312 -37.031 -9.555 1 97.19 215 MET B CA 1
ATOM 3681 C C . MET B 1 215 ? -17.109 -37.25 -8.281 1 97.19 215 MET B C 1
ATOM 3683 O O . MET B 1 215 ? -18 -38.094 -8.227 1 97.19 215 MET B O 1
ATOM 3687 N N . LEU B 1 216 ? -16.766 -36.469 -7.301 1 96.69 216 LEU B N 1
ATOM 3688 C CA . LEU B 1 216 ? -17.5 -36.562 -6.043 1 96.69 216 LEU B CA 1
ATOM 3689 C C . LEU B 1 216 ? -18.953 -36.188 -6.25 1 96.69 216 LEU B C 1
ATOM 3691 O O . LEU B 1 216 ? -19.844 -36.719 -5.562 1 96.69 216 LEU B O 1
ATOM 3695 N N . LEU B 1 217 ? -19.219 -35.344 -7.293 1 97.44 217 LEU B N 1
ATOM 3696 C CA . LEU B 1 217 ? -20.578 -34.906 -7.621 1 97.44 217 LEU B CA 1
ATOM 3697 C C . LEU B 1 217 ? -21.219 -35.844 -8.641 1 97.44 217 LEU B C 1
ATOM 3699 O O . LEU B 1 217 ? -22.297 -35.594 -9.141 1 97.44 217 LEU B O 1
ATOM 3703 N N . LYS B 1 218 ? -20.484 -36.875 -9.094 1 95.94 218 LYS B N 1
ATOM 3704 C CA . LYS B 1 218 ? -20.922 -37.938 -10 1 95.94 218 LYS B CA 1
ATOM 3705 C C . LYS B 1 218 ? -21.125 -37.375 -11.414 1 95.94 218 LYS B C 1
ATOM 3707 O O . LYS B 1 218 ? -21.953 -37.906 -12.164 1 95.94 218 LYS B O 1
ATOM 3712 N N . ASP B 1 219 ? -20.625 -36.281 -11.602 1 96.56 219 ASP B N 1
ATOM 3713 C CA . ASP B 1 219 ? -20.547 -35.781 -12.969 1 96.56 219 ASP B CA 1
ATOM 3714 C C . ASP B 1 219 ? -19.281 -36.25 -13.664 1 96.56 219 ASP B C 1
ATOM 3716 O O . ASP B 1 219 ? -18.344 -35.5 -13.891 1 96.56 219 ASP B O 1
ATOM 3720 N N . TYR B 1 220 ? -19.281 -37.469 -14.102 1 96.19 220 TYR B N 1
ATOM 3721 C CA . TYR B 1 220 ? -18.078 -38.156 -14.578 1 96.19 220 TYR B CA 1
ATOM 3722 C C . TYR B 1 220 ? -17.672 -37.656 -15.961 1 96.19 220 TYR B C 1
ATOM 3724 O O . TYR B 1 220 ? -16.484 -37.625 -16.297 1 96.19 220 TYR B O 1
ATOM 3732 N N . GLU B 1 221 ? -18.688 -37.25 -16.641 1 95.38 221 GLU B N 1
ATOM 3733 C CA . GLU B 1 221 ? -18.375 -36.719 -17.969 1 95.38 221 GLU B CA 1
ATOM 3734 C C . GLU B 1 221 ? -17.531 -35.438 -17.891 1 95.38 221 GLU B C 1
ATOM 3736 O O . GLU B 1 221 ? -16.453 -35.375 -18.469 1 95.38 221 GLU B O 1
ATOM 3741 N N . ASP B 1 222 ? -18.062 -34.531 -17.141 1 97.31 222 ASP B N 1
ATOM 3742 C CA . ASP B 1 222 ? -17.312 -33.281 -16.984 1 97.31 222 ASP B CA 1
ATOM 3743 C C . ASP B 1 222 ? -16 -33.531 -16.25 1 97.31 222 ASP B C 1
ATOM 3745 O O . ASP B 1 222 ? -15 -32.844 -16.516 1 97.31 222 ASP B O 1
ATOM 3749 N N . ALA B 1 223 ? -15.969 -34.406 -15.336 1 98 223 ALA B N 1
ATOM 3750 C CA . ALA B 1 223 ? -14.734 -34.75 -14.633 1 98 223 ALA B CA 1
ATOM 3751 C C . ALA B 1 223 ? -13.656 -35.219 -15.609 1 98 223 ALA B C 1
ATOM 3753 O O . ALA B 1 223 ? -12.516 -34.75 -15.547 1 98 223 ALA B O 1
ATOM 3754 N N . SER B 1 224 ? -14.086 -36.125 -16.484 1 97.25 224 SER B N 1
ATOM 3755 C CA . SER B 1 224 ? -13.156 -36.656 -17.469 1 97.25 224 SER B CA 1
ATOM 3756 C C . SER B 1 224 ? -12.578 -35.531 -18.359 1 97.25 224 SER B C 1
ATOM 3758 O O . SER B 1 224 ? -11.391 -35.531 -18.656 1 97.25 224 SER B O 1
ATOM 3760 N N . GLU B 1 225 ? -13.438 -34.625 -18.688 1 97.62 225 GLU B N 1
ATOM 3761 C CA . GLU B 1 225 ? -13 -33.5 -19.516 1 97.62 225 GLU B CA 1
ATOM 3762 C C . GLU B 1 225 ? -11.953 -32.656 -18.812 1 97.62 225 GLU B C 1
ATOM 3764 O O . GLU B 1 225 ? -10.945 -32.25 -19.406 1 97.62 225 GLU B O 1
ATOM 3769 N N . ARG B 1 226 ? -12.148 -32.344 -17.547 1 98.06 226 ARG B N 1
ATOM 3770 C CA . ARG B 1 226 ? -11.203 -31.547 -16.781 1 98.06 226 ARG B CA 1
ATOM 3771 C C . ARG B 1 226 ? -9.883 -32.281 -16.578 1 98.06 226 ARG B C 1
ATOM 3773 O O . ARG B 1 226 ? -8.812 -31.672 -16.656 1 98.06 226 ARG B O 1
ATOM 3780 N N . LEU B 1 227 ? -9.984 -33.531 -16.312 1 97.81 227 LEU B N 1
ATOM 3781 C CA . LEU B 1 227 ? -8.789 -34.312 -16.094 1 97.81 227 LEU B CA 1
ATOM 3782 C C . LEU B 1 227 ? -7.984 -34.469 -17.391 1 97.81 227 LEU B C 1
ATOM 3784 O O . LEU B 1 227 ? -6.75 -34.406 -17.359 1 97.81 227 LEU B O 1
ATOM 3788 N N . LEU B 1 228 ? -8.711 -34.562 -18.438 1 96.94 228 LEU B N 1
ATOM 3789 C CA . LEU B 1 228 ? -8.031 -34.562 -19.734 1 96.94 228 LEU B CA 1
ATOM 3790 C C . LEU B 1 228 ? -7.312 -33.219 -19.969 1 96.94 228 LEU B C 1
ATOM 3792 O O . LEU B 1 228 ? -6.203 -33.219 -20.516 1 96.94 228 LEU B O 1
ATOM 3796 N N . ASP B 1 229 ? -7.973 -32.156 -19.641 1 95.44 229 ASP B N 1
ATOM 3797 C CA . ASP B 1 229 ? -7.316 -30.844 -19.703 1 95.44 229 ASP B CA 1
ATOM 3798 C C . ASP B 1 229 ? -6.004 -30.844 -18.938 1 95.44 229 ASP B C 1
ATOM 3800 O O . ASP B 1 229 ? -5 -30.297 -19.391 1 95.44 229 ASP B O 1
ATOM 3804 N N . GLY B 1 230 ? -5.973 -31.422 -17.75 1 94.06 230 GLY B N 1
ATOM 3805 C CA . GLY B 1 230 ? -4.773 -31.516 -16.922 1 94.06 230 GLY B CA 1
ATOM 3806 C C . GLY B 1 230 ? -3.662 -32.312 -17.578 1 94.06 230 GLY B C 1
ATOM 3807 O O . GLY B 1 230 ? -2.496 -31.922 -17.531 1 94.06 230 GLY B O 1
ATOM 3808 N N . LEU B 1 231 ? -4.051 -33.344 -18.234 1 92.38 231 LEU B N 1
ATOM 3809 C CA . LEU B 1 231 ? -3.066 -34.219 -18.875 1 92.38 231 LEU B CA 1
ATOM 3810 C C . LEU B 1 231 ? -2.498 -33.562 -20.125 1 92.38 231 LEU B C 1
ATOM 3812 O O . LEU B 1 231 ? -1.365 -33.875 -20.531 1 92.38 231 LEU B O 1
ATOM 3816 N N . LYS B 1 232 ? -3.264 -32.688 -20.734 1 90.19 232 LYS B N 1
ATOM 3817 C CA . LYS B 1 232 ? -2.723 -31.891 -21.828 1 90.19 232 LYS B CA 1
ATOM 3818 C C . LYS B 1 232 ? -1.6 -30.984 -21.359 1 90.19 232 LYS B C 1
ATOM 3820 O O . LYS B 1 232 ? -0.626 -30.75 -22.078 1 90.19 232 LYS B O 1
ATOM 3825 N N . LEU B 1 233 ? -1.808 -30.516 -20.188 1 85.19 233 LEU B N 1
ATOM 3826 C CA . LEU B 1 233 ? -0.825 -29.609 -19.609 1 85.19 233 LEU B CA 1
ATOM 3827 C C . LEU B 1 233 ? 0.38 -30.375 -19.078 1 85.19 233 LEU B C 1
ATOM 3829 O O . LEU B 1 233 ? 1.508 -29.875 -19.125 1 85.19 233 LEU B O 1
ATOM 3833 N N . ASP B 1 234 ? 0.165 -31.547 -18.547 1 85.31 234 ASP B N 1
ATOM 3834 C CA . ASP B 1 234 ? 1.218 -32.406 -18.031 1 85.31 234 ASP B CA 1
ATOM 3835 C C . ASP B 1 234 ? 0.916 -33.875 -18.344 1 85.31 234 ASP B C 1
ATOM 3837 O O . ASP B 1 234 ? 0.377 -34.594 -17.5 1 85.31 234 ASP B O 1
ATOM 3841 N N . PRO B 1 235 ? 1.416 -34.312 -19.406 1 86.69 235 PRO B N 1
ATOM 3842 C CA . PRO B 1 235 ? 1.036 -35.625 -19.891 1 86.69 235 PRO B CA 1
ATOM 3843 C C . PRO B 1 235 ? 1.606 -36.781 -19.047 1 86.69 235 PRO B C 1
ATOM 3845 O O . PRO B 1 235 ? 1.146 -37.906 -19.141 1 86.69 235 PRO B O 1
ATOM 3848 N N . VAL B 1 236 ? 2.607 -36.469 -18.234 1 84.62 236 VAL B N 1
ATOM 3849 C CA . VAL B 1 236 ? 3.258 -37.562 -17.5 1 84.62 236 VAL B CA 1
ATOM 3850 C C . VAL B 1 236 ? 2.793 -37.562 -16.047 1 84.62 236 VAL B C 1
ATOM 3852 O O . VAL B 1 236 ? 3.361 -38.281 -15.211 1 84.62 236 VAL B O 1
ATOM 3855 N N . ASP B 1 237 ? 1.817 -36.781 -15.797 1 87.94 237 ASP B N 1
ATOM 3856 C CA . ASP B 1 237 ? 1.318 -36.75 -14.422 1 87.94 237 ASP B CA 1
ATOM 3857 C C . ASP B 1 237 ? 0.489 -37.969 -14.094 1 87.94 237 ASP B C 1
ATOM 3859 O O . ASP B 1 237 ? -0.659 -38.094 -14.531 1 87.94 237 ASP B O 1
ATOM 3863 N N . SER B 1 238 ? 0.994 -38.812 -13.258 1 93 238 SER B N 1
ATOM 3864 C CA . SER B 1 238 ? 0.366 -40.125 -12.984 1 93 238 SER B CA 1
ATOM 3865 C C . SER B 1 238 ? -0.88 -39.938 -12.117 1 93 238 SER B C 1
ATOM 3867 O O . SER B 1 238 ? -1.834 -40.719 -12.242 1 93 238 SER B O 1
ATOM 3869 N N . ASP B 1 239 ? -0.85 -39.031 -11.234 1 92.56 239 ASP B N 1
ATOM 3870 C CA . ASP B 1 239 ? -2.008 -38.781 -10.375 1 92.56 239 ASP B CA 1
ATOM 3871 C C . ASP B 1 239 ? -3.238 -38.406 -11.195 1 92.56 239 ASP B C 1
ATOM 3873 O O . ASP B 1 239 ? -4.336 -38.906 -10.945 1 92.56 239 ASP B O 1
ATOM 3877 N N . ILE B 1 240 ? -3.049 -37.562 -12.156 1 95.62 240 ILE B N 1
ATOM 3878 C CA . ILE B 1 240 ? -4.152 -37.125 -13 1 95.62 240 ILE B CA 1
ATOM 3879 C C . ILE B 1 240 ? -4.613 -38.281 -13.883 1 95.62 240 ILE B C 1
ATOM 3881 O O . ILE B 1 240 ? -5.816 -38.5 -14.094 1 95.62 240 ILE B O 1
ATOM 3885 N N . GLU B 1 241 ? -3.678 -38.969 -14.336 1 95.25 241 GLU B N 1
ATOM 3886 C CA . GLU B 1 241 ? -4.012 -40.156 -15.148 1 95.25 241 GLU B CA 1
ATOM 3887 C C . GLU B 1 241 ? -4.871 -41.125 -14.367 1 95.25 241 GLU B C 1
ATOM 3889 O O . GLU B 1 241 ? -5.852 -41.656 -14.898 1 95.25 241 GLU B O 1
ATOM 3894 N N . ASP B 1 242 ? -4.473 -41.406 -13.195 1 95.69 242 ASP B N 1
ATOM 3895 C CA . ASP B 1 242 ? -5.215 -42.344 -12.344 1 95.69 242 ASP B CA 1
ATOM 3896 C C . ASP B 1 242 ? -6.641 -41.844 -12.102 1 95.69 242 ASP B C 1
ATOM 3898 O O . ASP B 1 242 ? -7.594 -42.625 -12.164 1 95.69 242 ASP B O 1
ATOM 3902 N N . ALA B 1 243 ? -6.734 -40.625 -11.82 1 95.25 243 ALA B N 1
ATOM 3903 C CA . ALA B 1 243 ? -8.055 -40.031 -11.594 1 95.25 243 ALA B CA 1
ATOM 3904 C C . ALA B 1 243 ? -8.922 -40.156 -12.844 1 95.25 243 ALA B C 1
ATOM 3906 O O . ALA B 1 243 ? -10.125 -40.438 -12.742 1 95.25 243 ALA B O 1
ATOM 3907 N N . LEU B 1 244 ? -8.336 -39.938 -13.977 1 96.19 244 LEU B N 1
ATOM 3908 C CA . LEU B 1 244 ? -9.062 -40.031 -15.242 1 96.19 244 LEU B CA 1
ATOM 3909 C C . LEU B 1 244 ? -9.562 -41.469 -15.453 1 96.19 244 LEU B C 1
ATOM 3911 O O . LEU B 1 244 ? -10.711 -41.656 -15.867 1 96.19 244 LEU B O 1
ATOM 3915 N N . ARG B 1 245 ? -8.75 -42.375 -15.188 1 94.94 245 ARG B N 1
ATOM 3916 C CA . ARG B 1 245 ? -9.141 -43.781 -15.328 1 94.94 245 ARG B CA 1
ATOM 3917 C C . ARG B 1 245 ? -10.352 -44.094 -14.461 1 94.94 245 ARG B C 1
ATOM 3919 O O . ARG B 1 245 ? -11.266 -44.781 -14.906 1 94.94 245 ARG B O 1
ATOM 3926 N N . LEU B 1 246 ? -10.312 -43.594 -13.281 1 93.88 246 LEU B N 1
ATOM 3927 C CA . LEU B 1 246 ? -11.43 -43.812 -12.367 1 93.88 246 LEU B CA 1
ATOM 3928 C C . LEU B 1 246 ? -12.695 -43.156 -12.891 1 93.88 246 LEU B C 1
ATOM 3930 O O . LEU B 1 246 ? -13.789 -43.719 -12.781 1 93.88 246 LEU B O 1
ATOM 3934 N N . ALA B 1 247 ? -12.586 -42.031 -13.445 1 93.88 247 ALA B N 1
ATOM 3935 C CA . ALA B 1 247 ? -13.734 -41.281 -13.945 1 93.88 247 ALA B CA 1
ATOM 3936 C C . ALA B 1 247 ? -14.367 -42 -15.141 1 93.88 247 ALA B C 1
ATOM 3938 O O . ALA B 1 247 ? -15.594 -42.062 -15.258 1 93.88 247 ALA B O 1
ATOM 3939 N N . ILE B 1 248 ? -13.625 -42.594 -15.969 1 92.44 248 ILE B N 1
ATOM 3940 C CA . ILE B 1 248 ? -14.094 -43.219 -17.203 1 92.44 248 ILE B CA 1
ATOM 3941 C C . ILE B 1 248 ? -14.781 -44.531 -16.906 1 92.44 248 ILE B C 1
ATOM 3943 O O . ILE B 1 248 ? -15.742 -44.906 -17.578 1 92.44 248 ILE B O 1
ATOM 3947 N N . HIS B 1 249 ? -14.359 -45.219 -15.883 1 89.06 249 HIS B N 1
ATOM 3948 C CA . HIS B 1 249 ? -14.883 -46.531 -15.586 1 89.06 249 HIS B CA 1
ATOM 3949 C C . HIS B 1 249 ? -16.156 -46.469 -14.758 1 89.06 249 HIS B C 1
ATOM 3951 O O . HIS B 1 249 ? -16.781 -47.469 -14.469 1 89.06 249 HIS B O 1
ATOM 3957 N N . GLN B 1 250 ? -16.484 -45.312 -14.375 1 83.31 250 GLN B N 1
ATOM 3958 C CA . GLN B 1 250 ? -17.719 -45.156 -13.617 1 83.31 250 GLN B CA 1
ATOM 3959 C C . GLN B 1 250 ? -18.938 -45.031 -14.547 1 83.31 250 GLN B C 1
ATOM 3961 O O . GLN B 1 250 ? -18.828 -44.438 -15.617 1 83.31 250 GLN B O 1
ATOM 3966 N N . PRO B 1 251 ? -19.984 -45.969 -14.391 1 65.25 251 PRO B N 1
ATOM 3967 C CA . PRO B 1 251 ? -21.172 -45.969 -15.242 1 65.25 251 PRO B CA 1
ATOM 3968 C C . PRO B 1 251 ? -21.859 -44.594 -15.289 1 65.25 251 PRO B C 1
ATOM 3970 O O . PRO B 1 251 ? -21.859 -43.875 -14.289 1 65.25 251 PRO B O 1
ATOM 3973 N N . THR B 1 252 ? -21.844 -43.938 -16.328 1 56.81 252 THR B N 1
ATOM 3974 C CA . THR B 1 252 ? -22.672 -42.75 -16.5 1 56.81 252 THR B CA 1
ATOM 3975 C C . THR B 1 252 ? -24.109 -43.031 -16.078 1 56.81 252 THR B C 1
ATOM 3977 O O . THR B 1 252 ? -24.672 -44.062 -16.406 1 56.81 252 THR B O 1
ATOM 3980 N N . LEU B 1 253 ? -24.594 -42.688 -14.961 1 48.69 253 LEU B N 1
ATOM 3981 C CA . LEU B 1 253 ? -26.031 -42.844 -14.711 1 48.69 253 LEU B CA 1
ATOM 3982 C C . LEU B 1 253 ? -26.844 -42.438 -15.93 1 48.69 253 LEU B C 1
ATOM 3984 O O . LEU B 1 253 ? -27.016 -41.25 -16.203 1 48.69 253 LEU B O 1
ATOM 3988 N N . THR B 1 254 ? -26.609 -43.031 -17.031 1 43.78 254 THR B N 1
ATOM 3989 C CA . THR B 1 254 ? -27.609 -42.844 -18.078 1 43.78 254 THR B CA 1
ATOM 3990 C C . THR B 1 254 ? -29 -43.281 -17.594 1 43.78 254 THR B C 1
ATOM 3992 O O . THR B 1 254 ? -29.156 -44.375 -17.062 1 43.78 254 THR B O 1
ATOM 3995 N N . TYR B 1 255 ? -29.875 -42.344 -17.062 1 39.53 255 TYR B N 1
ATOM 3996 C CA . TYR B 1 255 ? -31.312 -42.562 -16.984 1 39.53 255 TYR B CA 1
ATOM 3997 C C . TYR B 1 255 ? -31.828 -43.281 -18.25 1 39.53 255 TYR B C 1
ATOM 3999 O O . TYR B 1 255 ? -31.719 -42.719 -19.344 1 39.53 255 TYR B O 1
ATOM 4007 N N . SER B 1 256 ? -31.531 -44.5 -18.484 1 37.31 256 SER B N 1
ATOM 4008 C CA . SER B 1 256 ? -32.344 -45.281 -19.438 1 37.31 256 SER B CA 1
ATOM 4009 C C . SER B 1 256 ? -33.812 -45.188 -19.094 1 37.31 256 SER B C 1
ATOM 4011 O O . SER B 1 256 ? -34.219 -45.625 -18.016 1 37.31 256 SER B O 1
ATOM 4013 N N . ASN B 1 257 ? -34.656 -44.188 -19.562 1 37.66 257 ASN B N 1
ATOM 4014 C CA . ASN B 1 257 ? -36.094 -44.125 -19.703 1 37.66 257 ASN B CA 1
ATOM 4015 C C . ASN B 1 257 ? -36.656 -45.406 -20.344 1 37.66 257 ASN B C 1
ATOM 4017 O O . ASN B 1 257 ? -36.656 -45.531 -21.578 1 37.66 257 ASN B O 1
ATOM 4021 N N . SER B 1 258 ? -36.344 -46.594 -19.969 1 33.16 258 SER B N 1
ATOM 4022 C CA . SER B 1 258 ? -37.188 -47.688 -20.391 1 33.16 258 SER B CA 1
ATOM 4023 C C . SER B 1 258 ? -38.656 -47.5 -19.938 1 33.16 258 SER B C 1
ATOM 4025 O O . SER B 1 258 ? -38.938 -47.5 -18.734 1 33.16 258 SER B O 1
ATOM 4027 N N . VAL B 1 259 ? -39.469 -46.625 -20.719 1 36.22 259 VAL B N 1
ATOM 4028 C CA . VAL B 1 259 ? -40.906 -46.625 -20.828 1 36.22 259 VAL B CA 1
ATOM 4029 C C . VAL B 1 259 ? -41.406 -48.062 -20.984 1 36.22 259 VAL B C 1
ATOM 4031 O O . VAL B 1 259 ? -41.125 -48.719 -22 1 36.22 259 VAL B O 1
ATOM 4034 N N . ILE B 1 260 ? -41.469 -48.875 -20 1 31.86 260 ILE B N 1
ATOM 4035 C CA . ILE B 1 260 ? -42.375 -50 -19.922 1 31.86 260 ILE B CA 1
ATOM 4036 C C . ILE B 1 260 ? -43.812 -49.562 -20.188 1 31.86 260 ILE B C 1
ATOM 4038 O O . ILE B 1 260 ? -44.344 -48.719 -19.453 1 31.86 260 ILE B O 1
ATOM 4042 N N . CYS B 1 261 ? -44.281 -49.531 -21.5 1 32.88 261 CYS B N 1
ATOM 4043 C CA . CYS B 1 261 ? -45.656 -49.469 -21.953 1 32.88 261 CYS B CA 1
ATOM 4044 C C . CYS B 1 261 ? -46.531 -50.469 -21.234 1 32.88 261 CYS B C 1
ATOM 4046 O O . CYS B 1 261 ? -46.188 -51.656 -21.203 1 32.88 261 CYS B O 1
ATOM 4048 N N . PRO B 1 262 ? -47.375 -49.969 -20.359 1 27.89 262 PRO B N 1
ATOM 4049 C CA . PRO B 1 262 ? -48.531 -50.875 -20.172 1 27.89 262 PRO B CA 1
ATOM 4050 C C . PRO B 1 262 ? -49.375 -51.031 -21.438 1 27.89 262 PRO B C 1
ATOM 4052 O O . PRO B 1 262 ? -49.375 -50.156 -22.297 1 27.89 262 PRO B O 1
#

Solvent-accessible surface area (backbone atoms only — not comparable to full-atom values): 27121 Å² total; per-residue (Å²): 130,54,45,95,84,66,42,56,61,80,59,62,82,76,38,74,47,65,61,55,57,49,50,43,45,73,69,62,50,51,62,68,51,55,44,98,85,48,45,32,56,56,38,53,27,23,54,71,41,38,48,68,52,43,52,50,45,46,74,72,62,31,70,64,64,53,74,38,100,70,27,28,24,53,25,32,4,25,45,60,57,24,49,70,34,34,51,54,41,49,74,66,65,32,66,69,74,49,68,42,96,80,37,32,26,53,55,31,7,51,74,52,67,26,65,69,42,34,51,52,48,50,50,62,71,44,43,66,59,41,55,41,49,53,53,26,50,51,29,41,52,52,14,52,53,27,45,74,70,66,37,32,71,60,14,32,52,28,32,52,56,21,35,74,66,46,72,82,48,41,65,51,27,45,54,33,15,51,25,26,47,76,69,67,35,23,67,63,6,29,53,27,9,50,54,15,24,71,72,36,75,85,38,40,65,28,23,36,40,33,13,52,14,26,44,68,64,65,38,32,67,64,13,34,54,32,21,48,53,16,34,72,54,39,74,81,46,60,70,43,51,53,52,32,53,55,31,68,72,46,80,72,83,65,82,75,82,75,78,78,74,128,131,55,48,94,84,69,47,61,65,80,60,62,82,76,40,74,49,66,62,54,57,50,50,44,45,73,70,64,50,51,62,70,53,55,45,97,84,47,47,31,57,54,36,54,28,21,53,70,42,39,48,69,53,43,51,49,45,48,73,73,62,29,70,63,67,52,75,39,98,67,27,29,25,54,23,33,5,24,45,60,57,23,50,67,34,34,49,53,42,48,74,64,65,33,67,69,76,49,67,43,96,79,38,31,25,53,54,31,6,52,75,53,65,27,64,69,41,35,50,51,48,50,50,63,69,44,44,67,57,40,54,42,49,53,52,26,50,52,30,41,52,52,14,51,52,27,45,75,69,65,36,32,70,60,15,33,52,29,32,52,56,20,35,74,66,46,74,83,47,41,65,52,27,44,55,33,16,52,24,27,46,77,69,67,37,23,68,61,5,29,53,26,9,49,53,16,24,72,72,36,77,85,37,40,66,29,25,38,39,34,14,52,14,26,44,69,64,67,38,31,67,63,13,34,52,32,19,48,53,16,36,71,52,37,74,80,44,60,69,44,50,52,52,32,54,54,32,68,71,46,79,71,82,67,81,74,80,75,78,76,76,128

Secondary structure (DSSP, 8-state):
---TTS----HHHHTTSHHHHHHHHHTT--TT---TTS--HHHHHHHHT-HHHHHHHHHTT--S---BTTBSHHHHHHHTT-HHHHHHHHHTT--TT--BTTB-HHHHHHHTT-HHHHHHHHHHHHHHHHHHHHHHHHHHHHHHHHHHTT-HHHHHHHHHHHHHH-TT-HHHHHHHHHHHHHTT-HHHHHHHHHHHHHH-TT-HHHHHHHHHHHHHTT-HHHHHHHHHHHHHH-TT-HHHHHHHHHHHTS------------/---TTS----HHHHTTSHHHHHHHHHTT--TT---TTS--HHHHHHHHT-HHHHHHHHHTT--S---BTTBSHHHHHHHTT-HHHHHHHHHTT--TT--BTTB-HHHHHHHTT-HHHHHHHHHHHHHHHHHHHHHHHHHHHHHHHHHHTT-HHHHHHHHHHHHHH-TT-HHHHHHHHHHHHHTT-HHHHHHHHHHHHHH-TT-HHHHHHHHHHHHHTT-HHHHHHHHHHHHHH-TT-HHHHHHHHHHHTS------------

Foldseek 3Di:
DQPPVNANPVPQPPPPPLPVVLVCLVVPDQQADAGPQRHGPLLSCLLVLPQVNNVSSVVSPHDLFDQDPQGGSLLNNLLNLNLNNNVSSVVSPYDQQDDDPRDGSLNSNVVSVRPNSNVVSVCVVCVVVVVLVVQLVVLQVVLVVCVVVVVLVSSLVSLVVSCVSPVLDLVSLLSNLVSCLSVLNLVSSLVSLVSSCVSPVLALSSLQSNLSSCVSVVVLVVSLVSLVSSCVSPVPDVSSVVSNVVSVPDDNPPPPPPPPDD/DQPPVNAPPVPQPPPPPLPVVLVCLVVPDQQADAHPQRHGPLLSCLLVLPQVNNVSSVVSPHDLFDQDPQGGSLLNNLLNLNLNNNVSSVVSPYDQQDDDPRDGSLNSNVVSVRPNSNVVSVCVVCVVVVVLVVQLVVLQVVLVVCVVVVVLVSSLVSLVVSCVSPVLDLVSLLSNLVSCLSVLNLVSSLVSLVSSCVSPVLALSSLQSNLSSCVSVVVLVVSLVSLVSSCVSPVPDVSSVVSNVVSVPDDNPPPPPPPPDD

pLDDT: mean 87.43, std 17.62, range [27.89, 98.75]

Organism: Triticum turgidum subsp. durum (NCBI:txid4567)

Sequence (524 aa):
MVDKEGRTPPLFAKYHNGGTVEYLLDHGANPDKANNDGAFLLHYAAELGICEMIELLLAKGAYVDPVSARGTPLHVAAAERHYDAMKILLDHNADYNKMVNGVTPLMAATDANSTECIKLLVKVQEEPMLKREIAASELISLGSISLKKKDYVVAAKLYSQAMQLDPDDAVLFSDRSLCWLNMGNGRKALLDANKCRKMRPHWPKACQRQGEALMLLKDYEDASERLLDGLKLDPVDSDIEDALRLAIHQPTLTYSNSVICPMVDKEGRTPPLFAKYHNGGTVEYLLDHGANPDKANNDGAFLLHYAAELGICEMIELLLAKGAYVDPVSARGTPLHVAAAERHYDAMKILLDHNADYNKMVNGVTPLMAATDANSTECIKLLVKVQEEPMLKREIAASELISLGSISLKKKDYVVAAKLYSQAMQLDPDDAVLFSDRSLCWLNMGNGRKALLDANKCRKMRPHWPKACQRQGEALMLLKDYEDASERLLDGLKLDPVDSDIEDALRLAIHQPTLTYSNSVICP